Protein AF-A0A482VSF1-F1 (afdb_monomer_lite)

InterPro domains:
  IPR004045 Glutathione S-transferase, N-terminal [PF13409] (11-75)
  IPR004045 Glutathione S-transferase, N-terminal [PF13409] (197-226)
  IPR004045 Glutathione S-transferase, N-terminal [PS50404] (1-83)
  IPR004045 Glutathione S-transferase, N-terminal [PS50404] (174-234)
  IPR004046 Glutathione S-transferase, C-terminal [PF00043] (277-343)
  IPR004046 Glutathione S-transferase, C-terminal [PF14497] (127-196)
  IPR004046 Glutathione S-transferase, C-terminal [PF14497] (420-476)
  IPR010987 Glutathione S-transferase, C-terminal-like [PS50405] (89-208)
  IPR010987 Glutathione S-transferase, C-terminal-like [PS50405] (240-362)
  IPR010987 Glutathione S-transferase, C-terminal-like [PS50405] (383-490)
  IPR036249 Thioredoxin-like superfamily [SSF52833] (2-88)
  IPR036249 Thioredoxin-like superfamily [SSF52833] (197-244)
  IPR036249 Thioredoxin-like superfamily [SSF52833] (326-376)
  IPR036282 Glutathione S-transferase, C-terminal domain superfamily [SSF47616] (86-196)
  IPR036282 Glutathione S-transferase, C-terminal domain superfamily [SSF47616] (236-343)
  IPR036282 Glutathione S-transferase, C-terminal domain superfamily [SSF47616] (379-477)
  IPR040079 Glutathione transferase family [SFLDS00019] (2-191)
  IPR040079 Glutathione transferase family [SFLDS00019] (198-341)
  IPR040079 Glutathione transferase family [SFLDS00019] (325-477)

Foldseek 3Di:
DAKEWEDDVLDLLVQLLQLLCLVQVGAHNYDYQPVVLLSLVDPVNCVQPVVSDDTWIADPVRDIDDDSVVSSLVCCVPRHPACQQQDPPPLLNVLLVVLSCCLVPQQQVLLVVLVCCVVPVVDPAQDPVSLVSLVVSLVVQLVQCVVELANRHPGHYSSLSSVLSSNVSSCVRHNDDCVVRVSVVVSNVVSCPDPSNPLDPVPDDDWDADSVGDIDGDPVVVQVVCCVVDPPDCQQQNPPPLLNVLLVVLVCCCVPQLQVLLVQQVCCCPVVVDPDGDPVSLVSNVVSLVVQLVCCVVAPANSHPGHYPSLVSVLVSNVSSCLRRPDDCVVRVSVVVSNVVPVPLPPAPWDADPVGDIDGDPLRVQQVCCVVPPPDCQQQHPPPVLNVQLVVLLVCCVPLLVVLLCQQCCVVRVVVHPAGDPVSLVSLVVVLVVQLVLCVVALASSHPGHYPSRVSVLVSLVSSCVRHPDPCVVRVSDPDDDDDVPPPND
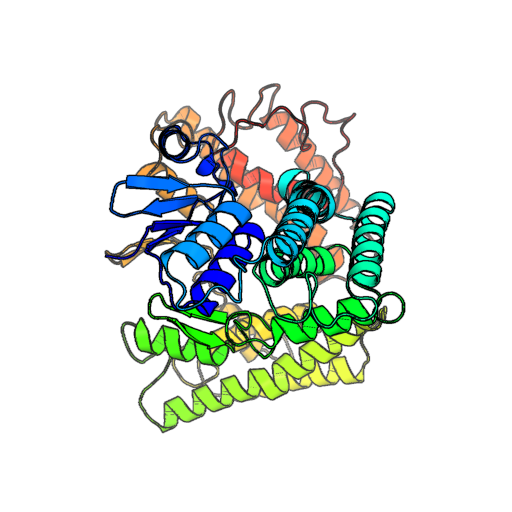
pLDDT: mean 80.59, std 15.73, range [25.03, 98.56]

Radius of gyration: 26.6 Å; chains: 1; bounding box: 69×60×68 Å

Secondary structure (DSSP, 8-state):
---EEEE-TT-HHHHHHHHHHHHHT---EEEE--TTTTGGGSHHHHTT-TT--S-EEE-TTS-EEE-HHHHHHHHHHHH-SSSTTS-SSHHHHHHHHHHHHHIIIIIHHHHHHHHHHHHTT---S--HHHHHHHHHHHHHHHHHTTT-SSSSSSS--HHHHHHHHHHHHHHHHS---TTT-HHHHHHHHHHHTSTTT-S-TT--S-EEE-TTS-EEESHHHHHHHHHHHH-SSSSSS-SSHHHHHHHHHHHHHIIIIIHHHHHHHHIIIIIT--SS--HHHHHHHHHHHHHHHHHTTT-SBTTBSS--HHHHHHHHHHHHHHHHS---TTT-HHHHHHHHHH--TTSSSEEE-TT--EEESHHHHHHHHHHHH-SSSSSS-SSHHHHHHHHHHHHHIIIIIHHHHHHHHIIIIIS--SS--HHHHHHHHHHHHHHHHHHTTSSBTTBSS--HHHHHHHHHHHHHHHHS---TTTSTTT-S--SS-TT---

Structure (mmCIF, N/CA/C/O backbone):
data_AF-A0A482VSF1-F1
#
_entry.id   AF-A0A482VSF1-F1
#
loop_
_atom_site.group_PDB
_atom_site.id
_atom_site.type_symbol
_atom_site.label_atom_id
_atom_site.label_alt_id
_atom_site.label_comp_id
_atom_site.label_asym_id
_atom_site.label_entity_id
_atom_site.label_seq_id
_atom_site.pdbx_PDB_ins_code
_atom_site.Cartn_x
_atom_site.Cartn_y
_atom_site.Cartn_z
_atom_site.occupancy
_atom_site.B_iso_or_equiv
_atom_site.auth_seq_id
_atom_site.auth_comp_id
_atom_site.auth_asym_id
_atom_site.auth_atom_id
_atom_site.pdbx_PDB_model_num
ATOM 1 N N . MET A 1 1 ? -24.386 16.203 1.325 1.00 61.25 1 MET A N 1
ATOM 2 C CA . MET A 1 1 ? -23.100 15.924 0.643 1.00 61.25 1 MET A CA 1
ATOM 3 C C . MET A 1 1 ? -22.536 14.643 1.272 1.00 61.25 1 MET A C 1
ATOM 5 O O . MET A 1 1 ? -23.340 13.880 1.794 1.00 61.25 1 MET A O 1
ATOM 9 N N . ALA A 1 2 ? -21.247 14.322 1.166 1.00 83.69 2 ALA A N 1
ATOM 10 C CA . ALA A 1 2 ? -20.644 13.195 1.886 1.00 83.69 2 ALA A CA 1
ATOM 11 C C . ALA A 1 2 ? -19.657 13.734 2.938 1.00 83.69 2 ALA A C 1
ATOM 13 O O . ALA A 1 2 ? -18.984 14.729 2.641 1.00 83.69 2 ALA A O 1
ATOM 14 N N . PRO A 1 3 ? -19.524 13.110 4.127 1.00 93.06 3 PRO A N 1
ATOM 15 C CA . PRO A 1 3 ? -18.533 13.530 5.115 1.00 93.06 3 PRO A CA 1
ATOM 16 C C . PRO A 1 3 ? -17.116 13.463 4.528 1.00 93.06 3 PRO A C 1
ATOM 18 O O . PRO A 1 3 ? -16.826 12.644 3.656 1.00 93.06 3 PRO A O 1
ATOM 21 N N . THR A 1 4 ? -16.225 14.346 4.975 1.00 95.88 4 THR A N 1
ATOM 22 C CA . THR A 1 4 ? -14.839 14.401 4.493 1.00 95.88 4 THR A CA 1
ATOM 23 C C . THR A 1 4 ? -13.945 13.487 5.325 1.00 95.88 4 THR A C 1
ATOM 25 O O . THR A 1 4 ? -13.950 13.589 6.551 1.00 95.88 4 THR A O 1
ATOM 28 N N . LEU A 1 5 ? -13.138 12.644 4.679 1.00 96.00 5 LEU A N 1
ATOM 29 C CA . LEU A 1 5 ? -12.145 11.797 5.341 1.00 96.00 5 LEU A CA 1
ATOM 30 C C . LEU A 1 5 ? -10.731 12.225 4.939 1.00 96.00 5 LEU A C 1
ATOM 32 O O . LEU A 1 5 ? -10.334 12.101 3.783 1.00 96.00 5 LEU A O 1
ATOM 36 N N . TYR A 1 6 ? -9.962 12.709 5.910 1.00 95.12 6 TYR A N 1
ATOM 37 C CA . TYR A 1 6 ? -8.536 12.977 5.759 1.00 95.12 6 TYR A CA 1
ATOM 38 C C . TYR A 1 6 ? -7.748 11.681 5.957 1.00 95.12 6 TYR A C 1
ATOM 40 O O . TYR A 1 6 ? -7.867 11.043 7.011 1.00 95.12 6 TYR A O 1
ATOM 48 N N . LEU A 1 7 ? -6.966 11.274 4.954 1.00 89.06 7 LEU A N 1
ATOM 49 C CA . LEU A 1 7 ? -6.408 9.923 4.885 1.00 89.06 7 LEU A CA 1
ATOM 50 C C . LEU A 1 7 ? -5.056 9.825 4.173 1.00 89.06 7 LEU A C 1
ATOM 52 O O . LEU A 1 7 ? -4.629 10.732 3.470 1.00 89.06 7 LEU A O 1
ATOM 56 N N . ILE A 1 8 ? -4.408 8.672 4.329 1.00 82.44 8 ILE A N 1
ATOM 57 C CA . ILE A 1 8 ? -3.383 8.170 3.411 1.00 82.44 8 ILE A CA 1
ATOM 58 C C . ILE A 1 8 ? -3.644 6.671 3.220 1.00 82.44 8 ILE A C 1
ATOM 60 O O . ILE A 1 8 ? -3.705 5.923 4.198 1.00 82.44 8 ILE A O 1
ATOM 64 N N . GLU A 1 9 ? -3.847 6.234 1.981 1.00 76.31 9 GLU A N 1
ATOM 65 C CA . GLU A 1 9 ? -4.373 4.897 1.658 1.00 76.31 9 GLU A CA 1
ATOM 66 C C . GLU A 1 9 ? -3.594 3.719 2.292 1.00 76.31 9 GLU A C 1
ATOM 68 O O . GLU A 1 9 ? -4.229 2.812 2.837 1.00 76.31 9 GLU A O 1
ATOM 73 N N . PRO A 1 10 ? -2.242 3.714 2.348 1.00 76.88 10 PRO A N 1
ATOM 74 C CA . PRO A 1 10 ? -1.494 2.596 2.929 1.00 76.88 10 PRO A CA 1
ATOM 75 C C . PRO A 1 10 ? -1.663 2.445 4.450 1.00 76.88 10 PRO A C 1
ATOM 77 O O . PRO A 1 10 ? -1.297 1.411 5.016 1.00 76.88 10 PRO A O 1
ATOM 80 N N . SER A 1 11 ? -2.185 3.465 5.140 1.00 84.50 11 SER A N 1
ATOM 81 C CA . SER A 1 11 ? -2.292 3.488 6.600 1.00 84.50 11 SER A CA 1
ATOM 82 C C . SER A 1 11 ? -3.276 2.418 7.106 1.00 84.50 11 SER A C 1
ATOM 84 O O . SER A 1 11 ? -4.447 2.432 6.723 1.00 84.50 11 SER A O 1
ATOM 86 N N . PRO A 1 12 ? -2.862 1.486 7.989 1.00 90.50 12 PRO A N 1
ATOM 87 C CA . PRO A 1 12 ? -3.770 0.472 8.531 1.00 90.50 12 PRO A CA 1
ATOM 88 C C . PRO A 1 12 ? -4.995 1.050 9.271 1.00 90.50 12 PRO A C 1
ATOM 90 O O . PRO A 1 12 ? -6.101 0.596 8.981 1.00 90.50 12 PRO A O 1
ATOM 93 N N . PRO A 1 13 ? -4.860 2.087 10.125 1.00 94.38 13 PRO A N 1
ATOM 94 C CA . PRO A 1 13 ? -6.001 2.783 10.727 1.00 94.38 13 PRO A CA 1
ATOM 95 C C . PRO A 1 13 ? -6.992 3.359 9.705 1.00 94.38 13 PRO A C 1
ATOM 97 O O . PRO A 1 13 ? -8.199 3.331 9.923 1.00 94.38 13 PRO A O 1
ATOM 100 N N . VAL A 1 14 ? -6.496 3.870 8.571 1.00 93.75 14 VAL A N 1
ATOM 101 C CA . VAL A 1 14 ? -7.348 4.367 7.476 1.00 93.75 14 VAL A CA 1
ATOM 102 C C . VAL A 1 14 ? -8.093 3.208 6.820 1.00 93.75 14 VAL A C 1
ATOM 104 O O . VAL A 1 14 ? -9.303 3.295 6.625 1.00 93.75 14 VAL A O 1
ATOM 107 N N . ARG A 1 15 ? -7.398 2.106 6.516 1.00 93.62 15 ARG A N 1
ATOM 108 C CA . ARG A 1 15 ? -8.016 0.927 5.894 1.00 93.62 15 ARG A CA 1
ATOM 109 C C . ARG A 1 15 ? -9.132 0.335 6.759 1.00 93.62 15 ARG A C 1
ATOM 111 O O . ARG A 1 15 ? -10.170 -0.008 6.206 1.00 93.62 15 ARG A O 1
ATOM 118 N N . GLY A 1 16 ? -8.986 0.304 8.087 1.00 95.62 16 GLY A N 1
ATOM 119 C CA . GLY A 1 16 ? -10.060 -0.119 9.000 1.00 95.62 16 GLY A CA 1
ATOM 120 C C . GLY A 1 16 ? -11.341 0.715 8.846 1.00 95.62 16 GLY A C 1
ATOM 121 O O . GLY A 1 16 ? -12.436 0.165 8.675 1.00 95.62 16 GLY A O 1
ATOM 122 N N . VAL A 1 17 ? -11.191 2.044 8.773 1.00 97.44 17 VAL A N 1
ATOM 123 C CA . VAL A 1 17 ? -12.300 2.982 8.532 1.00 97.44 17 VAL A CA 1
ATOM 124 C C . VAL A 1 17 ? -12.931 2.767 7.157 1.00 97.44 17 VAL A C 1
ATOM 126 O O . VAL A 1 17 ? -14.157 2.713 7.061 1.00 97.44 17 VAL A O 1
ATOM 129 N N . LEU A 1 18 ? -12.128 2.610 6.101 1.00 93.81 18 LEU A N 1
ATOM 130 C CA . LEU A 1 18 ? -12.628 2.408 4.735 1.00 93.81 18 LEU A CA 1
ATOM 131 C C . LEU A 1 18 ? -13.396 1.086 4.589 1.00 93.81 18 LEU A C 1
ATOM 133 O O . LEU A 1 18 ? -14.488 1.073 4.018 1.00 93.81 18 LEU A O 1
ATOM 137 N N . ILE A 1 19 ? -12.884 -0.009 5.164 1.00 94.62 19 ILE A N 1
ATOM 138 C CA . ILE A 1 19 ? -13.581 -1.306 5.193 1.00 94.62 19 ILE A CA 1
ATOM 139 C C . ILE A 1 19 ? -14.909 -1.165 5.943 1.00 94.62 19 ILE A C 1
ATOM 141 O O . ILE A 1 19 ? -15.951 -1.610 5.458 1.00 94.62 19 ILE A O 1
ATOM 145 N N . THR A 1 20 ? -14.895 -0.503 7.102 1.00 97.06 20 THR A N 1
ATOM 146 C CA . THR A 1 20 ? -16.105 -0.264 7.899 1.00 97.06 20 THR A CA 1
ATOM 147 C C . THR A 1 20 ? -17.135 0.548 7.122 1.00 97.06 20 THR A C 1
ATOM 149 O O . THR A 1 20 ? -18.303 0.164 7.080 1.00 97.06 20 THR A O 1
ATOM 152 N N . ALA A 1 21 ? -16.716 1.630 6.465 1.00 94.50 21 ALA A N 1
ATOM 153 C CA . ALA A 1 21 ? -17.583 2.476 5.653 1.00 94.50 21 ALA A CA 1
ATOM 154 C C . ALA A 1 21 ? -18.203 1.699 4.484 1.00 94.50 21 ALA A C 1
ATOM 156 O O . ALA A 1 21 ? -19.422 1.745 4.299 1.00 94.50 21 ALA A O 1
ATOM 157 N N . LYS A 1 22 ? -17.405 0.892 3.772 1.00 92.56 22 LYS A N 1
ATOM 158 C CA . LYS A 1 22 ? -17.888 0.014 2.696 1.00 92.56 22 LYS A CA 1
ATOM 159 C C . LYS A 1 22 ? -18.896 -1.017 3.214 1.00 92.56 22 LYS A C 1
ATOM 161 O O . LYS A 1 22 ? -19.925 -1.225 2.575 1.00 92.56 22 LYS A O 1
ATOM 166 N N . ALA A 1 23 ? -18.668 -1.593 4.397 1.00 94.25 23 ALA A N 1
ATOM 167 C CA . ALA A 1 23 ? -19.580 -2.559 5.020 1.00 94.25 23 ALA A CA 1
ATOM 168 C C . ALA A 1 23 ? -20.969 -1.973 5.339 1.00 94.25 23 ALA A C 1
ATOM 170 O O . ALA A 1 23 ? -21.966 -2.698 5.330 1.00 94.25 23 ALA A O 1
ATOM 171 N N . ILE A 1 24 ? -21.045 -0.669 5.623 1.00 95.25 24 ILE A N 1
ATOM 172 C CA . ILE A 1 24 ? -22.296 0.022 5.973 1.00 95.25 24 ILE A CA 1
ATOM 173 C C . ILE A 1 24 ? -22.849 0.900 4.840 1.00 95.25 24 ILE A C 1
ATOM 175 O O . ILE A 1 24 ? -23.919 1.485 5.000 1.00 95.25 24 ILE A O 1
ATOM 179 N N . GLY A 1 25 ? -22.163 0.959 3.694 1.00 91.00 25 GLY A N 1
ATOM 180 C CA . GLY A 1 25 ? -22.569 1.734 2.521 1.00 91.00 25 GLY A CA 1
ATOM 181 C C . GLY A 1 25 ? -22.381 3.248 2.666 1.00 91.00 25 GLY A C 1
ATOM 182 O O . GLY A 1 25 ? -23.178 4.005 2.118 1.00 91.00 25 GLY A O 1
ATOM 183 N N . VAL A 1 26 ? -21.367 3.691 3.415 1.00 90.88 26 VAL A N 1
ATOM 184 C CA . VAL A 1 26 ? -20.985 5.107 3.547 1.00 90.88 26 VAL A CA 1
ATOM 185 C C . VAL A 1 26 ? -19.848 5.430 2.580 1.00 90.88 26 VAL A C 1
ATOM 187 O O . VAL A 1 26 ? -18.871 4.692 2.495 1.00 90.88 26 VAL A O 1
ATOM 190 N N . THR A 1 27 ? -19.971 6.557 1.882 1.00 89.00 27 THR A N 1
ATOM 191 C CA . THR A 1 27 ? -18.939 7.130 1.006 1.00 89.00 27 THR A CA 1
ATOM 192 C C . THR A 1 27 ? -18.385 8.416 1.612 1.00 89.00 27 THR A C 1
ATOM 194 O O . THR A 1 27 ? -19.105 9.116 2.330 1.00 89.00 27 THR A O 1
ATOM 197 N N . PHE A 1 28 ? -17.143 8.767 1.279 1.00 88.44 28 PHE A N 1
ATOM 198 C CA . PHE A 1 28 ? -16.485 9.982 1.762 1.00 88.44 28 PHE A CA 1
ATOM 199 C C . PHE A 1 28 ? -16.111 10.926 0.626 1.00 88.44 28 PHE A C 1
ATOM 201 O O . PHE A 1 28 ? -15.876 10.502 -0.500 1.00 88.44 28 PHE A O 1
ATOM 208 N N . THR A 1 29 ? -15.984 12.209 0.959 1.00 90.69 29 THR A N 1
ATOM 209 C CA . THR A 1 29 ? -15.102 13.108 0.210 1.00 90.69 29 THR A CA 1
ATOM 210 C C . THR A 1 29 ? -13.683 12.894 0.733 1.00 90.69 29 THR A C 1
ATOM 212 O O . THR A 1 29 ? -13.377 13.276 1.864 1.00 90.69 29 THR A O 1
ATOM 215 N N . GLU A 1 30 ? -12.815 12.253 -0.038 1.00 87.12 30 GLU A N 1
ATOM 216 C CA . GLU A 1 30 ? -11.466 11.919 0.423 1.00 87.12 30 GLU A CA 1
ATOM 217 C C . GLU A 1 30 ? -10.502 13.103 0.280 1.00 87.12 30 GLU A C 1
ATOM 219 O O . GLU A 1 30 ? -10.486 13.811 -0.727 1.00 87.12 30 GLU A O 1
ATOM 224 N N . LYS A 1 31 ? -9.679 13.334 1.306 1.00 90.12 31 LYS A N 1
ATOM 225 C CA . LYS A 1 31 ? -8.576 14.298 1.277 1.00 90.12 31 LYS A CA 1
ATOM 226 C C . LYS A 1 31 ? -7.286 13.604 1.672 1.00 90.12 31 LYS A C 1
ATOM 228 O O . LYS A 1 31 ? -7.082 13.269 2.838 1.00 90.12 31 LYS A O 1
ATOM 233 N N . THR A 1 32 ? -6.405 13.415 0.698 1.00 82.81 32 THR A N 1
ATOM 234 C CA . THR A 1 32 ? -5.085 12.841 0.963 1.00 82.81 32 THR A CA 1
ATOM 235 C C . THR A 1 32 ? -4.255 13.801 1.815 1.00 82.81 32 THR A C 1
ATOM 237 O O . THR A 1 32 ? -4.204 14.995 1.531 1.00 82.81 32 THR A O 1
ATOM 240 N N . VAL A 1 33 ? -3.620 13.267 2.859 1.00 80.00 33 VAL A N 1
ATOM 241 C CA . VAL A 1 33 ? -2.650 13.954 3.716 1.00 80.00 33 VAL A CA 1
ATOM 242 C C . VAL A 1 33 ? -1.308 13.258 3.545 1.00 80.00 33 VAL A C 1
ATOM 244 O O . VAL A 1 33 ? -1.102 12.133 4.010 1.00 80.00 33 VAL A O 1
ATOM 247 N N . ASP A 1 34 ? -0.378 13.928 2.879 1.00 77.25 34 ASP A N 1
ATOM 248 C CA . ASP A 1 34 ? 0.954 13.405 2.620 1.00 77.25 34 ASP A CA 1
ATOM 249 C C . ASP A 1 34 ? 1.797 13.445 3.904 1.00 77.25 34 ASP A C 1
ATOM 251 O O . ASP A 1 34 ? 2.354 14.471 4.320 1.00 77.25 34 ASP A O 1
ATOM 255 N N . LEU A 1 35 ? 1.886 12.290 4.569 1.00 76.88 35 LEU A N 1
ATOM 256 C CA . LEU A 1 35 ? 2.669 12.156 5.793 1.00 76.88 35 LEU A CA 1
ATOM 257 C C . LEU A 1 35 ? 4.173 12.320 5.541 1.00 76.88 35 LEU A C 1
ATOM 259 O O . LEU A 1 35 ? 4.882 12.743 6.452 1.00 76.88 35 LEU A O 1
ATOM 263 N N . SER A 1 36 ? 4.654 12.036 4.325 1.00 68.50 36 SER A N 1
ATOM 264 C CA . SER A 1 36 ? 6.072 12.168 3.974 1.00 68.50 36 SER A CA 1
ATOM 265 C C . SER A 1 36 ? 6.507 13.630 3.873 1.00 68.50 36 SER A C 1
ATOM 267 O O . SER A 1 36 ? 7.618 13.964 4.274 1.00 68.50 36 SER A O 1
ATOM 269 N N . LYS A 1 37 ? 5.597 14.513 3.444 1.00 74.44 37 LYS A N 1
ATOM 270 C CA . LYS A 1 37 ? 5.802 15.972 3.402 1.00 74.44 37 LYS A CA 1
ATOM 271 C C . LYS A 1 37 ? 5.510 16.669 4.731 1.00 74.44 37 LYS A C 1
ATOM 273 O O . LYS A 1 37 ? 5.714 17.874 4.868 1.00 74.44 37 LYS A O 1
ATOM 278 N N . GLY A 1 38 ? 5.025 15.929 5.728 1.00 81.69 38 GLY A N 1
ATOM 279 C CA . GLY A 1 38 ? 4.655 16.494 7.022 1.00 81.69 38 GLY A CA 1
ATOM 280 C C . GLY A 1 38 ? 3.359 17.308 6.991 1.00 81.69 38 GLY A C 1
ATOM 281 O O . GLY A 1 38 ? 3.172 18.163 7.852 1.00 81.69 38 GLY A O 1
ATOM 282 N N . GLU A 1 39 ? 2.444 17.061 6.046 1.00 84.75 39 GLU A N 1
ATOM 283 C CA . GLU A 1 39 ? 1.182 17.819 5.942 1.00 84.75 39 GLU A CA 1
ATOM 284 C C . GLU A 1 39 ? 0.332 17.722 7.218 1.00 84.75 39 GLU A C 1
ATOM 286 O O . GLU A 1 39 ? -0.262 18.705 7.658 1.00 84.75 39 GLU A O 1
ATOM 291 N N . HIS A 1 40 ? 0.374 16.566 7.882 1.00 88.38 40 HIS A N 1
ATOM 292 C CA . HIS A 1 40 ? -0.242 16.318 9.188 1.00 88.38 40 HIS A CA 1
ATOM 293 C C . HIS A 1 40 ? 0.325 17.172 10.340 1.00 88.38 40 HIS A C 1
ATOM 295 O O . HIS A 1 40 ? -0.252 17.184 11.423 1.00 88.38 40 HIS A O 1
ATOM 301 N N . LEU A 1 41 ? 1.446 17.870 10.131 1.00 90.19 41 LEU A N 1
ATOM 302 C CA . LEU A 1 41 ? 2.083 18.773 11.098 1.00 90.19 41 LEU A CA 1
ATOM 303 C C . LEU A 1 41 ? 1.809 20.253 10.787 1.00 90.19 41 LEU A C 1
ATOM 305 O O . LEU A 1 41 ? 2.226 21.130 11.544 1.00 90.19 41 LEU A O 1
ATOM 309 N N . THR A 1 42 ? 1.143 20.551 9.667 1.00 94.00 42 THR A N 1
ATOM 310 C CA . THR A 1 42 ? 0.834 21.927 9.260 1.00 94.00 42 THR A CA 1
ATOM 311 C C . THR A 1 42 ? -0.183 22.557 10.196 1.00 94.00 42 THR A C 1
ATOM 313 O O . THR A 1 42 ? -1.124 21.905 10.642 1.00 94.00 42 THR A O 1
ATOM 316 N N . SER A 1 43 ? -0.039 23.856 10.464 1.00 94.19 43 SER A N 1
ATOM 317 C CA . SER A 1 43 ? -0.946 24.585 11.360 1.00 94.19 43 SER A CA 1
ATOM 318 C C . SER A 1 43 ? -2.418 24.484 10.941 1.00 94.19 43 SER A C 1
ATOM 320 O O . SER A 1 43 ? -3.318 24.535 11.774 1.00 94.19 43 SER A O 1
ATOM 322 N N . GLU A 1 44 ? -2.656 24.328 9.644 1.00 92.06 44 GLU A N 1
ATOM 323 C CA . GLU A 1 44 ? -3.939 24.133 8.997 1.00 92.06 44 GLU A CA 1
ATOM 324 C C . GLU A 1 44 ? -4.540 22.779 9.371 1.00 92.06 44 GLU A C 1
ATOM 326 O O . GLU A 1 44 ? -5.686 22.733 9.814 1.00 92.06 44 GLU A O 1
ATOM 331 N N . TYR A 1 45 ? -3.764 21.697 9.269 1.00 92.94 45 TYR A N 1
ATOM 332 C CA . TYR A 1 45 ? -4.217 20.372 9.680 1.00 92.94 45 TYR A CA 1
ATOM 333 C C . TYR A 1 45 ? -4.348 20.253 11.201 1.00 92.94 45 TYR A C 1
ATOM 335 O O . TYR A 1 45 ? -5.302 19.652 11.685 1.00 92.94 45 TYR A O 1
ATOM 343 N N . LEU A 1 46 ? -3.464 20.892 11.973 1.00 94.56 46 LEU A N 1
ATOM 344 C CA . LEU A 1 46 ? -3.508 20.853 13.441 1.00 94.56 46 LEU A CA 1
ATOM 345 C C . LEU A 1 46 ? -4.761 21.501 14.034 1.00 94.56 46 LEU A C 1
ATOM 347 O O . LEU A 1 46 ? -5.189 21.126 15.123 1.00 94.56 46 LEU A O 1
ATOM 351 N N . LYS A 1 47 ? -5.375 22.450 13.317 1.00 94.25 47 LYS A N 1
ATOM 352 C CA . LYS A 1 47 ? -6.689 23.006 13.683 1.00 94.25 47 LYS A CA 1
ATOM 353 C C . LYS A 1 47 ? -7.818 21.984 13.545 1.00 94.25 47 LYS A C 1
ATOM 355 O O . LYS A 1 47 ? -8.849 22.153 14.185 1.00 94.25 47 LYS A O 1
ATOM 360 N N . ILE A 1 48 ? -7.631 20.970 12.702 1.00 95.00 48 ILE A N 1
ATOM 361 C CA . ILE A 1 48 ? -8.593 19.895 12.451 1.00 95.00 48 ILE A CA 1
ATOM 362 C C . ILE A 1 48 ? -8.298 18.721 13.392 1.00 95.00 48 ILE A C 1
ATOM 364 O O . ILE A 1 48 ? -9.182 18.289 14.122 1.00 95.00 48 ILE A O 1
ATOM 368 N N . ASN A 1 49 ? -7.054 18.234 13.418 1.00 96.62 49 ASN A N 1
ATOM 369 C CA . ASN A 1 49 ? -6.616 17.151 14.293 1.00 96.62 49 ASN A CA 1
ATOM 370 C C . ASN A 1 49 ? -5.337 17.539 15.068 1.00 96.62 49 ASN A C 1
ATOM 372 O O . ASN A 1 49 ? -4.227 17.418 14.534 1.00 96.62 49 ASN A O 1
ATOM 376 N N . PRO A 1 50 ? -5.456 17.923 16.354 1.00 94.06 50 PRO A N 1
ATOM 377 C CA . PRO A 1 50 ? -4.317 18.290 17.195 1.00 94.06 50 PRO A CA 1
ATOM 378 C C . PRO A 1 50 ? -3.446 17.093 17.611 1.00 94.06 50 PRO A C 1
ATOM 380 O O . PRO A 1 50 ? -2.422 17.285 18.256 1.00 94.06 50 PRO A O 1
ATOM 383 N N . GLN A 1 51 ? -3.821 15.861 17.257 1.00 93.44 51 GLN A N 1
ATOM 384 C CA . GLN A 1 51 ? -3.009 14.657 17.450 1.00 93.44 51 GLN A CA 1
ATOM 385 C C . GLN A 1 51 ? -2.107 14.354 16.243 1.00 93.44 51 GLN A C 1
ATOM 387 O O . GLN A 1 51 ? -1.292 13.440 16.312 1.00 93.44 51 GLN A O 1
ATOM 392 N N . HIS A 1 52 ? -2.223 15.118 15.149 1.00 93.19 52 HIS A N 1
ATOM 393 C CA . HIS A 1 52 ? -1.327 15.051 13.987 1.00 93.19 52 HIS A CA 1
ATOM 394 C C . HIS A 1 52 ? -1.384 13.683 13.286 1.00 93.19 52 HIS A C 1
ATOM 396 O O . HIS A 1 52 ? -0.387 13.171 12.784 1.00 93.19 52 HIS A O 1
ATOM 402 N N . THR A 1 53 ? -2.546 13.037 13.308 1.00 91.88 53 THR A N 1
ATOM 403 C CA . THR A 1 53 ? -2.717 11.664 12.824 1.00 91.88 53 THR A CA 1
ATOM 404 C C . THR A 1 53 ? -3.756 11.602 11.716 1.00 91.88 53 THR A C 1
ATOM 406 O O . THR A 1 53 ? -4.562 12.512 11.524 1.00 91.88 53 THR A O 1
ATOM 409 N N . VAL A 1 54 ? -3.727 10.505 10.972 1.00 92.44 54 VAL A N 1
ATOM 410 C CA . VAL A 1 54 ? -4.810 10.076 10.086 1.00 92.44 54 VAL A CA 1
ATOM 411 C C . VAL A 1 54 ? -5.280 8.697 10.556 1.00 92.44 54 VAL A C 1
ATOM 413 O O . VAL A 1 54 ? -4.448 7.927 11.050 1.00 92.44 54 VAL A O 1
ATOM 416 N N . PRO A 1 55 ? -6.567 8.349 10.397 1.00 97.38 55 PRO A N 1
ATOM 417 C CA . PRO A 1 55 ? -7.633 9.122 9.749 1.00 97.38 55 PRO A CA 1
ATOM 418 C C . PRO A 1 55 ? -8.182 10.293 10.585 1.00 97.38 55 PRO A C 1
ATOM 420 O O . PRO A 1 55 ? -8.014 10.356 11.804 1.00 97.38 55 PRO A O 1
ATOM 423 N N . THR A 1 56 ? -8.867 11.232 9.929 1.00 98.00 56 THR A N 1
ATOM 424 C CA . THR A 1 56 ? -9.714 12.250 10.582 1.00 98.00 56 THR A CA 1
ATOM 425 C C . THR A 1 56 ? -10.979 12.484 9.767 1.00 98.00 56 THR A C 1
ATOM 427 O O . THR A 1 56 ? -10.903 12.748 8.570 1.00 98.00 56 THR A O 1
ATOM 430 N N . LEU A 1 57 ? -12.138 12.381 10.413 1.00 98.12 57 LEU A N 1
ATOM 431 C CA . LEU A 1 57 ? -13.450 12.569 9.806 1.00 98.12 57 LEU A CA 1
ATOM 432 C C . LEU A 1 57 ? -13.976 13.972 10.131 1.00 98.12 57 LEU A C 1
ATOM 434 O O . LEU A 1 57 ? -13.954 14.390 11.290 1.00 98.12 57 LEU A O 1
ATOM 438 N N . VAL A 1 58 ? -14.475 14.673 9.116 1.00 97.38 58 VAL A N 1
ATOM 439 C CA . VAL A 1 58 ? -15.169 15.958 9.248 1.00 97.38 58 VAL A CA 1
ATOM 440 C C . VAL A 1 58 ? -16.559 15.836 8.637 1.00 97.38 58 VAL A C 1
ATOM 442 O O . VAL A 1 58 ? -16.714 15.598 7.439 1.00 97.38 58 VAL A O 1
ATOM 445 N N . GLU A 1 59 ? -17.572 15.991 9.473 1.00 96.06 59 GLU A N 1
ATOM 446 C CA . GLU A 1 59 ? -18.979 15.999 9.092 1.00 96.06 59 GLU A CA 1
ATOM 447 C C . GLU A 1 59 ? -19.408 17.338 8.492 1.00 96.06 59 GLU A C 1
ATOM 449 O O . GLU A 1 59 ? -18.753 18.370 8.653 1.00 96.06 59 GLU A O 1
ATOM 454 N N . GLU A 1 60 ? -20.552 17.331 7.809 1.00 91.25 60 GLU A N 1
ATOM 455 C CA . GLU A 1 60 ? -21.101 18.536 7.172 1.00 91.25 60 GLU A CA 1
ATOM 456 C C . GLU A 1 60 ? -21.510 19.612 8.173 1.00 91.25 60 GLU A C 1
ATOM 458 O O . GLU A 1 60 ? -21.416 20.802 7.884 1.00 91.25 60 GLU A O 1
ATOM 463 N N . ASP A 1 61 ? -21.950 19.192 9.358 1.00 92.19 61 ASP A N 1
ATOM 464 C CA . ASP A 1 61 ? -22.298 20.080 10.467 1.00 92.19 61 ASP A CA 1
ATOM 465 C C . ASP A 1 61 ? -21.063 20.633 11.199 1.00 92.19 61 ASP A C 1
ATOM 467 O O . ASP A 1 61 ? -21.195 21.374 12.174 1.00 92.19 61 ASP A O 1
ATOM 471 N N . GLY A 1 62 ? -19.860 20.299 10.721 1.00 93.25 62 GLY A N 1
ATOM 472 C CA . GLY A 1 62 ? -18.594 20.713 11.306 1.00 93.25 62 GLY A CA 1
ATOM 473 C C . GLY A 1 62 ? -18.147 19.854 12.486 1.00 93.25 62 GLY A C 1
ATOM 474 O O . GLY A 1 62 ? -17.154 20.208 13.122 1.00 93.25 62 GLY A O 1
ATOM 475 N N . PHE A 1 63 ? -18.824 18.743 12.800 1.00 96.56 63 PHE A N 1
ATOM 476 C CA . PHE A 1 63 ? -18.320 17.790 13.786 1.00 96.56 63 PHE A CA 1
ATOM 477 C C . PHE A 1 63 ? -17.031 17.126 13.282 1.00 96.56 63 PHE A C 1
ATOM 479 O O . PHE A 1 63 ? -16.984 16.578 12.182 1.00 96.56 63 PHE A O 1
ATOM 486 N N . ILE A 1 64 ? -15.979 17.172 14.100 1.00 97.56 64 ILE A N 1
ATOM 487 C CA . ILE A 1 64 ? -14.667 16.604 13.780 1.00 97.56 64 ILE A CA 1
ATOM 488 C C . ILE A 1 64 ? -14.353 15.499 14.782 1.00 97.56 64 ILE A C 1
ATOM 490 O O . ILE A 1 64 ? -14.467 15.703 15.992 1.00 97.56 64 ILE A O 1
ATOM 494 N N . ILE A 1 65 ? -13.919 14.346 14.279 1.00 97.75 65 ILE A N 1
ATOM 495 C CA . ILE A 1 65 ? -13.457 13.225 15.096 1.00 97.75 65 ILE A CA 1
ATOM 496 C C . ILE A 1 65 ? -12.226 12.575 14.458 1.00 97.75 65 ILE A C 1
ATOM 498 O O . ILE A 1 65 ? -12.154 12.369 13.247 1.00 97.75 65 ILE A O 1
ATOM 502 N N . TRP A 1 66 ? -11.237 12.266 15.288 1.00 96.69 66 TRP A N 1
ATOM 503 C CA . TRP A 1 66 ? -10.032 11.510 14.943 1.00 96.69 66 TRP A CA 1
ATOM 504 C C . TRP A 1 66 ? -9.917 10.295 15.870 1.00 96.69 66 TRP A C 1
ATOM 506 O O . TRP A 1 66 ? -10.683 10.199 16.826 1.00 96.69 66 TRP A O 1
ATOM 516 N N . ASP A 1 67 ? -8.955 9.409 15.585 1.00 96.12 67 ASP A N 1
ATOM 517 C CA . ASP A 1 67 ? -8.875 8.014 16.060 1.00 96.12 67 ASP A CA 1
ATOM 518 C C . ASP A 1 67 ? -9.746 7.060 15.223 1.00 96.12 67 ASP A C 1
ATOM 520 O O . ASP A 1 67 ? -10.958 7.237 15.099 1.00 96.12 67 ASP A O 1
ATOM 524 N N . SER A 1 68 ? -9.117 6.054 14.604 1.00 97.69 68 SER A N 1
ATOM 525 C CA . SER A 1 68 ? -9.804 5.129 13.694 1.00 97.69 68 SER A CA 1
ATOM 526 C C . SER A 1 68 ? -10.882 4.319 14.400 1.00 97.69 68 SER A C 1
ATOM 528 O O . SER A 1 68 ? -11.964 4.154 13.848 1.00 97.69 68 SER A O 1
ATOM 530 N N . HIS A 1 69 ? -10.639 3.864 15.631 1.00 98.12 69 HIS A N 1
ATOM 531 C CA . HIS A 1 69 ? -11.605 3.062 16.385 1.00 98.12 69 HIS A CA 1
ATOM 532 C C . HIS A 1 69 ? -12.821 3.904 16.769 1.00 98.12 69 HIS A C 1
ATOM 534 O O . HIS A 1 69 ? -13.961 3.447 16.652 1.00 98.12 69 HIS A O 1
ATOM 540 N N . ALA A 1 70 ? -12.591 5.159 17.163 1.00 97.75 70 ALA A N 1
ATOM 541 C CA . ALA A 1 70 ? -13.660 6.108 17.454 1.00 97.75 70 ALA A CA 1
ATOM 542 C C . ALA A 1 70 ? -14.476 6.463 16.197 1.00 97.75 70 ALA A C 1
ATOM 544 O O . ALA A 1 70 ? -15.708 6.490 16.255 1.00 97.75 70 ALA A O 1
ATOM 545 N N . ILE A 1 71 ? -13.809 6.677 15.057 1.00 98.56 71 ILE A N 1
ATOM 546 C CA . ILE A 1 71 ? -14.457 6.908 13.759 1.00 98.56 71 ILE A CA 1
ATOM 547 C C . ILE A 1 71 ? -15.303 5.694 13.356 1.00 98.56 71 ILE A C 1
ATOM 549 O O . ILE A 1 71 ? -16.474 5.862 13.029 1.00 98.56 71 ILE A O 1
ATOM 553 N N . GLU A 1 72 ? -14.765 4.474 13.417 1.00 98.56 72 GLU A N 1
ATOM 554 C CA . GLU A 1 72 ? -15.494 3.242 13.083 1.00 98.56 72 GLU A CA 1
ATOM 555 C C . GLU A 1 72 ? -16.755 3.079 13.946 1.00 98.56 72 GLU A C 1
ATOM 557 O O . GLU A 1 72 ? -17.856 2.878 13.422 1.00 98.56 72 GLU A O 1
ATOM 562 N N . ALA A 1 73 ? -16.627 3.243 15.266 1.00 98.25 73 ALA A N 1
ATOM 563 C CA . ALA A 1 73 ? -17.750 3.176 16.197 1.00 98.25 73 ALA A CA 1
ATOM 564 C C . ALA A 1 73 ? -18.810 4.257 15.919 1.00 98.25 73 ALA A C 1
ATOM 566 O O . ALA A 1 73 ? -20.014 3.974 15.969 1.00 98.25 73 ALA A O 1
ATOM 567 N N . TYR A 1 74 ? -18.379 5.484 15.610 1.00 98.31 74 TYR A N 1
ATOM 568 C CA . TYR A 1 74 ? -19.255 6.602 15.258 1.00 98.31 74 TYR A CA 1
ATOM 569 C C . TYR A 1 74 ? -20.015 6.335 13.957 1.00 98.31 74 TYR A C 1
ATOM 571 O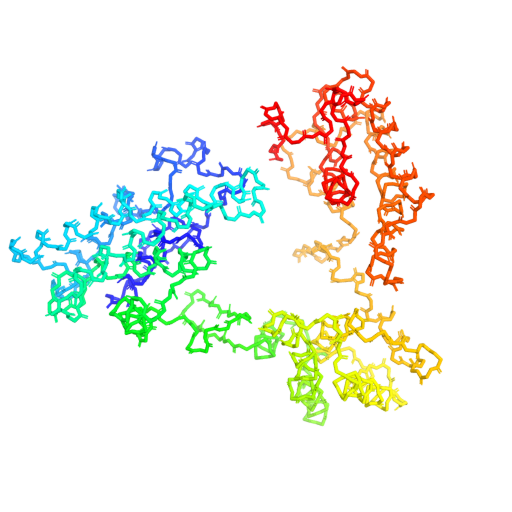 O . TYR A 1 74 ? -21.242 6.443 13.934 1.00 98.31 74 TYR A O 1
ATOM 579 N N . LEU A 1 75 ? -19.310 5.922 12.901 1.00 97.62 75 LEU A N 1
ATOM 580 C CA . LEU A 1 75 ? -19.889 5.632 11.592 1.00 97.62 75 LEU A CA 1
ATOM 581 C C . LEU A 1 75 ? -20.940 4.529 11.681 1.00 97.62 75 LEU A C 1
ATOM 583 O O . LEU A 1 75 ? -22.052 4.704 11.184 1.00 97.62 75 LEU A O 1
ATOM 587 N N . VAL A 1 76 ? -20.632 3.424 12.369 1.00 98.12 76 VAL A N 1
ATOM 588 C CA . VAL A 1 76 ? -21.606 2.345 12.578 1.00 98.12 76 VAL A CA 1
ATOM 589 C C . VAL A 1 76 ? -22.804 2.850 13.379 1.00 98.12 76 VAL A C 1
ATOM 591 O O . VAL A 1 76 ? -23.944 2.601 13.001 1.00 98.12 76 VAL A O 1
ATOM 594 N N . SER A 1 77 ? -22.574 3.601 14.456 1.00 97.19 77 SER A N 1
ATOM 595 C CA . SER A 1 77 ? -23.664 4.090 15.311 1.00 97.19 77 SER A CA 1
ATOM 596 C C . SER A 1 77 ? -24.579 5.103 14.613 1.00 97.19 77 SER A C 1
ATOM 598 O O . SER A 1 77 ? -25.763 5.165 14.947 1.00 97.19 77 SER A O 1
ATOM 600 N N . LYS A 1 78 ? -24.046 5.895 13.675 1.00 96.00 78 LYS A N 1
ATOM 601 C CA . LYS A 1 78 ? -24.774 6.956 12.964 1.00 96.00 78 LYS A CA 1
ATOM 602 C C . LYS A 1 78 ? -25.432 6.472 11.674 1.00 96.00 78 LYS A C 1
ATOM 604 O O . LYS A 1 78 ? -26.579 6.829 11.418 1.00 96.00 78 LYS A O 1
ATOM 609 N N . TYR A 1 79 ? -24.716 5.692 10.866 1.00 95.62 79 TYR A N 1
ATOM 610 C CA . TYR A 1 79 ? -25.106 5.400 9.484 1.00 95.62 79 TYR A CA 1
ATOM 611 C C . TYR A 1 79 ? -25.533 3.951 9.241 1.00 95.62 79 TYR A C 1
ATOM 613 O O . TYR A 1 79 ? -26.248 3.687 8.272 1.00 95.62 79 TYR A O 1
ATOM 621 N N . ALA A 1 80 ? -25.129 2.994 10.084 1.00 95.75 80 ALA A N 1
ATOM 622 C CA . ALA A 1 80 ? -25.464 1.597 9.839 1.00 95.75 80 ALA A CA 1
ATOM 623 C C . ALA A 1 80 ? -26.957 1.316 10.060 1.00 95.75 80 ALA A C 1
ATOM 625 O O . ALA A 1 80 ? -27.600 1.830 10.974 1.00 95.75 80 ALA A O 1
ATOM 626 N N . LYS A 1 81 ? -27.505 0.406 9.248 1.00 95.19 81 LYS A N 1
ATOM 627 C CA . LYS A 1 81 ? -28.908 -0.037 9.353 1.00 95.19 81 LYS A CA 1
ATOM 628 C C . LYS A 1 81 ? -29.195 -0.856 10.616 1.00 95.19 81 LYS A C 1
ATOM 630 O O . LYS A 1 81 ? -30.351 -1.016 10.995 1.00 95.19 81 LYS A O 1
ATOM 635 N N . ASN A 1 82 ? -28.162 -1.435 11.221 1.00 95.00 82 ASN A N 1
ATOM 636 C CA . ASN A 1 82 ? -28.240 -2.239 12.435 1.00 95.00 82 ASN A CA 1
ATOM 637 C C . ASN A 1 82 ? -26.934 -2.110 13.232 1.00 95.00 82 ASN A C 1
ATOM 639 O O . ASN A 1 82 ? -25.952 -1.557 12.745 1.00 95.00 82 ASN A O 1
ATOM 643 N N . ASP A 1 83 ? -26.922 -2.643 14.449 1.00 94.56 83 ASP A N 1
ATOM 644 C CA . ASP A 1 83 ? -25.783 -2.576 15.363 1.00 94.56 83 ASP A CA 1
ATOM 645 C C . ASP A 1 83 ? -24.870 -3.812 15.295 1.00 94.56 83 ASP A C 1
ATOM 647 O O . ASP A 1 83 ? -24.031 -3.986 16.169 1.00 94.56 83 ASP A O 1
ATOM 651 N N . SER A 1 84 ? -24.984 -4.674 14.277 1.00 94.62 84 SER A N 1
ATOM 652 C CA . SER A 1 84 ? -24.231 -5.943 14.232 1.00 94.62 84 SER A CA 1
ATOM 653 C C . SER A 1 84 ? -22.711 -5.756 14.297 1.00 94.62 84 SER A C 1
ATOM 655 O O . SER A 1 84 ? -22.040 -6.510 14.999 1.00 94.62 84 SER A O 1
ATOM 657 N N . LEU A 1 85 ? -22.183 -4.720 13.634 1.00 97.31 85 LEU A N 1
ATOM 658 C CA . LEU A 1 85 ? -20.753 -4.402 13.638 1.00 97.31 85 LEU A CA 1
ATOM 659 C C . LEU A 1 85 ? -20.282 -3.737 14.941 1.00 97.31 85 LEU A C 1
ATOM 661 O O . LEU A 1 85 ? -19.099 -3.825 15.270 1.00 97.31 85 LEU A O 1
ATOM 665 N N . TYR A 1 86 ? -21.191 -3.091 15.680 1.00 98.00 86 TYR A N 1
ATOM 666 C CA . TYR A 1 86 ? -20.905 -2.449 16.965 1.00 98.00 86 TYR A CA 1
ATOM 667 C C . TYR A 1 86 ? -22.105 -2.554 17.932 1.00 98.00 86 TYR A C 1
ATOM 669 O O . TYR A 1 86 ? -22.849 -1.581 18.127 1.00 98.00 86 TYR A O 1
ATOM 677 N N . PRO A 1 87 ? -22.317 -3.738 18.543 1.00 96.50 87 PRO A N 1
ATOM 678 C CA . PRO A 1 87 ? -23.556 -4.074 19.251 1.00 96.50 87 PRO A CA 1
ATOM 679 C C . PRO A 1 87 ? -23.892 -3.104 20.378 1.00 96.50 87 PRO A C 1
ATOM 681 O O . PRO A 1 87 ? -22.992 -2.617 21.053 1.00 96.50 87 PRO A O 1
ATOM 684 N N . LYS A 1 88 ? -25.176 -2.841 20.635 1.00 94.94 88 LYS A N 1
ATOM 685 C CA . LYS A 1 88 ? -25.623 -2.056 21.804 1.00 94.94 88 LYS A CA 1
ATOM 686 C C . LYS A 1 88 ? -25.680 -2.879 23.092 1.00 94.94 88 LYS A C 1
ATOM 688 O O . LYS A 1 88 ? -25.684 -2.304 24.178 1.00 94.94 88 LYS A O 1
ATOM 693 N N . ASP A 1 89 ? -25.719 -4.209 22.981 1.00 96.62 89 ASP A N 1
ATOM 694 C CA . ASP A 1 89 ? -25.588 -5.097 24.138 1.00 96.62 89 ASP A CA 1
ATOM 695 C C . ASP A 1 89 ? -24.261 -4.836 24.859 1.00 96.62 89 ASP A C 1
ATOM 697 O O . ASP A 1 89 ? -23.189 -4.910 24.259 1.00 96.62 89 ASP A O 1
ATOM 701 N N . LEU A 1 90 ? -24.340 -4.562 26.162 1.00 95.44 90 LEU A N 1
ATOM 702 C CA . LEU A 1 90 ? -23.195 -4.095 26.942 1.00 95.44 90 LEU A CA 1
ATOM 703 C C . LEU A 1 90 ? -22.048 -5.107 26.978 1.00 95.44 90 LEU A C 1
ATOM 705 O O . LEU A 1 90 ? -20.885 -4.715 26.927 1.00 95.44 90 LEU A O 1
ATOM 709 N N . LYS A 1 91 ? -22.349 -6.409 27.056 1.00 95.44 91 LYS A N 1
ATOM 710 C CA . LYS A 1 91 ? -21.312 -7.445 27.149 1.00 95.44 91 LYS A CA 1
ATOM 711 C C . LYS A 1 91 ? -20.628 -7.654 25.805 1.00 95.44 91 LYS A C 1
ATOM 713 O O . LYS A 1 91 ? -19.405 -7.759 25.757 1.00 95.44 91 LYS A O 1
ATOM 718 N N . LYS A 1 92 ? -21.401 -7.687 24.718 1.00 96.12 92 LYS A N 1
ATOM 719 C CA . LYS A 1 92 ? -20.857 -7.778 23.359 1.00 96.12 92 LYS A CA 1
ATOM 720 C C . LYS A 1 92 ? -20.033 -6.540 23.016 1.00 96.12 92 LYS A C 1
ATOM 722 O O . LYS A 1 92 ? -18.908 -6.690 22.553 1.00 96.12 92 LYS A O 1
ATOM 727 N N . ARG A 1 93 ? -20.542 -5.340 23.315 1.00 96.94 93 ARG A N 1
ATOM 728 C CA . ARG A 1 93 ? -19.816 -4.078 23.115 1.00 96.94 93 ARG A CA 1
ATOM 729 C C . ARG A 1 93 ? -18.496 -4.057 23.874 1.00 96.94 93 ARG A C 1
ATOM 731 O O . ARG A 1 93 ? -17.469 -3.800 23.266 1.00 96.94 93 ARG A O 1
ATOM 738 N N . ALA A 1 94 ? -18.507 -4.434 25.153 1.00 93.69 94 ALA A N 1
ATOM 739 C CA . ALA A 1 94 ? -17.293 -4.479 25.963 1.00 93.69 94 ALA A CA 1
ATOM 740 C C . ALA A 1 94 ? -16.223 -5.421 25.383 1.00 93.69 94 ALA A C 1
ATOM 742 O O . ALA A 1 94 ? -15.034 -5.130 25.483 1.00 93.69 94 ALA A O 1
ATOM 743 N N . LEU A 1 95 ? -16.621 -6.536 24.758 1.00 96.81 95 LEU A N 1
ATOM 744 C CA . LEU A 1 95 ? -15.683 -7.420 24.063 1.00 96.81 95 LEU A CA 1
ATOM 745 C C . LEU A 1 95 ? -15.123 -6.784 22.787 1.00 96.81 95 LEU A C 1
ATOM 747 O O . LEU A 1 95 ? -13.932 -6.933 22.531 1.00 96.81 95 LEU A O 1
ATOM 751 N N . VAL A 1 96 ? -15.942 -6.068 22.013 1.00 98.12 96 VAL A N 1
ATOM 752 C CA . VAL A 1 96 ? -15.475 -5.315 20.836 1.00 98.12 96 VAL A CA 1
ATOM 753 C C . VAL A 1 96 ? -14.491 -4.227 21.261 1.00 98.12 96 VAL A C 1
ATOM 755 O O . VAL A 1 96 ? -13.362 -4.216 20.777 1.00 98.12 96 VAL A O 1
ATOM 758 N N . ASP A 1 97 ? -14.861 -3.393 22.234 1.00 96.62 97 ASP A N 1
ATOM 759 C CA . ASP A 1 97 ? -14.007 -2.323 22.763 1.00 96.62 97 ASP A CA 1
ATOM 760 C C . ASP A 1 97 ? -12.690 -2.889 23.319 1.00 96.62 97 ASP A C 1
ATOM 762 O O . ASP A 1 97 ? -11.614 -2.359 23.052 1.00 96.62 97 ASP A O 1
ATOM 766 N N . GLN A 1 98 ? -12.733 -4.030 24.021 1.00 97.06 98 GLN A N 1
ATOM 767 C CA . GLN A 1 98 ? -11.527 -4.711 24.500 1.00 97.06 98 GLN A CA 1
ATOM 768 C C . GLN A 1 98 ? -10.571 -5.075 23.352 1.00 97.06 98 GLN A C 1
ATOM 770 O O . GLN A 1 98 ? -9.354 -4.999 23.522 1.00 97.06 98 GLN A O 1
ATOM 775 N N . ARG A 1 99 ? -11.092 -5.497 22.194 1.00 98.31 99 ARG A N 1
ATOM 776 C CA . ARG A 1 99 ? -10.273 -5.846 21.022 1.00 98.31 99 ARG A CA 1
ATOM 777 C C . ARG A 1 99 ? -9.754 -4.615 20.284 1.00 98.31 99 ARG A C 1
ATOM 779 O O . ARG A 1 99 ? -8.604 -4.643 19.865 1.00 98.31 99 ARG A O 1
ATOM 786 N N . LEU A 1 100 ? -10.533 -3.539 20.205 1.00 97.50 100 LEU A N 1
ATOM 787 C CA . LEU A 1 100 ? -10.077 -2.251 19.664 1.00 97.50 100 LEU A CA 1
ATOM 788 C C . LEU A 1 100 ? -8.949 -1.653 20.522 1.00 97.50 100 LEU A C 1
ATOM 790 O O . LEU A 1 100 ? -7.908 -1.248 20.011 1.00 97.50 100 LEU A O 1
ATOM 794 N N . HIS A 1 101 ? -9.083 -1.694 21.849 1.00 95.88 101 HIS A N 1
ATOM 795 C CA . HIS A 1 101 ? -8.008 -1.274 22.749 1.00 95.88 101 HIS A CA 1
ATOM 796 C C . HIS A 1 101 ? -6.776 -2.177 22.658 1.00 95.88 101 HIS A C 1
ATOM 798 O O . HIS A 1 101 ? -5.650 -1.689 22.746 1.00 95.88 101 HIS A O 1
ATOM 804 N N . PHE A 1 102 ? -6.957 -3.486 22.465 1.00 97.62 102 PHE A N 1
ATOM 805 C CA . PHE A 1 102 ? -5.840 -4.390 22.191 1.00 97.62 102 PHE A CA 1
ATOM 806 C C . PHE A 1 102 ? -5.135 -4.030 20.875 1.00 97.62 102 PHE A C 1
ATOM 808 O O . PHE A 1 102 ? -3.905 -4.011 20.841 1.00 97.62 102 PHE A O 1
ATOM 815 N N . ASP A 1 103 ? -5.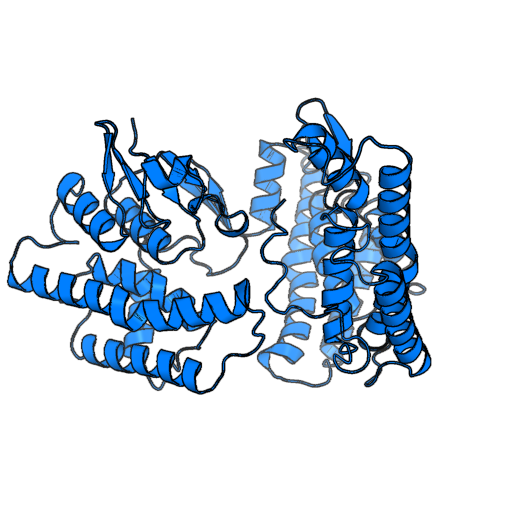884 -3.701 19.820 1.00 97.31 103 ASP A N 1
ATOM 816 C CA . ASP A 1 103 ? -5.313 -3.245 18.552 1.00 97.31 103 ASP A CA 1
ATOM 817 C C . ASP A 1 103 ? -4.446 -1.999 18.757 1.00 97.31 103 ASP A C 1
ATOM 819 O O . ASP A 1 103 ? -3.248 -2.045 18.492 1.00 97.31 103 ASP A O 1
ATOM 823 N N . SER A 1 104 ? -4.995 -0.928 19.336 1.00 92.38 104 SER A N 1
ATOM 824 C CA . SER A 1 104 ? -4.268 0.341 19.501 1.00 92.38 104 SER A CA 1
ATOM 825 C C . SER A 1 104 ? -3.068 0.239 20.442 1.00 92.38 104 SER A C 1
ATOM 827 O O . SER A 1 104 ? -2.032 0.845 20.176 1.00 92.38 104 SER A O 1
ATOM 829 N N . SER A 1 105 ? -3.177 -0.519 21.537 1.00 90.81 105 SER A N 1
ATOM 830 C CA . SER A 1 105 ? -2.130 -0.554 22.568 1.00 90.81 105 SER A CA 1
ATOM 831 C C . SER A 1 105 ? -1.101 -1.671 22.389 1.00 90.81 105 SER A C 1
ATOM 833 O O . SER A 1 105 ? 0.068 -1.472 22.731 1.00 90.81 105 SER A O 1
ATOM 835 N N . VAL A 1 106 ? -1.493 -2.825 21.839 1.00 95.88 106 VAL A N 1
ATOM 836 C CA . VAL A 1 106 ? -0.654 -4.034 21.795 1.00 95.88 106 VAL A CA 1
ATOM 837 C C . VAL A 1 106 ? -0.268 -4.428 20.374 1.00 95.88 106 VAL A C 1
ATOM 839 O O . VAL A 1 106 ? 0.902 -4.727 20.152 1.00 95.88 106 VAL A O 1
ATOM 842 N N . ALA A 1 107 ? -1.202 -4.437 19.419 1.00 96.38 107 ALA A N 1
ATOM 843 C CA . ALA A 1 107 ? -0.917 -4.903 18.058 1.00 96.38 107 ALA A CA 1
ATOM 844 C C . ALA A 1 107 ? -0.279 -3.811 17.185 1.00 96.38 107 ALA A C 1
ATOM 846 O O . ALA A 1 107 ? 0.760 -4.030 16.559 1.00 96.38 107 ALA A O 1
ATOM 847 N N . PHE A 1 108 ? -0.874 -2.619 17.176 1.00 95.19 108 PHE A N 1
ATOM 848 C CA . PHE A 1 108 ? -0.452 -1.491 16.354 1.00 95.19 108 PHE A CA 1
ATOM 849 C C . PHE A 1 108 ? 0.894 -0.921 16.808 1.00 95.19 108 PHE A C 1
ATOM 851 O O . PHE A 1 108 ? 1.738 -0.620 15.970 1.00 95.19 108 PHE A O 1
ATOM 858 N N . THR A 1 109 ? 1.141 -0.828 18.118 1.00 94.44 109 THR A N 1
ATOM 859 C CA . THR A 1 109 ? 2.362 -0.240 18.703 1.00 94.44 109 THR A CA 1
ATOM 860 C C . THR A 1 109 ? 3.680 -0.830 18.168 1.00 94.44 109 THR A C 1
ATOM 862 O O . THR A 1 109 ? 4.518 -0.064 17.683 1.00 94.44 109 THR A O 1
ATOM 865 N N . PRO A 1 110 ? 3.935 -2.154 18.237 1.00 94.69 110 PRO A N 1
ATOM 866 C CA . PRO A 1 110 ? 5.153 -2.727 17.668 1.00 94.69 110 PRO A CA 1
ATOM 867 C C . PRO A 1 110 ? 5.173 -2.621 16.140 1.00 94.69 110 PRO A C 1
ATOM 869 O O . PRO A 1 110 ? 6.219 -2.312 15.576 1.00 94.69 110 PRO A O 1
ATOM 872 N N . MET A 1 111 ? 4.027 -2.788 15.472 1.00 94.19 111 MET A N 1
ATOM 873 C CA . MET A 1 111 ? 3.927 -2.675 14.017 1.00 94.19 111 MET A CA 1
ATOM 874 C C . MET A 1 111 ? 4.352 -1.280 13.536 1.00 94.19 111 MET A C 1
ATOM 876 O O . MET A 1 111 ? 5.263 -1.164 12.717 1.00 94.19 111 MET A O 1
ATOM 880 N N . ILE A 1 112 ? 3.780 -0.207 14.093 1.00 91.31 112 ILE A N 1
ATOM 881 C CA . ILE A 1 112 ? 4.097 1.165 13.682 1.00 91.31 112 ILE A CA 1
ATOM 882 C C . ILE A 1 112 ? 5.525 1.565 14.061 1.00 91.31 112 ILE A C 1
ATOM 884 O O . ILE A 1 112 ? 6.165 2.321 13.329 1.00 91.31 112 ILE A O 1
ATOM 888 N N . ARG A 1 113 ? 6.068 1.022 15.163 1.00 93.19 113 ARG A N 1
ATOM 889 C CA . ARG A 1 113 ? 7.487 1.180 15.512 1.00 93.19 113 ARG A CA 1
ATOM 890 C C . ARG A 1 113 ? 8.372 0.616 14.406 1.00 93.19 113 ARG A C 1
ATOM 892 O O . ARG A 1 113 ? 9.258 1.330 13.944 1.00 93.19 113 ARG A O 1
ATOM 899 N N . ILE A 1 114 ? 8.116 -0.622 13.983 1.00 89.38 114 ILE A N 1
ATOM 900 C CA . ILE A 1 114 ? 8.884 -1.317 12.942 1.00 89.38 114 ILE A CA 1
ATOM 901 C C . ILE A 1 114 ? 8.766 -0.581 11.606 1.00 89.38 114 ILE A C 1
ATOM 903 O O . ILE A 1 114 ? 9.774 -0.317 10.956 1.00 89.38 114 ILE A O 1
ATOM 907 N N . VAL A 1 115 ? 7.553 -0.181 11.216 1.00 81.44 115 VAL A N 1
ATOM 908 C CA . VAL A 1 115 ? 7.333 0.627 10.007 1.00 81.44 115 VAL A CA 1
ATOM 909 C C . VAL A 1 115 ? 8.126 1.931 10.076 1.00 81.44 115 VAL A C 1
ATOM 911 O O . VAL A 1 115 ? 8.810 2.279 9.117 1.00 81.44 115 VAL A O 1
ATOM 914 N N . GLY A 1 116 ? 8.094 2.636 11.209 1.00 81.25 116 GLY A N 1
ATOM 915 C CA . GLY A 1 116 ? 8.878 3.854 11.413 1.00 81.25 116 GLY A CA 1
ATOM 916 C C . GLY A 1 116 ? 10.388 3.607 11.363 1.00 81.25 116 GLY A C 1
ATOM 917 O O . GLY A 1 116 ? 11.117 4.387 10.756 1.00 81.25 116 GLY A O 1
ATOM 918 N N . ASP A 1 117 ? 10.873 2.509 11.942 1.00 81.00 117 ASP A N 1
ATOM 919 C CA . ASP A 1 117 ? 12.283 2.117 11.869 1.00 81.00 117 ASP A CA 1
ATOM 920 C C . ASP A 1 117 ? 12.739 1.919 10.418 1.00 81.00 117 ASP A C 1
ATOM 922 O O . ASP A 1 117 ? 13.810 2.390 10.039 1.00 81.00 117 ASP A O 1
ATOM 926 N N . ILE A 1 118 ? 11.920 1.267 9.594 1.00 73.50 118 ILE A N 1
ATOM 927 C CA . ILE A 1 118 ? 12.242 1.005 8.188 1.00 73.50 118 ILE A CA 1
ATOM 928 C C . ILE A 1 118 ? 12.123 2.286 7.361 1.00 73.50 118 ILE A C 1
ATOM 930 O O . ILE A 1 118 ? 13.088 2.705 6.725 1.00 73.50 118 ILE A O 1
ATOM 934 N N . LEU A 1 119 ? 10.951 2.925 7.388 1.00 68.75 119 LEU A N 1
ATOM 935 C CA . LEU A 1 119 ? 10.614 4.023 6.481 1.00 68.75 119 LEU A CA 1
ATOM 936 C C . LEU A 1 119 ? 11.245 5.359 6.884 1.00 68.75 119 LEU A C 1
ATOM 938 O O . LEU A 1 119 ? 11.527 6.177 6.017 1.00 68.75 119 LEU A O 1
ATOM 942 N N . GLN A 1 120 ? 11.464 5.600 8.180 1.00 68.94 120 GLN A N 1
ATOM 943 C CA . GLN A 1 120 ? 11.960 6.890 8.684 1.00 68.94 120 GLN A CA 1
ATOM 944 C C . GLN A 1 120 ? 13.382 6.805 9.242 1.00 68.94 120 GLN A C 1
ATOM 946 O O . GLN A 1 120 ? 14.094 7.808 9.251 1.00 68.94 120 GLN A O 1
ATOM 951 N N . ARG A 1 121 ? 13.807 5.631 9.732 1.00 73.44 121 ARG A N 1
ATOM 952 C CA . ARG A 1 121 ? 15.142 5.434 10.334 1.00 73.44 121 ARG A CA 1
ATOM 953 C C . ARG A 1 121 ? 16.073 4.579 9.472 1.00 73.44 121 ARG A C 1
ATOM 955 O O . ARG A 1 121 ? 17.220 4.367 9.858 1.00 73.44 121 ARG A O 1
ATOM 962 N N . GLY A 1 122 ? 15.609 4.123 8.305 1.00 69.88 122 GLY A N 1
ATOM 963 C CA . GLY A 1 122 ? 16.419 3.406 7.319 1.00 69.88 122 GLY A CA 1
ATOM 964 C C . GLY A 1 122 ? 16.865 2.011 7.761 1.00 69.88 122 GLY A C 1
ATOM 965 O O . GLY A 1 122 ? 17.852 1.486 7.243 1.00 69.88 122 GLY A O 1
ATOM 966 N N . LYS A 1 123 ? 16.176 1.400 8.731 1.00 75.19 123 LYS A N 1
ATOM 967 C CA . LYS A 1 123 ? 16.452 0.029 9.165 1.00 75.19 123 LYS A CA 1
ATOM 968 C C . LYS A 1 123 ? 16.124 -0.928 8.016 1.00 75.19 123 LYS A C 1
ATOM 970 O O . LYS A 1 123 ? 15.001 -0.971 7.532 1.00 75.19 123 LYS A O 1
ATOM 975 N N . ASN A 1 124 ? 17.104 -1.716 7.583 1.00 73.12 124 ASN A N 1
ATOM 976 C CA . ASN A 1 124 ? 16.970 -2.621 6.432 1.00 73.12 124 ASN A CA 1
ATOM 977 C C . ASN A 1 124 ? 16.740 -4.092 6.820 1.00 73.12 124 ASN A C 1
ATOM 979 O O . ASN A 1 124 ? 16.734 -4.965 5.952 1.00 73.12 124 ASN A O 1
ATOM 983 N N . LYS A 1 125 ? 16.591 -4.380 8.118 1.00 77.31 125 LYS A N 1
ATOM 984 C CA . LYS A 1 125 ? 16.343 -5.721 8.658 1.00 77.31 125 LYS A CA 1
ATOM 985 C C . LYS A 1 125 ? 15.422 -5.654 9.867 1.00 77.31 125 LYS A C 1
ATOM 987 O O . LYS A 1 125 ? 15.582 -4.781 10.715 1.00 77.31 125 LYS A O 1
ATOM 992 N N . ILE A 1 126 ? 14.525 -6.626 9.973 1.00 83.75 126 ILE A N 1
ATOM 993 C CA . ILE A 1 126 ? 13.741 -6.873 11.184 1.00 83.75 126 ILE A CA 1
ATOM 994 C C . ILE A 1 126 ? 14.624 -7.642 12.168 1.00 83.75 126 ILE A C 1
ATOM 996 O O . ILE A 1 126 ? 15.154 -8.701 11.817 1.00 83.75 126 ILE A O 1
ATOM 1000 N N . ASP A 1 1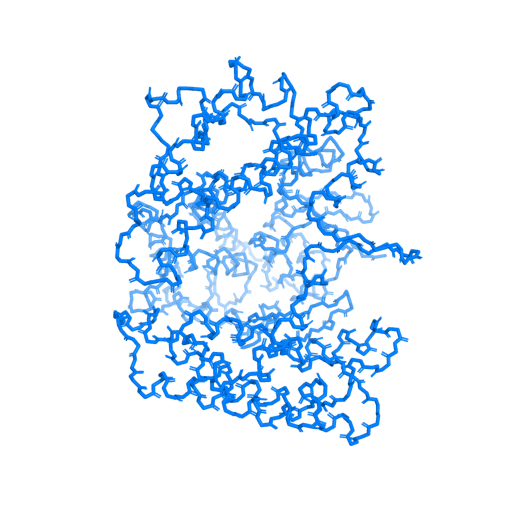27 ? 14.829 -7.095 13.365 1.00 87.69 127 ASP A N 1
ATOM 1001 C CA . ASP A 1 127 ? 15.606 -7.772 14.405 1.00 87.69 127 ASP A CA 1
ATOM 1002 C C . ASP A 1 127 ? 14.765 -8.811 15.161 1.00 87.69 127 ASP A C 1
ATOM 1004 O O . ASP A 1 127 ? 13.561 -8.941 14.948 1.00 87.69 127 ASP A O 1
ATOM 1008 N N . GLU A 1 128 ? 15.416 -9.599 16.014 1.00 90.25 128 GLU A N 1
ATOM 1009 C CA . GLU A 1 128 ? 14.741 -10.688 16.720 1.00 90.25 128 GLU A CA 1
ATOM 1010 C C . GLU A 1 128 ? 13.689 -10.180 17.714 1.00 90.25 128 GLU A C 1
ATOM 1012 O O . GLU A 1 128 ? 12.616 -10.763 17.807 1.00 90.25 128 GLU A O 1
ATOM 1017 N N . ASN A 1 129 ? 13.923 -9.037 18.368 1.00 91.75 129 ASN A N 1
ATOM 1018 C CA . ASN A 1 129 ? 12.952 -8.447 19.294 1.00 91.75 129 ASN A CA 1
ATOM 1019 C C . ASN A 1 129 ? 11.685 -7.981 18.559 1.00 91.75 129 ASN A C 1
ATOM 1021 O O . ASN A 1 129 ? 10.570 -8.113 19.066 1.00 91.75 129 ASN A O 1
ATOM 1025 N N . ASP A 1 130 ? 11.843 -7.420 17.359 1.00 90.31 130 ASP A N 1
ATOM 1026 C CA . ASP A 1 130 ? 10.730 -7.036 16.498 1.00 90.31 130 ASP A CA 1
ATOM 1027 C C . ASP A 1 130 ? 9.929 -8.263 16.049 1.00 90.31 130 ASP A C 1
ATOM 1029 O O . ASP A 1 130 ? 8.696 -8.245 16.139 1.00 90.31 130 ASP A O 1
ATOM 1033 N N . LYS A 1 131 ? 10.603 -9.349 15.647 1.00 91.94 131 LYS A N 1
ATOM 1034 C CA . LYS A 1 131 ? 9.933 -10.618 15.320 1.00 91.94 131 LYS A CA 1
ATOM 1035 C C . LYS A 1 131 ? 9.183 -11.185 16.517 1.00 91.94 131 LYS A C 1
ATOM 1037 O O . LYS A 1 131 ? 7.996 -11.462 16.390 1.00 91.94 131 LYS A O 1
ATOM 1042 N N . GLU A 1 132 ? 9.832 -11.286 17.677 1.00 95.06 132 GLU A N 1
ATOM 1043 C CA . GLU A 1 132 ? 9.212 -11.753 18.921 1.00 95.06 132 GLU A CA 1
ATOM 1044 C C . GLU A 1 132 ? 7.981 -10.913 19.275 1.00 95.06 132 GLU A C 1
ATOM 1046 O O . GLU A 1 132 ? 6.957 -11.446 19.703 1.00 95.06 132 GLU A O 1
ATOM 1051 N N . SER A 1 133 ? 8.037 -9.594 19.053 1.00 94.75 133 SER A N 1
ATOM 1052 C CA . SER A 1 133 ? 6.887 -8.724 19.296 1.00 94.75 133 SER A CA 1
ATOM 1053 C C . SER A 1 133 ? 5.712 -9.012 18.356 1.00 94.75 133 SER A C 1
ATOM 1055 O O . SER A 1 133 ? 4.570 -9.010 18.814 1.00 94.75 133 SER A O 1
ATOM 1057 N N . GLY A 1 134 ? 5.974 -9.324 17.082 1.00 93.75 134 GLY A N 1
ATOM 1058 C CA . GLY A 1 134 ? 4.947 -9.769 16.136 1.00 93.75 134 GLY A CA 1
ATOM 1059 C C . GLY A 1 134 ? 4.391 -11.147 16.488 1.00 93.75 134 GLY A C 1
ATOM 1060 O O . GLY A 1 134 ? 3.176 -11.322 16.571 1.00 93.75 134 GLY A O 1
ATOM 1061 N N . GLU A 1 135 ? 5.263 -12.107 16.801 1.00 96.00 135 GLU A N 1
ATOM 1062 C CA . GLU A 1 135 ? 4.861 -13.446 17.235 1.00 96.00 135 GLU A CA 1
ATOM 1063 C C . GLU A 1 135 ? 3.975 -13.407 18.479 1.00 96.00 135 GLU A C 1
ATOM 1065 O O . GLU A 1 135 ? 2.940 -14.069 18.517 1.00 96.00 135 GLU A O 1
ATOM 1070 N N . LYS A 1 136 ? 4.312 -12.568 19.460 1.00 97.50 136 LYS A N 1
ATOM 1071 C CA . LYS A 1 136 ? 3.508 -12.394 20.671 1.00 97.50 136 LYS A CA 1
ATOM 1072 C C . LYS A 1 136 ? 2.112 -11.844 20.375 1.00 97.50 136 LYS A C 1
ATOM 1074 O O . LYS A 1 136 ? 1.142 -12.247 21.015 1.00 97.50 136 LYS A O 1
ATOM 1079 N N . VAL A 1 137 ? 1.983 -10.941 19.400 1.00 98.00 137 VAL A N 1
ATOM 1080 C CA . VAL A 1 137 ? 0.668 -10.468 18.936 1.00 98.00 137 VAL A CA 1
ATOM 1081 C C . VAL A 1 137 ? -0.121 -11.623 18.319 1.00 98.00 137 VAL A C 1
ATOM 1083 O O . VAL A 1 137 ? -1.296 -11.794 18.647 1.00 98.00 137 VAL A O 1
ATOM 1086 N N . TYR A 1 138 ? 0.515 -12.462 17.499 1.00 98.19 138 TYR A N 1
ATOM 1087 C CA . TYR A 1 138 ? -0.131 -13.641 16.914 1.00 98.19 138 TYR A CA 1
ATOM 1088 C C . TYR A 1 138 ? -0.556 -14.664 17.975 1.00 98.19 138 TYR A C 1
ATOM 1090 O O . TYR A 1 138 ? -1.657 -15.200 17.879 1.00 98.19 138 TYR A O 1
ATOM 1098 N N . GLU A 1 139 ? 0.238 -14.872 19.029 1.00 98.25 139 GLU A N 1
ATOM 1099 C CA . GLU A 1 139 ? -0.119 -15.731 20.168 1.00 98.25 139 GLU A CA 1
ATOM 1100 C C . GLU A 1 139 ? -1.389 -15.249 20.884 1.00 98.25 139 GLU A C 1
ATOM 1102 O O . GLU A 1 139 ? -2.279 -16.051 21.183 1.00 98.25 139 GLU A O 1
ATOM 1107 N N . PHE A 1 140 ? -1.529 -13.939 21.115 1.00 98.19 140 PHE A N 1
ATOM 1108 C CA . PHE A 1 140 ? -2.751 -13.383 21.702 1.00 98.19 140 PHE A CA 1
ATOM 1109 C C . PHE A 1 140 ? -3.968 -13.559 20.793 1.00 98.19 140 PHE A C 1
ATOM 1111 O O . PHE A 1 140 ? -5.033 -13.957 21.270 1.00 98.19 140 PHE A O 1
ATOM 1118 N N . LEU A 1 141 ? -3.827 -13.298 19.492 1.00 97.88 141 LEU A N 1
ATOM 1119 C CA . LEU A 1 141 ? -4.923 -13.470 18.534 1.00 97.88 141 LEU A CA 1
ATOM 1120 C C . LEU A 1 141 ? -5.347 -14.938 18.420 1.00 97.88 141 LEU A C 1
ATOM 1122 O O . LEU A 1 141 ? -6.541 -15.234 18.421 1.00 97.88 141 LEU A O 1
ATOM 1126 N N . GLU A 1 142 ? -4.388 -15.863 18.400 1.00 98.00 142 GLU A N 1
ATOM 1127 C CA . GLU A 1 142 ? -4.637 -17.307 18.393 1.00 98.00 142 GLU A CA 1
ATOM 1128 C C . GLU A 1 142 ? -5.419 -17.745 19.647 1.00 98.00 142 GLU A C 1
ATOM 1130 O O . GLU A 1 142 ? -6.315 -18.593 19.562 1.00 98.00 142 GLU A O 1
ATOM 1135 N N . ALA A 1 143 ? -5.138 -17.131 20.803 1.00 97.19 143 ALA A N 1
ATOM 1136 C CA . ALA A 1 143 ? -5.889 -17.346 22.037 1.00 97.19 143 ALA A CA 1
ATOM 1137 C C . ALA A 1 143 ? -7.296 -16.723 21.992 1.00 97.19 143 ALA A C 1
ATOM 1139 O O . ALA A 1 143 ? -8.258 -17.358 22.428 1.00 97.19 143 ALA A O 1
ATOM 1140 N N . PHE A 1 144 ? -7.455 -15.514 21.446 1.00 96.88 144 PHE A N 1
ATOM 1141 C CA . PHE A 1 144 ? -8.764 -14.861 21.312 1.00 96.88 144 PHE A CA 1
ATOM 1142 C C . PHE A 1 144 ? -9.706 -15.606 20.366 1.00 96.88 144 PHE A C 1
ATOM 1144 O O . PHE A 1 144 ? -10.907 -15.659 20.631 1.00 96.88 144 PHE A O 1
ATOM 1151 N N . LEU A 1 145 ? -9.161 -16.208 19.308 1.00 96.88 145 LEU A N 1
ATOM 1152 C CA . LEU A 1 145 ? -9.893 -17.021 18.335 1.00 96.88 145 LEU A CA 1
ATOM 1153 C C . LEU A 1 145 ? -10.148 -18.454 18.823 1.00 96.88 145 LEU A C 1
ATOM 1155 O O . LEU A 1 145 ? -10.769 -19.255 18.124 1.00 96.88 145 LEU A O 1
ATOM 1159 N N . ASN A 1 146 ? -9.682 -18.824 20.018 1.00 93.62 146 ASN A N 1
ATOM 1160 C CA . ASN A 1 146 ? -9.884 -20.172 20.522 1.00 93.62 146 ASN A CA 1
ATOM 1161 C C . ASN A 1 146 ? -11.370 -20.446 20.804 1.00 93.62 146 ASN A C 1
ATOM 1163 O O . ASN A 1 146 ? -11.955 -19.877 21.724 1.00 93.62 146 ASN A O 1
ATOM 1167 N N . GLY A 1 147 ? -11.967 -21.338 20.009 1.00 86.75 147 GLY A N 1
ATOM 1168 C CA . GLY A 1 147 ? -13.394 -21.658 20.091 1.00 86.75 147 GLY A CA 1
ATOM 1169 C C . GLY A 1 147 ? -14.316 -20.548 19.575 1.00 86.75 147 GLY A C 1
ATOM 1170 O O . GLY A 1 147 ? -15.508 -20.593 19.863 1.00 86.75 147 GLY A O 1
ATOM 1171 N N . LYS A 1 148 ? -13.784 -19.559 18.841 1.00 90.62 148 LYS A N 1
ATOM 1172 C CA . LYS A 1 148 ? -14.545 -18.436 18.282 1.00 90.62 148 LYS A CA 1
ATOM 1173 C C . LYS A 1 148 ? -14.304 -18.284 16.789 1.00 90.62 148 LYS A C 1
ATOM 1175 O O . LYS A 1 148 ? -13.229 -18.589 16.284 1.00 90.62 148 LYS A O 1
ATOM 1180 N N . GLU A 1 149 ? -15.318 -17.783 16.096 1.00 88.75 149 GLU A N 1
ATOM 1181 C CA . GLU A 1 149 ? -15.273 -17.578 14.647 1.00 88.75 149 GLU A CA 1
ATOM 1182 C C . GLU A 1 149 ? -14.766 -16.181 14.249 1.00 88.75 149 GLU A C 1
ATOM 1184 O O . GLU A 1 149 ? -14.267 -16.006 13.135 1.00 88.75 149 GLU A O 1
ATOM 1189 N N . TRP A 1 150 ? -14.914 -15.204 15.150 1.00 96.81 150 TRP A N 1
ATOM 1190 C CA . TRP A 1 150 ? -14.521 -13.802 14.991 1.00 96.81 150 TRP A CA 1
ATOM 1191 C C . TRP A 1 150 ? -13.835 -13.298 16.263 1.00 96.81 150 TRP A C 1
ATOM 1193 O O . TRP A 1 150 ? -13.993 -13.871 17.347 1.00 96.81 150 TRP A O 1
ATOM 1203 N N . ILE A 1 151 ? -13.065 -12.215 16.160 1.00 96.31 151 ILE A N 1
ATOM 1204 C CA . ILE A 1 151 ? -12.116 -11.835 17.215 1.00 96.31 151 ILE A CA 1
ATOM 1205 C C . ILE A 1 151 ? -12.793 -11.366 18.514 1.00 96.31 151 ILE A C 1
ATOM 1207 O O . ILE A 1 151 ? -12.242 -11.519 19.613 1.00 96.31 151 ILE A O 1
ATOM 1211 N N . ALA A 1 152 ? -14.007 -10.822 18.396 1.00 93.62 152 ALA A N 1
ATOM 1212 C CA . ALA A 1 152 ? -14.797 -10.297 19.507 1.00 93.62 152 ALA A CA 1
ATOM 1213 C C . ALA A 1 152 ? -16.005 -11.179 19.888 1.00 93.62 152 ALA A C 1
ATOM 1215 O O . ALA A 1 152 ? -16.597 -10.965 20.947 1.00 93.62 152 ALA A O 1
ATOM 1216 N N . GLY A 1 153 ? -16.357 -12.206 19.105 1.00 86.19 153 GLY A N 1
ATOM 1217 C CA . GLY A 1 153 ? -17.542 -13.028 19.373 1.00 86.19 153 GLY A CA 1
ATOM 1218 C C . GLY A 1 153 ? -17.969 -13.929 18.214 1.00 86.19 153 GLY A C 1
ATOM 1219 O O . GLY A 1 153 ? -17.132 -14.478 17.501 1.00 86.19 153 GLY A O 1
ATOM 1220 N N . ASP A 1 154 ? -19.285 -14.080 18.059 1.00 88.81 154 ASP A N 1
ATOM 1221 C CA . ASP A 1 154 ? -19.905 -15.011 17.102 1.00 88.81 154 ASP A CA 1
ATOM 1222 C C . ASP A 1 154 ? -20.225 -14.361 15.744 1.00 88.81 154 ASP A C 1
ATOM 1224 O O . ASP A 1 154 ? -20.621 -15.035 14.798 1.00 88.81 154 ASP A O 1
ATOM 1228 N N . SER A 1 155 ? -20.042 -13.046 15.622 1.00 93.50 155 SER A N 1
ATOM 1229 C CA . SER A 1 155 ? -20.252 -12.286 14.389 1.00 93.50 155 SER A CA 1
ATOM 1230 C C . SER A 1 155 ? -19.098 -11.324 14.143 1.00 93.50 155 SER A C 1
ATOM 1232 O O . SER A 1 155 ? -18.418 -10.919 15.085 1.00 93.50 155 SER A O 1
ATOM 1234 N N . VAL A 1 156 ? -18.910 -10.945 12.877 1.00 97.06 156 VAL A N 1
ATOM 1235 C CA . VAL A 1 156 ? -17.942 -9.917 12.481 1.00 97.06 156 VAL A CA 1
ATOM 1236 C C . VAL A 1 156 ? -18.287 -8.579 13.135 1.00 97.06 156 VAL A C 1
ATOM 1238 O O . VAL A 1 156 ? -19.463 -8.231 13.268 1.00 97.06 156 VAL A O 1
ATOM 1241 N N . THR A 1 157 ? -17.266 -7.838 13.549 1.00 98.31 157 THR A N 1
ATOM 1242 C CA . THR A 1 157 ? -17.395 -6.519 14.179 1.00 98.31 157 THR A CA 1
ATOM 1243 C C . THR A 1 157 ? -16.319 -5.564 13.676 1.00 98.31 157 THR A C 1
ATOM 1245 O O . THR A 1 157 ? -15.375 -5.985 13.011 1.00 98.31 157 THR A O 1
ATOM 1248 N N . ILE A 1 158 ? -16.412 -4.282 14.037 1.00 98.44 158 ILE A N 1
ATOM 1249 C CA . ILE A 1 158 ? -15.353 -3.299 13.743 1.00 98.44 158 ILE A CA 1
ATOM 1250 C C . ILE A 1 158 ? -13.983 -3.719 14.307 1.00 98.44 158 ILE A C 1
ATOM 1252 O O . ILE A 1 158 ? -12.952 -3.453 13.697 1.00 98.44 158 ILE A O 1
ATOM 1256 N N . ALA A 1 159 ? -13.953 -4.501 15.396 1.00 98.38 159 ALA A N 1
ATOM 1257 C CA . ALA A 1 159 ? -12.709 -5.072 15.910 1.00 98.38 159 ALA A CA 1
ATOM 1258 C C . ALA A 1 159 ? -12.021 -6.014 14.911 1.00 98.38 159 ALA A C 1
ATOM 1260 O O . ALA A 1 159 ? -10.792 -6.061 14.876 1.00 98.38 159 ALA A O 1
ATOM 1261 N N . ASP A 1 160 ? -12.784 -6.751 14.098 1.00 98.50 160 ASP A N 1
ATOM 1262 C CA . ASP A 1 160 ? -12.215 -7.606 13.060 1.00 98.50 160 ASP A CA 1
ATOM 1263 C C . ASP A 1 160 ? -11.591 -6.768 11.935 1.00 98.50 160 ASP A C 1
ATOM 1265 O O . ASP A 1 160 ? -10.506 -7.104 11.475 1.00 98.50 160 ASP A O 1
ATOM 1269 N N . TYR A 1 161 ? -12.224 -5.663 11.523 1.00 97.88 161 TYR A N 1
ATOM 1270 C CA . TYR A 1 161 ? -11.729 -4.793 10.443 1.00 97.88 161 TYR A CA 1
ATOM 1271 C C . TYR A 1 161 ? -10.495 -3.984 10.842 1.00 97.88 161 TYR A C 1
ATOM 1273 O O . TYR A 1 161 ? -9.516 -3.942 10.085 1.00 97.88 161 TYR A O 1
ATOM 1281 N N . SER A 1 162 ? -10.511 -3.417 12.049 1.00 97.56 162 SER A N 1
ATOM 1282 C CA . SER A 1 162 ? -9.363 -2.739 12.652 1.00 97.56 162 SER A CA 1
ATOM 1283 C C . SER A 1 162 ? -8.151 -3.675 12.739 1.00 97.56 162 SER A C 1
ATOM 1285 O O . SER A 1 162 ? -7.109 -3.419 12.127 1.00 97.56 162 SER A O 1
ATOM 1287 N N . LEU A 1 163 ? -8.307 -4.833 13.399 1.00 98.25 163 LEU A N 1
ATOM 1288 C CA . LEU A 1 163 ? -7.209 -5.791 13.549 1.00 98.25 163 LEU A CA 1
ATOM 1289 C C . LEU A 1 163 ? -6.782 -6.388 12.209 1.00 98.25 163 LEU A C 1
ATOM 1291 O O . LEU A 1 163 ? -5.593 -6.590 11.997 1.00 98.25 163 LEU A O 1
ATOM 1295 N N . TYR A 1 164 ? -7.698 -6.661 11.280 1.00 97.19 164 TYR A N 1
ATOM 1296 C CA . TYR A 1 164 ? -7.332 -7.185 9.962 1.00 97.19 164 TYR A CA 1
ATOM 1297 C C . TYR A 1 164 ? -6.388 -6.231 9.225 1.00 97.19 164 TYR A C 1
ATOM 1299 O O . TYR A 1 164 ? -5.361 -6.654 8.687 1.00 97.19 164 TYR A O 1
ATOM 1307 N N . SER A 1 165 ? -6.676 -4.931 9.261 1.00 94.31 165 SER A N 1
ATOM 1308 C CA . SER A 1 165 ? -5.826 -3.920 8.632 1.00 94.31 165 SER A CA 1
ATOM 1309 C C . SER A 1 165 ? -4.437 -3.876 9.276 1.00 94.31 165 SER A C 1
ATOM 1311 O O . SER A 1 165 ? -3.429 -3.939 8.566 1.00 94.31 165 SER A O 1
ATOM 1313 N N . THR A 1 166 ? -4.360 -3.849 10.611 1.00 95.88 166 THR A N 1
ATOM 1314 C CA . THR A 1 166 ? -3.088 -3.873 11.354 1.00 95.88 166 THR A CA 1
ATOM 1315 C C . THR A 1 166 ? -2.289 -5.148 11.080 1.00 95.88 166 THR A C 1
ATOM 1317 O O . THR A 1 166 ? -1.104 -5.086 10.750 1.00 95.88 166 THR A O 1
ATOM 1320 N N . ILE A 1 167 ? -2.927 -6.315 11.175 1.00 97.12 167 ILE A N 1
ATOM 1321 C CA . ILE A 1 167 ? -2.262 -7.620 11.101 1.00 97.12 167 ILE A CA 1
ATOM 1322 C C . ILE A 1 167 ? -1.846 -7.975 9.676 1.00 97.12 167 ILE A C 1
ATOM 1324 O O . ILE A 1 167 ? -0.793 -8.580 9.502 1.00 97.12 167 ILE A O 1
ATOM 1328 N N . THR A 1 168 ? -2.585 -7.559 8.644 1.00 90.62 168 THR A N 1
ATOM 1329 C CA . THR A 1 168 ? -2.125 -7.734 7.254 1.00 90.62 168 THR A CA 1
ATOM 1330 C C . THR A 1 168 ? -0.836 -6.963 6.984 1.00 90.62 168 THR A C 1
ATOM 1332 O O . THR A 1 168 ? 0.071 -7.517 6.369 1.00 90.62 168 THR A O 1
ATOM 1335 N N . THR A 1 169 ? -0.693 -5.738 7.504 1.00 85.81 169 THR A N 1
ATOM 1336 C CA . THR A 1 169 ? 0.585 -5.006 7.443 1.00 85.81 169 THR A CA 1
ATOM 1337 C C . THR A 1 169 ? 1.653 -5.685 8.277 1.00 85.81 169 THR A C 1
ATOM 1339 O O . THR A 1 169 ? 2.779 -5.847 7.814 1.00 85.81 169 THR A O 1
ATOM 1342 N N . PHE A 1 170 ? 1.315 -6.118 9.490 1.00 91.88 170 PHE A N 1
ATOM 1343 C CA . PHE A 1 170 ? 2.291 -6.761 10.356 1.00 91.88 170 PHE A CA 1
ATOM 1344 C C . PHE A 1 170 ? 2.815 -8.070 9.749 1.00 91.88 170 PHE A C 1
ATOM 1346 O O . PHE A 1 170 ? 4.012 -8.310 9.793 1.00 91.88 170 PHE A O 1
ATOM 1353 N N . ASN A 1 171 ? 1.969 -8.849 9.072 1.00 89.69 171 ASN A N 1
ATOM 1354 C CA . ASN A 1 171 ? 2.347 -10.081 8.376 1.00 89.69 171 ASN A CA 1
ATOM 1355 C C . ASN A 1 171 ? 3.346 -9.848 7.226 1.00 89.69 171 ASN A C 1
ATOM 1357 O O . ASN A 1 171 ? 4.143 -10.728 6.917 1.00 89.69 171 ASN A O 1
ATOM 1361 N N . VAL A 1 172 ? 3.344 -8.664 6.603 1.00 81.81 172 VAL A N 1
ATOM 1362 C CA . VAL A 1 172 ? 4.373 -8.291 5.613 1.00 81.81 172 VAL A CA 1
ATOM 1363 C C . VAL A 1 172 ? 5.735 -8.081 6.285 1.00 81.81 172 VAL A C 1
ATOM 1365 O O . VAL A 1 172 ? 6.767 -8.400 5.700 1.00 81.81 172 VAL A O 1
ATOM 1368 N N . LEU A 1 173 ? 5.748 -7.563 7.517 1.00 85.06 173 LEU A N 1
ATOM 1369 C CA . LEU A 1 173 ? 6.967 -7.268 8.279 1.00 85.06 173 LEU A CA 1
ATOM 1370 C C . LEU A 1 173 ? 7.498 -8.510 9.012 1.00 85.06 173 LEU A C 1
ATOM 1372 O O . LEU A 1 173 ? 8.685 -8.815 8.960 1.00 85.06 173 LEU A O 1
ATOM 1376 N N . VAL A 1 174 ? 6.608 -9.223 9.697 1.00 89.12 174 VAL A N 1
ATOM 1377 C CA . VAL A 1 174 ? 6.865 -10.428 10.487 1.00 89.12 174 VAL A CA 1
ATOM 1378 C C . VAL A 1 174 ? 5.891 -11.506 10.003 1.00 89.12 174 VAL A C 1
ATOM 1380 O O . VAL A 1 174 ? 4.749 -11.540 10.467 1.00 89.12 174 VAL A O 1
ATOM 1383 N N . PRO A 1 175 ? 6.302 -12.371 9.061 1.00 88.81 175 PRO A N 1
ATOM 1384 C CA . PRO A 1 175 ? 5.416 -13.373 8.479 1.00 88.81 175 PRO A CA 1
ATOM 1385 C C . PRO A 1 175 ? 4.832 -14.339 9.512 1.00 88.81 175 PRO A C 1
ATOM 1387 O O . PRO A 1 175 ? 5.538 -14.866 10.370 1.00 88.81 175 PRO A O 1
ATOM 1390 N N . ILE A 1 176 ? 3.534 -14.601 9.399 1.00 90.12 176 ILE A N 1
ATOM 1391 C CA . ILE A 1 176 ? 2.804 -15.561 10.225 1.00 90.12 176 ILE A CA 1
ATOM 1392 C C . ILE A 1 176 ? 3.212 -16.982 9.826 1.00 90.12 176 ILE A C 1
ATOM 1394 O O . ILE A 1 176 ? 3.035 -17.399 8.679 1.00 90.12 176 ILE A O 1
ATOM 1398 N N . ASP A 1 177 ? 3.679 -17.769 10.796 1.00 92.31 177 ASP A N 1
ATOM 1399 C CA . ASP A 1 177 ? 3.782 -19.219 10.631 1.00 92.31 177 ASP A CA 1
ATOM 1400 C C . ASP A 1 177 ? 2.386 -19.848 10.739 1.00 92.31 177 ASP A C 1
ATOM 1402 O O . ASP A 1 177 ? 1.832 -20.018 11.828 1.00 92.31 177 ASP A O 1
ATOM 1406 N N . ALA A 1 178 ? 1.821 -20.227 9.593 1.00 89.81 178 ALA A N 1
ATOM 1407 C CA . ALA A 1 178 ? 0.500 -20.841 9.507 1.00 89.81 178 ALA A CA 1
ATOM 1408 C C . ALA A 1 178 ? 0.374 -22.173 10.272 1.00 89.81 178 ALA A C 1
ATOM 1410 O O . ALA A 1 178 ? -0.743 -22.581 10.595 1.00 89.81 178 ALA A O 1
ATOM 1411 N N . LYS A 1 179 ? 1.486 -22.862 10.568 1.00 95.00 179 LYS A N 1
ATOM 1412 C CA . LYS A 1 179 ? 1.477 -24.075 11.399 1.00 95.00 179 LYS A CA 1
ATOM 1413 C C . LYS A 1 179 ? 1.377 -23.735 12.883 1.00 95.00 179 LYS A C 1
ATOM 1415 O O . LYS A 1 179 ? 0.717 -24.470 13.613 1.00 95.00 179 LYS A O 1
ATOM 1420 N N . LYS A 1 180 ? 2.012 -22.641 13.321 1.00 96.69 180 LYS A N 1
ATOM 1421 C CA . LYS A 1 180 ? 1.977 -22.164 14.715 1.00 96.69 180 LYS A CA 1
ATOM 1422 C C . LYS A 1 180 ? 0.672 -21.421 15.027 1.00 96.69 180 LYS A C 1
ATOM 1424 O O . LYS A 1 180 ? 0.128 -21.601 16.112 1.00 96.69 180 LYS A O 1
ATOM 1429 N N . TYR A 1 181 ? 0.144 -20.656 14.066 1.00 97.50 181 TYR A N 1
ATOM 1430 C CA . TYR A 1 181 ? -1.048 -19.807 14.227 1.00 97.50 181 TYR A CA 1
ATOM 1431 C C . TYR A 1 181 ? -2.152 -20.121 13.196 1.00 97.50 181 TYR A C 1
ATOM 1433 O O . TYR A 1 181 ? -2.493 -19.286 12.340 1.00 97.50 181 TYR A O 1
ATOM 1441 N N . PRO A 1 182 ? -2.711 -21.344 13.215 1.00 96.62 182 PRO A N 1
ATOM 1442 C CA . PRO A 1 182 ? -3.695 -21.766 12.226 1.00 96.62 182 PRO A CA 1
ATOM 1443 C C . PRO A 1 182 ? -5.012 -20.983 12.319 1.00 96.62 182 PRO A C 1
ATOM 1445 O O . PRO A 1 182 ? -5.625 -20.725 11.279 1.00 96.62 182 PRO A O 1
ATOM 1448 N N . LYS A 1 183 ? -5.455 -20.564 13.515 1.00 97.12 183 LYS A N 1
ATOM 1449 C CA . LYS A 1 183 ? -6.718 -19.819 13.668 1.00 97.12 183 LYS A CA 1
ATOM 1450 C C . LYS A 1 183 ? -6.568 -18.392 13.177 1.00 97.12 183 LYS A C 1
ATOM 1452 O O . LYS A 1 183 ? -7.443 -17.927 12.455 1.00 97.12 183 LYS A O 1
ATOM 1457 N N . VAL A 1 184 ? -5.452 -17.728 13.490 1.00 97.44 184 VAL A N 1
ATOM 1458 C CA . VAL A 1 184 ? -5.153 -16.387 12.950 1.00 97.44 184 VAL A CA 1
ATOM 1459 C C . VAL A 1 184 ? -5.113 -16.427 11.424 1.00 97.44 184 VAL A C 1
ATOM 1461 O O . VAL A 1 184 ? -5.736 -15.599 10.764 1.00 97.44 184 VAL A O 1
ATOM 1464 N N . THR A 1 185 ? -4.452 -17.436 10.852 1.00 93.75 185 THR A N 1
ATOM 1465 C CA . THR A 1 185 ? -4.376 -17.616 9.395 1.00 93.75 185 THR A CA 1
ATOM 1466 C C . THR A 1 185 ? -5.759 -17.825 8.769 1.00 93.75 185 THR A C 1
ATOM 1468 O O . THR A 1 185 ? -6.067 -17.237 7.731 1.00 93.75 185 THR A O 1
ATOM 1471 N N . ALA A 1 186 ? -6.608 -18.650 9.386 1.00 93.06 186 ALA A N 1
ATOM 1472 C CA . ALA A 1 186 ? -7.975 -18.876 8.921 1.00 93.06 186 ALA A CA 1
ATOM 1473 C C . ALA A 1 186 ? -8.839 -17.610 9.037 1.00 93.06 186 ALA A C 1
ATOM 1475 O O . ALA A 1 186 ? -9.569 -17.277 8.104 1.00 93.06 186 ALA A O 1
ATOM 1476 N N . TRP A 1 187 ? -8.716 -16.881 10.146 1.00 96.75 187 TRP A N 1
ATOM 1477 C CA . TRP A 1 187 ? -9.423 -15.626 10.385 1.00 96.75 187 TRP A CA 1
ATOM 1478 C C . TRP A 1 187 ? -9.030 -14.544 9.370 1.00 96.75 187 TRP A C 1
ATOM 1480 O O . TRP A 1 187 ? -9.920 -13.941 8.779 1.00 96.75 187 TRP A O 1
ATOM 1490 N N . LEU A 1 188 ? -7.738 -14.369 9.062 1.00 93.62 188 LEU A N 1
ATOM 1491 C CA . LEU A 1 188 ? -7.286 -13.418 8.036 1.00 93.62 188 LEU A CA 1
ATOM 1492 C C . LEU A 1 188 ? -7.891 -13.715 6.663 1.00 93.62 188 LEU A C 1
ATOM 1494 O O . LEU A 1 188 ? -8.407 -12.810 6.013 1.00 93.62 188 LEU A O 1
ATOM 1498 N N . LYS A 1 189 ? -7.877 -14.984 6.235 1.00 87.69 189 LYS A N 1
ATOM 1499 C CA . LYS A 1 189 ? -8.508 -15.392 4.967 1.00 87.69 189 LYS A CA 1
ATOM 1500 C C . LYS A 1 189 ? -10.000 -15.084 4.960 1.00 87.69 189 LYS A C 1
ATOM 1502 O O . LYS A 1 189 ? -10.538 -14.630 3.959 1.00 87.69 189 LYS A O 1
ATOM 1507 N N . LYS A 1 190 ? -10.665 -15.330 6.085 1.00 90.62 190 LYS A N 1
ATOM 1508 C CA . LYS A 1 190 ? -12.103 -15.136 6.219 1.00 90.62 190 LYS A CA 1
ATOM 1509 C C . LYS A 1 190 ? -12.505 -13.663 6.207 1.00 90.62 190 LYS A C 1
ATOM 1511 O O . LYS A 1 190 ? -13.491 -13.332 5.558 1.00 90.62 190 LYS A O 1
ATOM 1516 N N . VAL A 1 191 ? -11.775 -12.792 6.911 1.00 92.38 191 VAL A N 1
ATOM 1517 C CA . VAL A 1 191 ? -12.015 -11.341 6.862 1.00 92.38 191 VAL A CA 1
ATOM 1518 C C . VAL A 1 191 ? -11.689 -10.809 5.466 1.00 92.38 191 VAL A C 1
ATOM 1520 O O . VAL A 1 191 ? -12.497 -10.077 4.909 1.00 92.38 191 VAL A O 1
ATOM 1523 N N . GLY A 1 192 ? -10.566 -11.225 4.872 1.00 82.75 192 GLY A N 1
ATOM 1524 C CA . GLY A 1 192 ? -10.133 -10.767 3.549 1.00 82.75 192 GLY A CA 1
ATOM 1525 C C . GLY A 1 192 ? -11.037 -11.185 2.388 1.00 82.75 192 GLY A C 1
ATOM 1526 O O . GLY A 1 192 ? -11.084 -10.476 1.393 1.00 82.75 192 GLY A O 1
ATOM 1527 N N . ALA A 1 193 ? -11.792 -12.278 2.529 1.00 83.06 193 ALA A N 1
ATOM 1528 C CA . ALA A 1 193 ? -12.785 -12.725 1.546 1.00 83.06 193 ALA A CA 1
ATOM 1529 C C . ALA A 1 193 ? -14.136 -11.989 1.647 1.00 83.06 193 ALA A C 1
ATOM 1531 O O . ALA A 1 193 ? -15.104 -12.361 0.980 1.00 83.06 193 ALA A O 1
ATOM 1532 N N . ARG A 1 194 ? -14.263 -10.999 2.540 1.00 86.44 194 ARG A N 1
ATOM 1533 C CA . ARG A 1 194 ? -15.486 -10.198 2.646 1.00 86.44 194 ARG A CA 1
ATOM 1534 C C . ARG A 1 194 ? -15.495 -9.119 1.556 1.00 86.44 194 ARG A C 1
ATOM 1536 O O . ARG A 1 194 ? -14.479 -8.441 1.405 1.00 86.44 194 ARG A O 1
ATOM 1543 N N . PRO A 1 195 ? -16.630 -8.868 0.874 1.00 83.25 195 PRO A N 1
ATOM 1544 C CA . PRO A 1 195 ? -16.716 -7.869 -0.199 1.00 83.25 195 PRO A CA 1
ATOM 1545 C C . PRO A 1 195 ? -16.220 -6.469 0.193 1.00 83.25 195 PRO A C 1
ATOM 1547 O O . PRO A 1 195 ? -15.673 -5.729 -0.623 1.00 83.25 195 PRO A O 1
ATOM 1550 N N . GLU A 1 196 ? -16.412 -6.085 1.452 1.00 85.69 196 GLU A N 1
ATOM 1551 C CA . GLU A 1 196 ? -15.961 -4.814 2.015 1.00 85.69 196 GLU A CA 1
ATOM 1552 C C . GLU A 1 196 ? -14.447 -4.735 2.276 1.00 85.69 196 GLU A C 1
ATOM 1554 O O . GLU A 1 196 ? -13.897 -3.638 2.287 1.00 85.69 196 GLU A O 1
ATOM 1559 N N . ALA A 1 197 ? -13.769 -5.869 2.464 1.00 77.31 197 ALA A N 1
ATOM 1560 C CA . ALA A 1 197 ? -12.334 -5.954 2.754 1.00 77.31 197 ALA A CA 1
ATOM 1561 C C . ALA A 1 197 ? -11.492 -6.364 1.532 1.00 77.31 197 ALA A C 1
ATOM 1563 O O . ALA A 1 197 ? -10.270 -6.200 1.528 1.00 77.31 197 ALA A O 1
ATOM 1564 N N . GLU A 1 198 ? -12.143 -6.885 0.496 1.00 67.06 198 GLU A N 1
ATOM 1565 C CA . GLU A 1 198 ? -11.537 -7.314 -0.757 1.00 67.06 198 GLU A CA 1
ATOM 1566 C C . GLU A 1 198 ? -11.452 -6.129 -1.740 1.00 67.06 198 GLU A C 1
ATOM 1568 O O . GLU A 1 198 ? -12.467 -5.628 -2.233 1.00 67.06 198 GLU A O 1
ATOM 1573 N N . ILE A 1 199 ? -10.228 -5.640 -1.988 1.00 64.75 199 ILE A N 1
ATOM 1574 C CA . ILE A 1 199 ? -9.929 -4.636 -3.033 1.00 64.75 199 ILE A CA 1
ATOM 1575 C C . ILE A 1 199 ? -9.539 -5.346 -4.334 1.00 64.75 199 ILE A C 1
ATOM 1577 O O . ILE A 1 199 ? -10.032 -5.003 -5.402 1.00 64.75 199 ILE A O 1
ATOM 1581 N N . ASN A 1 200 ? -8.694 -6.374 -4.234 1.00 57.06 200 ASN A N 1
ATOM 1582 C CA . ASN A 1 200 ? -8.348 -7.257 -5.339 1.00 57.06 200 ASN A CA 1
ATOM 1583 C C . ASN A 1 200 ? -8.405 -8.722 -4.861 1.00 57.06 200 ASN A C 1
ATOM 1585 O O . ASN A 1 200 ? -7.547 -9.116 -4.060 1.00 57.06 200 ASN A O 1
ATOM 1589 N N . PRO A 1 201 ? -9.351 -9.540 -5.365 1.00 56.06 201 PRO A N 1
ATOM 1590 C CA . PRO A 1 201 ? -9.488 -10.952 -4.992 1.00 56.06 201 PRO A CA 1
ATOM 1591 C C . PRO A 1 201 ? -8.267 -11.812 -5.356 1.00 56.06 201 PRO A C 1
ATOM 1593 O O . PRO A 1 201 ? -8.088 -12.909 -4.834 1.00 56.06 201 PRO A O 1
ATOM 1596 N N . GLN A 1 202 ? -7.405 -11.341 -6.262 1.00 47.91 202 GLN A N 1
ATOM 1597 C CA . GLN A 1 202 ? -6.177 -12.035 -6.656 1.00 47.91 202 GLN A CA 1
ATOM 1598 C C . GLN A 1 202 ? -4.989 -11.730 -5.734 1.00 47.91 202 GLN A C 1
ATOM 1600 O O . GLN A 1 202 ? -3.955 -12.385 -5.853 1.00 47.91 202 GLN A O 1
ATOM 1605 N N . HIS A 1 203 ? -5.120 -10.764 -4.816 1.00 54.38 203 HIS A N 1
ATOM 1606 C CA . HIS A 1 203 ? -4.050 -10.311 -3.918 1.00 54.38 203 HIS A CA 1
ATOM 1607 C C . HIS A 1 203 ? -2.765 -9.881 -4.651 1.00 54.38 203 HIS A C 1
ATOM 1609 O O . HIS A 1 203 ? -1.651 -10.122 -4.184 1.00 54.38 203 HIS A O 1
ATOM 1615 N N . THR A 1 204 ? -2.921 -9.238 -5.808 1.00 46.91 204 THR A N 1
ATOM 1616 C CA . THR A 1 204 ? -1.828 -8.738 -6.648 1.00 46.91 204 THR A CA 1
ATOM 1617 C C . THR A 1 204 ? -1.876 -7.216 -6.785 1.00 46.91 204 THR A C 1
ATOM 1619 O O . THR A 1 204 ? -2.902 -6.571 -6.567 1.00 46.91 204 THR A O 1
ATOM 1622 N N . VAL A 1 205 ? -0.742 -6.629 -7.155 1.00 49.34 205 VAL A N 1
ATOM 1623 C CA . VAL A 1 205 ? -0.644 -5.237 -7.617 1.00 49.34 205 VAL A CA 1
ATOM 1624 C C . VAL A 1 205 ? -0.254 -5.233 -9.100 1.00 49.34 205 VAL A C 1
ATOM 1626 O O . VAL A 1 205 ? 0.397 -6.189 -9.534 1.00 49.34 205 VAL A O 1
ATOM 1629 N N . PRO A 1 206 ? -0.599 -4.185 -9.875 1.00 49.56 206 PRO A N 1
ATOM 1630 C CA . PRO A 1 206 ? -1.372 -2.996 -9.487 1.00 49.56 206 PRO A CA 1
ATOM 1631 C C . PRO A 1 206 ? -2.896 -3.229 -9.437 1.00 49.56 206 PRO A C 1
ATOM 1633 O O . PRO A 1 206 ? -3.421 -4.153 -10.054 1.00 49.56 206 PRO A O 1
ATOM 1636 N N . THR A 1 207 ? -3.604 -2.373 -8.692 1.00 53.69 207 THR A N 1
ATOM 1637 C CA . THR A 1 207 ? -5.073 -2.233 -8.703 1.00 53.69 207 THR A CA 1
ATOM 1638 C C . THR A 1 207 ? -5.406 -0.751 -8.854 1.00 53.69 207 THR A C 1
ATOM 1640 O O . THR A 1 207 ? -4.792 0.074 -8.182 1.00 53.69 207 THR A O 1
ATOM 1643 N N . LEU A 1 208 ? -6.338 -0.415 -9.743 1.00 49.91 208 LEU A N 1
ATOM 1644 C CA . LEU A 1 208 ? -6.866 0.932 -9.935 1.00 49.91 208 LEU A CA 1
ATOM 1645 C C . LEU A 1 208 ? -8.250 1.021 -9.286 1.00 49.91 208 LEU A C 1
ATOM 1647 O O . LEU A 1 208 ? -9.105 0.164 -9.525 1.00 49.91 208 LEU A O 1
ATOM 1651 N N . VAL A 1 209 ? -8.460 2.069 -8.493 1.00 57.56 209 VAL A N 1
ATOM 1652 C CA . VAL A 1 209 ? -9.737 2.402 -7.854 1.00 57.56 209 VAL A CA 1
ATOM 1653 C C . VAL A 1 209 ? -10.125 3.813 -8.291 1.00 57.56 209 VAL A C 1
ATOM 1655 O O . VAL A 1 209 ? -9.325 4.737 -8.173 1.00 57.56 209 VAL A O 1
ATOM 1658 N N . GLU A 1 210 ? -11.328 3.969 -8.828 1.00 57.06 210 GLU A N 1
ATOM 1659 C CA . GLU A 1 210 ? -11.907 5.261 -9.208 1.00 57.06 210 GLU A CA 1
ATOM 1660 C C . GLU A 1 210 ? -12.766 5.838 -8.077 1.00 57.06 210 GLU A C 1
ATOM 1662 O O . GLU A 1 210 ? -13.283 5.105 -7.231 1.00 57.06 210 GLU A O 1
ATOM 1667 N N . GLU A 1 211 ? -12.972 7.158 -8.096 1.00 45.97 211 GLU A N 1
ATOM 1668 C CA . GLU A 1 211 ? -13.782 7.873 -7.095 1.00 45.97 211 GLU A CA 1
ATOM 1669 C C . GLU A 1 211 ? -15.239 7.377 -7.028 1.00 45.97 211 GLU A C 1
ATOM 1671 O O . GLU A 1 211 ? -15.883 7.461 -5.983 1.00 45.97 211 GLU A O 1
ATOM 1676 N N . ASP A 1 212 ? -15.769 6.838 -8.129 1.00 55.44 212 ASP A N 1
ATOM 1677 C CA . ASP A 1 212 ? -17.123 6.279 -8.214 1.00 55.44 212 ASP A CA 1
ATOM 1678 C C . ASP A 1 212 ? -17.227 4.826 -7.710 1.00 55.44 212 ASP A C 1
ATOM 1680 O O . ASP A 1 212 ? -18.307 4.228 -7.736 1.00 55.44 212 ASP A O 1
ATOM 1684 N N . GLY A 1 213 ? -16.120 4.255 -7.232 1.00 46.75 213 GLY A N 1
ATOM 1685 C CA . GLY A 1 213 ? -16.044 2.885 -6.744 1.00 46.75 213 GLY A CA 1
ATOM 1686 C C . GLY A 1 213 ? -15.841 1.834 -7.837 1.00 46.75 213 GLY A C 1
ATOM 1687 O O . GLY A 1 213 ? -15.928 0.642 -7.529 1.00 46.75 213 GLY A O 1
ATOM 1688 N N . PHE A 1 214 ? -15.562 2.217 -9.090 1.00 65.25 214 PHE A N 1
ATOM 1689 C CA . PHE A 1 214 ? -15.077 1.275 -10.099 1.00 65.25 214 PHE A CA 1
ATOM 1690 C C . PHE A 1 214 ? -13.679 0.771 -9.720 1.00 65.25 214 PHE A C 1
ATOM 1692 O O . PHE A 1 214 ? -12.758 1.552 -9.486 1.00 65.25 214 PHE A O 1
ATOM 1699 N N . ILE A 1 215 ? -13.522 -0.552 -9.659 1.00 62.22 215 ILE A N 1
ATOM 1700 C CA . ILE A 1 215 ? -12.264 -1.208 -9.300 1.00 62.22 215 ILE A CA 1
ATOM 1701 C C . ILE A 1 215 ? -11.861 -2.133 -10.443 1.00 62.22 215 ILE A C 1
ATOM 1703 O O . ILE A 1 215 ? -12.650 -2.978 -10.873 1.00 62.22 215 ILE A O 1
ATOM 1707 N N . ILE A 1 216 ? -10.621 -1.998 -10.906 1.00 60.34 216 ILE A N 1
ATOM 1708 C CA . ILE A 1 216 ? -10.025 -2.875 -11.912 1.00 60.34 216 ILE A CA 1
ATOM 1709 C C . ILE A 1 216 ? -8.597 -3.240 -11.503 1.00 60.34 216 ILE A C 1
ATOM 1711 O O . ILE A 1 216 ? -7.813 -2.401 -11.066 1.00 60.34 216 ILE A O 1
ATOM 1715 N N . TRP A 1 217 ? -8.256 -4.514 -11.632 1.00 58.69 217 TRP A N 1
ATOM 1716 C CA . TRP A 1 217 ? -6.920 -5.060 -11.390 1.00 58.69 217 TRP A CA 1
ATOM 1717 C C . TRP A 1 217 ? -6.447 -5.799 -12.645 1.00 58.69 217 TRP A C 1
ATOM 1719 O O . TRP A 1 217 ? -7.253 -6.043 -13.541 1.00 58.69 217 TRP A O 1
ATOM 1729 N N . ASP A 1 218 ? -5.159 -6.158 -12.677 1.00 65.88 218 ASP A N 1
ATOM 1730 C CA . ASP A 1 218 ? -4.381 -6.559 -13.866 1.00 65.88 218 ASP A CA 1
ATOM 1731 C C . ASP A 1 218 ? -3.791 -5.353 -14.618 1.00 65.88 218 ASP A C 1
ATOM 1733 O O . ASP A 1 218 ? -4.497 -4.431 -15.030 1.00 65.88 218 ASP A O 1
ATOM 1737 N N . SER A 1 219 ? -2.463 -5.343 -14.773 1.00 66.31 219 SER A N 1
ATOM 1738 C CA . SER A 1 219 ? -1.726 -4.212 -15.343 1.00 66.31 219 SER A CA 1
ATOM 1739 C C . SER A 1 219 ? -2.137 -3.901 -16.779 1.00 66.31 219 SER A C 1
ATOM 1741 O O . SER A 1 219 ? -2.279 -2.730 -17.117 1.00 66.31 219 SER A O 1
ATOM 1743 N N . HIS A 1 220 ? -2.389 -4.913 -17.616 1.00 74.81 220 HIS A N 1
ATOM 1744 C CA . HIS A 1 220 ? -2.786 -4.684 -19.011 1.00 74.81 220 HIS A CA 1
ATOM 1745 C C . HIS A 1 220 ? -4.223 -4.178 -19.108 1.00 74.81 220 HIS A C 1
ATOM 1747 O O . HIS A 1 220 ? -4.529 -3.328 -19.946 1.00 74.81 220 HIS A O 1
ATOM 1753 N N . ALA A 1 221 ? -5.105 -4.656 -18.226 1.00 63.34 221 ALA A N 1
ATOM 1754 C CA . ALA A 1 221 ? -6.477 -4.165 -18.139 1.00 63.34 221 ALA A CA 1
ATOM 1755 C C . ALA A 1 221 ? -6.518 -2.693 -17.686 1.00 63.34 221 ALA A C 1
ATOM 1757 O O . ALA A 1 221 ? -7.255 -1.888 -18.260 1.00 63.34 221 ALA A O 1
ATOM 1758 N N . ILE A 1 222 ? -5.675 -2.327 -16.715 1.00 64.44 222 ILE A N 1
ATOM 1759 C CA . ILE A 1 222 ? -5.489 -0.944 -16.255 1.00 64.44 222 ILE A CA 1
ATOM 1760 C C . ILE A 1 222 ? -4.933 -0.065 -17.382 1.00 64.44 222 ILE A C 1
ATOM 1762 O O . ILE A 1 222 ? -5.490 0.998 -17.646 1.00 64.44 222 ILE A O 1
ATOM 1766 N N . GLU A 1 223 ? -3.886 -0.497 -18.089 1.00 66.50 223 GLU A N 1
ATOM 1767 C CA . GLU A 1 223 ? -3.316 0.241 -19.228 1.00 66.50 223 GLU A CA 1
ATOM 1768 C C . GLU A 1 223 ? -4.360 0.505 -20.320 1.00 66.50 223 GLU A C 1
ATOM 1770 O O . GLU A 1 223 ? -4.512 1.641 -20.779 1.00 66.50 223 GLU A O 1
ATOM 1775 N N . ALA A 1 224 ? -5.120 -0.524 -20.708 1.00 73.81 224 ALA A N 1
ATOM 1776 C CA . ALA A 1 224 ? -6.174 -0.403 -21.709 1.00 73.81 224 ALA A CA 1
ATOM 1777 C C . ALA A 1 224 ? -7.272 0.576 -21.265 1.00 73.81 224 ALA A C 1
ATOM 1779 O O . ALA A 1 224 ? -7.730 1.394 -22.070 1.00 73.81 224 ALA A O 1
ATOM 1780 N N . TYR A 1 225 ? -7.673 0.527 -19.993 1.00 69.94 225 TYR A N 1
ATOM 1781 C CA . TYR A 1 225 ? -8.656 1.439 -19.415 1.00 69.94 225 TYR A CA 1
ATOM 1782 C C . TYR A 1 225 ? -8.149 2.891 -19.390 1.00 69.94 225 TYR A C 1
ATOM 1784 O O . TYR A 1 225 ? -8.819 3.781 -19.919 1.00 69.94 225 TYR A O 1
ATOM 1792 N N . LEU A 1 226 ? -6.944 3.132 -18.861 1.00 63.91 226 LEU A N 1
ATOM 1793 C CA . LEU A 1 226 ? -6.354 4.470 -18.757 1.00 63.91 226 LEU A CA 1
ATOM 1794 C C . LEU A 1 226 ? -6.157 5.113 -20.131 1.00 63.91 226 LEU A C 1
ATOM 1796 O O . LEU A 1 226 ? -6.531 6.268 -20.332 1.00 63.91 226 LEU A O 1
ATOM 1800 N N . VAL A 1 227 ? -5.629 4.370 -21.106 1.00 73.56 227 VAL A N 1
ATOM 1801 C CA . VAL A 1 227 ? -5.460 4.884 -22.471 1.00 73.56 227 VAL A CA 1
ATOM 1802 C C . VAL A 1 227 ? -6.811 5.149 -23.127 1.00 73.56 227 VAL A C 1
ATOM 1804 O O . VAL A 1 227 ? -6.979 6.183 -23.765 1.00 73.56 227 VAL A O 1
ATOM 1807 N N . SER A 1 228 ? -7.801 4.279 -22.931 1.00 78.81 228 SER A N 1
ATOM 1808 C CA . SER A 1 228 ? -9.142 4.504 -23.483 1.00 78.81 228 SER A CA 1
ATOM 1809 C C . SER A 1 228 ? -9.835 5.730 -22.880 1.00 78.81 228 SER A C 1
ATOM 1811 O O . SER A 1 228 ? -10.607 6.387 -23.577 1.00 78.81 228 SER A O 1
ATOM 1813 N N . LYS A 1 229 ? -9.564 6.040 -21.607 1.00 75.69 229 LYS A N 1
ATOM 1814 C CA . LYS A 1 229 ? -10.165 7.165 -20.879 1.00 75.69 229 LYS A CA 1
ATOM 1815 C C . LYS A 1 229 ? -9.451 8.493 -21.138 1.00 75.69 229 LYS A C 1
ATOM 1817 O O . LYS A 1 229 ? -10.119 9.507 -21.321 1.00 75.69 229 LYS A O 1
ATOM 1822 N N . TYR A 1 230 ? -8.118 8.496 -21.158 1.00 68.62 230 TYR A N 1
ATOM 1823 C CA . TYR A 1 230 ? -7.319 9.726 -21.098 1.00 68.62 230 TYR A CA 1
ATOM 1824 C C . TYR A 1 230 ? -6.481 10.017 -22.348 1.00 68.62 230 TYR A C 1
ATOM 1826 O O . TYR A 1 230 ? -6.026 11.151 -22.515 1.00 68.62 230 TYR A O 1
ATOM 1834 N N . ALA A 1 231 ? -6.235 9.045 -23.235 1.00 68.38 231 ALA A N 1
ATOM 1835 C CA . ALA A 1 231 ? -5.397 9.309 -24.401 1.00 68.38 231 ALA A CA 1
ATOM 1836 C C . ALA A 1 231 ? -6.090 10.265 -25.381 1.00 68.38 231 ALA A C 1
ATOM 1838 O O . ALA A 1 231 ? -7.261 10.115 -25.724 1.00 68.38 231 ALA A O 1
ATOM 1839 N N . LYS A 1 232 ? -5.325 11.238 -25.892 1.00 78.94 232 LYS A N 1
ATOM 1840 C CA . LYS A 1 232 ? -5.817 12.248 -26.849 1.00 78.94 232 LYS A CA 1
ATOM 1841 C C . LYS A 1 232 ? -6.306 11.642 -28.171 1.00 78.94 232 LYS A C 1
ATOM 1843 O O . LYS A 1 232 ? -7.055 12.280 -28.904 1.00 78.94 232 LYS A O 1
ATOM 1848 N N . ASN A 1 233 ? -5.828 10.449 -28.513 1.00 84.31 233 ASN A N 1
ATOM 1849 C CA . ASN A 1 233 ? -6.176 9.714 -29.722 1.00 84.31 233 ASN A CA 1
ATOM 1850 C C . ASN A 1 233 ? -6.032 8.203 -29.477 1.00 84.31 233 ASN A C 1
ATOM 1852 O O . ASN A 1 233 ? -5.554 7.776 -28.427 1.00 84.31 233 ASN A O 1
ATOM 1856 N N . ASP A 1 234 ? -6.413 7.393 -30.461 1.00 84.06 234 ASP A N 1
ATOM 1857 C CA . ASP A 1 234 ? -6.359 5.935 -30.371 1.00 84.06 234 ASP A CA 1
ATOM 1858 C C . ASP A 1 234 ? -5.007 5.340 -30.801 1.00 84.06 234 ASP A C 1
ATOM 1860 O O . ASP A 1 234 ? -4.908 4.136 -30.973 1.00 84.06 234 ASP A O 1
ATOM 1864 N N . SER A 1 235 ? -3.933 6.122 -30.957 1.00 85.25 235 SER A N 1
ATOM 1865 C CA . SER A 1 235 ? -2.646 5.580 -31.437 1.00 85.25 235 SER A CA 1
ATOM 1866 C C . SER A 1 235 ? -2.056 4.504 -30.516 1.00 85.25 235 SER A C 1
ATOM 1868 O O . SER A 1 235 ? -1.581 3.479 -31.001 1.00 85.25 235 SER A O 1
ATOM 1870 N N . LEU A 1 236 ? -2.151 4.703 -29.196 1.00 82.81 236 LEU A N 1
ATOM 1871 C CA . LEU A 1 236 ? -1.626 3.775 -28.188 1.00 82.81 236 LEU A CA 1
ATOM 1872 C C . LEU A 1 236 ? -2.466 2.500 -28.052 1.00 82.81 236 LEU A C 1
ATOM 1874 O O . LEU A 1 236 ? -1.942 1.437 -27.713 1.00 82.81 236 LEU A O 1
ATOM 1878 N N . TYR A 1 237 ? -3.763 2.614 -28.336 1.00 87.25 237 TYR A N 1
ATOM 1879 C CA . TYR A 1 237 ? -4.713 1.511 -28.360 1.00 87.25 237 TYR A CA 1
ATOM 1880 C C . TYR A 1 237 ? -5.694 1.737 -29.537 1.00 87.25 237 TYR A C 1
ATOM 1882 O O . TYR A 1 237 ? -6.795 2.255 -29.333 1.00 87.25 237 TYR A O 1
ATOM 1890 N N . PRO A 1 238 ? -5.344 1.311 -30.777 1.00 88.88 238 PRO A N 1
ATOM 1891 C CA . PRO A 1 238 ? -6.100 1.585 -32.020 1.00 88.88 238 PRO A CA 1
ATOM 1892 C C . PRO A 1 238 ? -7.501 0.979 -32.109 1.00 88.88 238 PRO A C 1
ATOM 1894 O O . PRO A 1 238 ? -7.640 -0.216 -31.901 1.00 88.88 238 PRO A O 1
ATOM 1897 N N . LYS A 1 239 ? -8.530 1.726 -32.524 1.00 89.38 239 LYS A N 1
ATOM 1898 C CA . LYS A 1 239 ? -9.888 1.159 -32.697 1.00 89.38 239 LYS A CA 1
ATOM 1899 C C . LYS A 1 239 ? -10.023 0.230 -33.909 1.00 89.38 239 LYS A C 1
ATOM 1901 O O . LYS A 1 239 ? -10.951 -0.575 -33.959 1.00 89.38 239 LYS A O 1
ATOM 1906 N N . ASP A 1 240 ? -9.113 0.332 -34.880 1.00 94.69 240 ASP A N 1
ATOM 1907 C CA . ASP A 1 240 ? -9.046 -0.607 -36.004 1.00 94.69 240 ASP A CA 1
ATOM 1908 C C . ASP A 1 240 ? -8.810 -2.036 -35.501 1.00 94.69 240 ASP A C 1
ATOM 1910 O O . ASP A 1 240 ? -7.824 -2.310 -34.818 1.00 94.69 240 ASP A O 1
ATOM 1914 N N . LEU A 1 241 ? -9.697 -2.958 -35.880 1.00 94.00 241 LEU A N 1
ATOM 1915 C CA . LEU A 1 241 ? -9.718 -4.313 -35.328 1.00 94.00 241 LEU A CA 1
ATOM 1916 C C . LEU A 1 241 ? -8.440 -5.107 -35.621 1.00 94.00 241 LEU A C 1
ATOM 1918 O O . LEU A 1 241 ? -8.008 -5.896 -34.785 1.00 94.00 241 LEU A O 1
ATOM 1922 N N . LYS A 1 242 ? -7.813 -4.909 -36.787 1.00 94.25 242 LYS A N 1
ATOM 1923 C CA . LYS A 1 242 ? -6.594 -5.647 -37.148 1.00 94.25 242 LYS A CA 1
ATOM 1924 C C . LYS A 1 242 ? -5.390 -5.122 -36.376 1.00 94.25 242 LYS A C 1
ATOM 1926 O O . LYS A 1 242 ? -4.590 -5.917 -35.888 1.00 94.25 242 LYS A O 1
ATOM 1931 N N . LYS A 1 243 ? -5.274 -3.800 -36.230 1.00 93.44 243 LYS A N 1
ATOM 1932 C CA . LYS A 1 243 ? -4.232 -3.174 -35.405 1.00 93.44 243 LYS A CA 1
ATOM 1933 C C . LYS A 1 243 ? -4.423 -3.505 -33.925 1.00 93.44 243 LYS A C 1
ATOM 1935 O O . LYS A 1 243 ? -3.461 -3.904 -33.279 1.00 93.44 243 LYS A O 1
ATOM 1940 N N . ARG A 1 244 ? -5.657 -3.428 -33.411 1.00 91.25 244 ARG A N 1
ATOM 1941 C CA . ARG A 1 244 ? -6.029 -3.845 -32.048 1.00 91.25 244 ARG A CA 1
ATOM 1942 C C . ARG A 1 244 ? -5.616 -5.286 -31.773 1.00 91.25 244 ARG A C 1
ATOM 1944 O O . ARG A 1 244 ? -4.899 -5.519 -30.811 1.00 91.25 244 ARG A O 1
ATOM 1951 N N . ALA A 1 245 ? -5.974 -6.217 -32.658 1.00 88.50 245 ALA A N 1
ATOM 1952 C CA . ALA A 1 245 ? -5.638 -7.629 -32.491 1.00 88.50 245 ALA A CA 1
ATOM 1953 C C . ALA A 1 245 ? -4.122 -7.880 -32.426 1.00 88.50 245 ALA A C 1
ATOM 1955 O O . ALA A 1 245 ? -3.677 -8.770 -31.704 1.00 88.50 245 ALA A O 1
ATOM 1956 N N . LEU A 1 246 ? -3.315 -7.097 -33.152 1.00 93.44 246 LEU A N 1
ATOM 1957 C CA . LEU A 1 246 ? -1.858 -7.172 -33.043 1.00 93.44 246 LEU A CA 1
ATOM 1958 C C . LEU A 1 246 ? -1.351 -6.646 -31.697 1.00 93.44 246 LEU A C 1
ATOM 1960 O O . LEU A 1 246 ? -0.452 -7.265 -31.141 1.00 93.44 246 LEU A O 1
ATOM 1964 N N . VAL A 1 247 ? -1.916 -5.560 -31.162 1.00 88.88 247 VAL A N 1
ATOM 1965 C CA . VAL A 1 247 ? -1.573 -5.053 -29.819 1.00 88.88 247 VAL A CA 1
ATOM 1966 C C . VAL A 1 247 ? -1.937 -6.080 -28.748 1.00 88.88 247 VAL A C 1
ATOM 1968 O O . VAL A 1 247 ? -1.074 -6.473 -27.968 1.00 88.88 247 VAL A O 1
ATOM 1971 N N . ASP A 1 248 ? -3.168 -6.594 -28.768 1.00 81.62 248 ASP A N 1
ATOM 1972 C CA . ASP A 1 248 ? -3.645 -7.575 -27.787 1.00 81.62 248 ASP A CA 1
ATOM 1973 C C . ASP A 1 248 ? -2.824 -8.875 -27.852 1.00 81.62 248 ASP A C 1
ATOM 1975 O O . ASP A 1 248 ? -2.448 -9.435 -26.824 1.00 81.62 248 ASP A O 1
ATOM 1979 N N . GLN A 1 249 ? -2.445 -9.328 -29.056 1.00 91.88 249 GLN A N 1
ATOM 1980 C CA . GLN A 1 249 ? -1.547 -10.475 -29.222 1.00 91.88 249 GLN A CA 1
ATOM 1981 C C . GLN A 1 249 ? -0.203 -10.269 -28.503 1.00 91.88 249 GLN A C 1
ATOM 1983 O O . GLN A 1 249 ? 0.359 -11.229 -27.975 1.00 91.88 249 GLN A O 1
ATOM 1988 N N . ARG A 1 250 ? 0.338 -9.044 -28.498 1.00 94.06 250 ARG A N 1
ATOM 1989 C CA . ARG A 1 250 ? 1.614 -8.730 -27.837 1.00 94.06 250 ARG A CA 1
ATOM 1990 C C . ARG A 1 250 ? 1.466 -8.611 -26.324 1.00 94.06 250 ARG A C 1
ATOM 1992 O O . ARG A 1 250 ? 2.332 -9.125 -25.627 1.00 94.06 250 ARG A O 1
ATOM 1999 N N . LEU A 1 251 ? 0.366 -8.043 -25.832 1.00 77.31 251 LEU A N 1
ATOM 2000 C CA . LEU A 1 251 ? 0.041 -8.038 -24.400 1.00 77.31 251 LEU A CA 1
ATOM 2001 C C . LEU A 1 251 ? -0.104 -9.469 -23.864 1.00 77.31 251 LEU A C 1
ATOM 2003 O O . LEU A 1 251 ? 0.543 -9.839 -22.893 1.00 77.31 251 LEU A O 1
ATOM 2007 N N . HIS A 1 252 ? -0.843 -10.336 -24.563 1.00 78.81 252 HIS A N 1
ATOM 2008 C CA . HIS A 1 252 ? -0.954 -11.745 -24.172 1.00 78.81 252 HIS A CA 1
ATOM 2009 C C . HIS A 1 252 ? 0.379 -12.497 -24.253 1.00 78.81 252 HIS A C 1
ATOM 2011 O O . HIS A 1 252 ? 0.654 -13.363 -23.420 1.00 78.81 252 HIS A O 1
ATOM 2017 N N . PHE A 1 253 ? 1.225 -12.179 -25.238 1.00 89.94 253 PHE A N 1
ATOM 2018 C CA . PHE A 1 253 ? 2.583 -12.716 -25.288 1.00 89.94 253 PHE A CA 1
ATOM 2019 C C . PHE A 1 253 ? 3.400 -12.288 -24.059 1.00 89.94 253 PHE A C 1
ATOM 2021 O O . PHE A 1 253 ? 4.108 -13.118 -23.487 1.00 89.94 253 PHE A O 1
ATOM 2028 N N . ASP A 1 254 ? 3.271 -11.034 -23.620 1.00 79.25 254 ASP A N 1
ATOM 2029 C CA . ASP A 1 254 ? 3.911 -10.548 -22.400 1.00 79.25 254 ASP A CA 1
ATOM 2030 C C . ASP A 1 254 ? 3.461 -11.361 -21.175 1.00 79.25 254 ASP A C 1
ATOM 2032 O O . ASP A 1 254 ? 4.290 -12.023 -20.551 1.00 79.25 254 ASP A O 1
ATOM 2036 N N . SER A 1 255 ? 2.156 -11.443 -20.887 1.00 70.88 255 SER A N 1
ATOM 2037 C CA . SER A 1 255 ? 1.657 -12.137 -19.685 1.00 70.88 255 SER A CA 1
ATOM 2038 C C . SER A 1 255 ? 1.976 -13.639 -19.700 1.00 70.88 255 SER A C 1
ATOM 2040 O O . SER A 1 255 ? 2.439 -14.211 -18.706 1.00 70.88 255 SER A O 1
ATOM 2042 N N . CYS A 1 256 ? 1.738 -14.310 -20.831 1.00 75.69 256 CYS A N 1
ATOM 2043 C CA . CYS A 1 256 ? 1.788 -15.771 -20.902 1.00 75.69 256 CYS A CA 1
ATOM 2044 C C . CYS A 1 256 ? 3.184 -16.329 -21.192 1.00 75.69 256 CYS A C 1
ATOM 2046 O O . CYS A 1 256 ? 3.462 -17.473 -20.830 1.00 75.69 256 CYS A O 1
ATOM 2048 N N . VAL A 1 257 ? 4.057 -15.561 -21.850 1.00 87.44 257 VAL A N 1
ATOM 2049 C CA . VAL A 1 257 ? 5.363 -16.054 -22.312 1.00 87.44 257 VAL A CA 1
ATOM 2050 C C . VAL A 1 257 ? 6.503 -15.275 -21.672 1.00 87.44 257 VAL A C 1
ATOM 2052 O O . VAL A 1 257 ? 7.331 -15.885 -20.990 1.00 87.44 257 VAL A O 1
ATOM 2055 N N . ALA A 1 258 ? 6.550 -13.953 -21.848 1.00 81.12 258 ALA A N 1
ATOM 2056 C CA . ALA A 1 258 ? 7.677 -13.143 -21.382 1.00 81.12 258 ALA A CA 1
ATOM 2057 C C . ALA A 1 258 ? 7.734 -13.069 -19.849 1.00 81.12 258 ALA A C 1
ATOM 2059 O O . ALA A 1 258 ? 8.705 -13.525 -19.237 1.00 81.12 258 ALA A O 1
ATOM 2060 N N . PHE A 1 259 ? 6.658 -12.592 -19.222 1.00 76.25 259 PHE A N 1
ATOM 2061 C CA . PHE A 1 259 ? 6.544 -12.466 -17.774 1.00 76.25 259 PHE A CA 1
ATOM 2062 C C . PHE A 1 259 ? 6.641 -13.826 -17.088 1.00 76.25 259 PHE A C 1
ATOM 2064 O O . PHE A 1 259 ? 7.364 -13.973 -16.109 1.00 76.25 259 PHE A O 1
ATOM 2071 N N . THR A 1 260 ? 5.988 -14.858 -17.629 1.00 76.00 260 THR A N 1
ATOM 2072 C CA . THR A 1 260 ? 6.053 -16.213 -17.058 1.00 76.00 260 THR A CA 1
ATOM 2073 C C . THR A 1 260 ? 7.476 -16.789 -17.097 1.00 76.00 260 THR A C 1
ATOM 2075 O O . THR A 1 260 ? 7.907 -17.428 -16.134 1.00 76.00 260 THR A O 1
ATOM 2078 N N . SER A 1 261 ? 8.236 -16.548 -18.172 1.00 84.12 261 SER A N 1
ATOM 2079 C CA . SER A 1 261 ? 9.645 -16.963 -18.255 1.00 84.12 261 SER A CA 1
ATOM 2080 C C . SER A 1 261 ? 10.498 -16.234 -17.217 1.00 84.12 261 SER A C 1
ATOM 2082 O O . SER A 1 261 ? 11.245 -16.871 -16.474 1.00 84.12 261 SER A O 1
ATOM 2084 N N . MET A 1 262 ? 10.316 -14.917 -17.093 1.00 81.00 262 MET A N 1
ATOM 2085 C CA . MET A 1 262 ? 10.985 -14.101 -16.080 1.00 81.00 262 MET A CA 1
ATOM 2086 C C . MET A 1 262 ? 10.628 -14.542 -14.651 1.00 81.00 262 MET A C 1
ATOM 2088 O O . MET A 1 262 ? 11.513 -14.747 -13.822 1.00 81.00 262 MET A O 1
ATOM 2092 N N . ALA A 1 263 ? 9.346 -14.754 -14.357 1.00 69.75 263 ALA A N 1
ATOM 2093 C CA . ALA A 1 263 ? 8.857 -15.133 -13.035 1.00 69.75 263 ALA A CA 1
ATOM 2094 C C . ALA A 1 263 ? 9.416 -16.486 -12.567 1.00 69.75 263 ALA A C 1
ATOM 2096 O O . ALA A 1 263 ? 9.696 -16.657 -11.381 1.00 69.75 263 ALA A O 1
ATOM 2097 N N . ARG A 1 264 ? 9.638 -17.443 -13.479 1.00 77.12 264 ARG A N 1
ATOM 2098 C CA . ARG A 1 264 ? 10.289 -18.726 -13.150 1.00 77.12 264 ARG A CA 1
ATOM 2099 C C . ARG A 1 264 ? 11.742 -18.541 -12.718 1.00 77.12 264 ARG A C 1
ATOM 2101 O O . ARG A 1 264 ? 12.152 -19.150 -11.729 1.00 77.12 264 ARG A O 1
ATOM 2108 N N . ILE A 1 265 ? 12.483 -17.679 -13.416 1.00 73.12 265 ILE A N 1
ATOM 2109 C CA . ILE A 1 265 ? 13.870 -17.322 -13.078 1.00 73.12 265 ILE A CA 1
ATOM 2110 C C . ILE A 1 265 ? 13.920 -16.628 -11.711 1.00 73.12 265 ILE A C 1
ATOM 2112 O O . ILE A 1 265 ? 14.702 -17.009 -10.842 1.00 73.12 265 ILE A O 1
ATOM 2116 N N . ILE A 1 266 ? 13.037 -15.652 -11.488 1.00 66.56 266 ILE A N 1
ATOM 2117 C CA . ILE A 1 266 ? 12.911 -14.944 -10.206 1.00 66.56 266 ILE A CA 1
ATOM 2118 C C . ILE A 1 266 ? 12.556 -15.928 -9.082 1.00 66.56 266 ILE A C 1
ATOM 2120 O O . ILE A 1 266 ? 13.164 -15.890 -8.014 1.00 66.56 266 ILE A O 1
ATOM 2124 N N . GLY A 1 267 ? 11.618 -16.849 -9.312 1.00 60.19 267 GLY A N 1
ATOM 2125 C CA . GLY A 1 267 ? 11.214 -17.855 -8.328 1.00 60.19 267 GLY A CA 1
ATOM 2126 C C . GLY A 1 267 ? 12.359 -18.777 -7.896 1.00 60.19 267 GLY A C 1
ATOM 2127 O O . GLY A 1 267 ? 12.458 -19.122 -6.719 1.00 60.19 267 GLY A O 1
ATOM 2128 N N . ASP A 1 268 ? 13.262 -19.138 -8.808 1.00 66.38 268 ASP A N 1
ATOM 2129 C CA . ASP A 1 268 ? 14.466 -19.904 -8.471 1.00 66.38 268 ASP A CA 1
ATOM 2130 C C . ASP A 1 268 ? 15.376 -19.166 -7.480 1.00 66.38 268 ASP A C 1
ATOM 2132 O O . ASP A 1 268 ? 15.855 -19.769 -6.519 1.00 66.38 268 ASP A O 1
ATOM 2136 N N . ILE A 1 269 ? 15.578 -17.865 -7.683 1.00 59.97 269 ILE A N 1
ATOM 2137 C CA . ILE A 1 269 ? 16.468 -17.044 -6.856 1.00 59.97 269 ILE A CA 1
ATOM 2138 C C . ILE A 1 269 ? 15.801 -16.712 -5.517 1.00 59.97 269 ILE A C 1
ATOM 2140 O O . ILE A 1 269 ? 16.335 -17.023 -4.454 1.00 59.97 269 ILE A O 1
ATOM 2144 N N . PHE A 1 270 ? 14.617 -16.101 -5.557 1.00 47.19 270 PHE A N 1
ATOM 2145 C CA . PHE A 1 270 ? 14.010 -15.473 -4.383 1.00 47.19 270 PHE A CA 1
ATOM 2146 C C . PHE A 1 270 ? 13.170 -16.429 -3.536 1.00 47.19 270 PHE A C 1
ATOM 2148 O O . PHE A 1 270 ? 13.152 -16.295 -2.317 1.00 47.19 270 PHE A O 1
ATOM 2155 N N . GLN A 1 271 ? 12.481 -17.395 -4.151 1.00 45.50 271 GLN A N 1
ATOM 2156 C CA . GLN A 1 271 ? 11.616 -18.322 -3.406 1.00 45.50 271 GLN A CA 1
ATOM 2157 C C . GLN A 1 271 ? 12.347 -19.612 -3.032 1.00 45.50 271 GLN A C 1
ATOM 2159 O O . GLN A 1 271 ? 12.067 -20.201 -1.992 1.00 45.50 271 GLN A O 1
ATOM 2164 N N . ARG A 1 272 ? 13.276 -20.066 -3.882 1.00 56.53 272 ARG A N 1
ATOM 2165 C CA . ARG A 1 272 ? 13.987 -21.345 -3.709 1.00 56.53 272 ARG A CA 1
ATOM 2166 C C . ARG A 1 272 ? 15.441 -21.174 -3.267 1.00 56.53 272 ARG A C 1
ATOM 2168 O O . ARG A 1 272 ? 16.109 -22.178 -3.034 1.00 56.53 272 ARG A O 1
ATOM 2175 N N . GLY A 1 273 ? 15.926 -19.935 -3.151 1.00 57.66 273 GLY A N 1
ATOM 2176 C CA . GLY A 1 273 ? 17.266 -19.624 -2.651 1.00 57.66 273 GLY A CA 1
ATOM 2177 C C . GLY A 1 273 ? 18.398 -20.178 -3.517 1.00 57.66 273 GLY A C 1
ATOM 2178 O O . GLY A 1 273 ? 19.470 -20.484 -2.995 1.00 57.66 273 GLY A O 1
ATOM 2179 N N . LYS A 1 274 ? 18.174 -20.381 -4.823 1.00 66.75 274 LYS A N 1
ATOM 2180 C CA . LYS A 1 274 ? 19.218 -20.894 -5.712 1.00 66.75 274 LYS A CA 1
ATOM 2181 C C . LYS A 1 274 ? 20.242 -19.800 -6.009 1.00 66.75 274 LYS A C 1
ATOM 2183 O O . LYS A 1 274 ? 19.902 -18.700 -6.426 1.00 66.75 274 LYS A O 1
ATOM 2188 N N . ASN A 1 275 ? 21.518 -20.163 -5.903 1.00 65.25 275 ASN A N 1
ATOM 2189 C CA . ASN A 1 275 ? 22.646 -19.276 -6.218 1.00 65.25 275 ASN A CA 1
ATOM 2190 C C . ASN A 1 275 ? 22.998 -19.242 -7.719 1.00 65.25 275 ASN A C 1
ATOM 2192 O O . ASN A 1 275 ? 23.943 -18.562 -8.115 1.00 65.25 275 ASN A O 1
ATOM 2196 N N . LYS A 1 276 ? 22.291 -20.021 -8.547 1.00 69.31 276 LYS A N 1
ATOM 2197 C CA . LYS A 1 276 ? 22.426 -20.065 -10.008 1.00 69.31 276 LYS A CA 1
ATOM 2198 C C . LYS A 1 276 ? 21.055 -20.267 -10.644 1.00 69.31 276 LYS A C 1
ATOM 2200 O O . LYS A 1 276 ? 20.243 -21.030 -10.118 1.00 69.31 276 LYS A O 1
ATOM 2205 N N . ILE A 1 277 ? 20.834 -19.601 -11.774 1.00 70.38 277 ILE A N 1
ATOM 2206 C CA . ILE A 1 277 ? 19.638 -19.773 -12.602 1.00 70.38 277 ILE A CA 1
ATOM 2207 C C . ILE A 1 277 ? 19.749 -21.115 -13.334 1.00 70.38 277 ILE A C 1
ATOM 2209 O O . ILE A 1 277 ? 20.824 -21.467 -13.818 1.00 70.38 277 ILE A O 1
ATOM 2213 N N . ASP A 1 278 ? 18.653 -21.871 -13.380 1.00 77.06 278 ASP A N 1
ATOM 2214 C CA . ASP A 1 278 ? 18.566 -23.114 -14.152 1.00 77.06 278 ASP A CA 1
ATOM 2215 C C . ASP A 1 278 ? 18.795 -22.834 -15.645 1.00 77.06 278 ASP A C 1
ATOM 2217 O O . ASP A 1 278 ? 18.182 -21.922 -16.204 1.00 77.06 278 ASP A O 1
ATOM 2221 N N . GLU A 1 279 ? 19.651 -23.618 -16.301 1.00 82.25 279 GLU A N 1
ATOM 2222 C CA . GLU A 1 279 ? 19.965 -23.443 -17.726 1.00 82.25 279 GLU A CA 1
ATOM 2223 C C . GLU A 1 279 ? 18.703 -23.477 -18.600 1.00 82.25 279 GLU A C 1
ATOM 2225 O O . GLU A 1 279 ? 18.573 -22.665 -19.515 1.00 82.25 279 GLU A O 1
ATOM 2230 N N . ASN A 1 280 ? 17.715 -24.312 -18.255 1.00 81.44 280 ASN A N 1
ATOM 2231 C CA . ASN A 1 280 ? 16.447 -24.380 -18.985 1.00 81.44 280 ASN A CA 1
ATOM 2232 C C . ASN A 1 280 ? 15.615 -23.098 -18.825 1.00 81.44 280 ASN A C 1
ATOM 2234 O O . ASN A 1 280 ? 14.872 -22.706 -19.726 1.00 81.44 280 ASN A O 1
ATOM 2238 N N . HIS A 1 281 ? 15.711 -22.433 -17.670 1.00 81.56 281 HIS A N 1
ATOM 2239 C CA . HIS A 1 281 ? 15.032 -21.159 -17.441 1.00 81.56 281 HIS A CA 1
ATOM 2240 C C . HIS A 1 281 ? 15.738 -20.013 -18.172 1.00 81.56 281 HIS A C 1
ATOM 2242 O O . HIS A 1 281 ? 15.059 -19.164 -18.748 1.00 81.56 281 HIS A O 1
ATOM 2248 N N . THR A 1 282 ? 17.073 -20.025 -18.227 1.00 82.62 282 THR A N 1
ATOM 2249 C CA . THR A 1 282 ? 17.855 -19.101 -19.062 1.00 82.62 282 THR A CA 1
ATOM 2250 C C . THR A 1 282 ? 17.489 -19.256 -20.540 1.00 82.62 282 THR A C 1
ATOM 2252 O O . THR A 1 282 ? 17.175 -18.264 -21.193 1.00 82.62 282 THR A O 1
ATOM 2255 N N . GLU A 1 283 ? 17.415 -20.490 -21.052 1.00 88.31 283 GLU A N 1
ATOM 2256 C CA . GLU A 1 283 ? 16.988 -20.773 -22.431 1.00 88.31 283 GLU A CA 1
ATOM 2257 C C . GLU A 1 283 ? 15.554 -20.281 -22.697 1.00 88.31 283 GLU A C 1
ATOM 2259 O O . GLU A 1 283 ? 15.263 -19.724 -23.756 1.00 88.31 283 GLU A O 1
ATOM 2264 N N . SER A 1 284 ? 14.648 -20.427 -21.721 1.00 86.38 284 SER A N 1
ATOM 2265 C CA . SER A 1 284 ? 13.291 -19.869 -21.808 1.00 86.38 284 SER A CA 1
ATOM 2266 C C . SER A 1 284 ? 13.313 -18.347 -21.953 1.00 86.38 284 SER A C 1
ATOM 2268 O O . SER A 1 284 ? 12.559 -17.811 -22.761 1.00 86.38 284 SER A O 1
ATOM 2270 N N . GLY A 1 285 ? 14.180 -17.652 -21.208 1.00 88.44 285 GLY A N 1
ATOM 2271 C CA . GLY A 1 285 ? 14.390 -16.210 -21.348 1.00 88.44 285 GLY A CA 1
ATOM 2272 C C . GLY A 1 285 ? 14.934 -15.830 -22.728 1.00 88.44 285 GLY A C 1
ATOM 2273 O O . GLY A 1 285 ? 14.419 -14.914 -23.362 1.00 88.44 285 GLY A O 1
ATOM 2274 N N . GLU A 1 286 ? 15.905 -16.578 -23.253 1.00 93.25 286 GLU A N 1
ATOM 2275 C CA . GLU A 1 286 ? 16.441 -16.334 -24.598 1.00 93.25 286 GLU A CA 1
ATOM 2276 C C . GLU A 1 286 ? 15.406 -16.544 -25.711 1.00 93.25 286 GLU A C 1
ATOM 2278 O O . GLU A 1 286 ? 15.400 -15.786 -26.682 1.00 93.25 286 GLU A O 1
ATOM 2283 N N . LYS A 1 287 ? 14.502 -17.523 -25.569 1.00 94.62 287 LYS A N 1
ATOM 2284 C CA . LYS A 1 287 ? 13.390 -17.733 -26.514 1.00 94.62 287 LYS A CA 1
ATOM 2285 C C . LYS A 1 287 ? 12.450 -16.533 -26.571 1.00 94.62 287 LYS A C 1
ATOM 2287 O O . LYS A 1 287 ? 11.945 -16.208 -27.643 1.00 94.62 287 LYS A O 1
ATOM 2292 N N . VAL A 1 288 ? 12.235 -15.838 -25.449 1.00 96.44 288 VAL A N 1
ATOM 2293 C CA . VAL A 1 288 ? 11.470 -14.579 -25.443 1.00 96.44 288 VAL A CA 1
ATOM 2294 C C . VAL A 1 288 ? 12.138 -13.557 -26.365 1.00 96.44 288 VAL A C 1
ATOM 2296 O O . VAL A 1 288 ? 11.456 -12.944 -27.185 1.00 96.44 288 VAL A O 1
ATOM 2299 N N . TYR A 1 289 ? 13.464 -13.411 -26.292 1.00 97.38 289 TYR A N 1
ATOM 2300 C CA . TYR A 1 289 ? 14.205 -12.486 -27.155 1.00 97.38 289 TYR A CA 1
ATOM 2301 C C . TYR A 1 289 ? 14.114 -12.853 -28.636 1.00 97.38 289 TYR A C 1
ATOM 2303 O O . TYR A 1 289 ? 13.943 -11.962 -29.467 1.00 97.38 289 TYR A O 1
ATOM 2311 N N . GLU A 1 290 ? 14.150 -14.144 -28.969 1.00 97.25 290 GLU A N 1
ATOM 2312 C CA . GLU A 1 290 ? 13.967 -14.626 -30.342 1.00 97.25 290 GLU A CA 1
ATOM 2313 C C . GLU A 1 290 ? 12.600 -14.226 -30.919 1.00 97.25 290 GLU A C 1
ATOM 2315 O O . GLU A 1 290 ? 12.522 -13.698 -32.032 1.00 97.25 290 GLU A O 1
ATOM 2320 N N . PHE A 1 291 ? 11.521 -14.394 -30.148 1.00 97.25 291 PHE A N 1
ATOM 2321 C CA . PHE A 1 291 ? 10.190 -13.957 -30.572 1.00 97.25 291 PHE A CA 1
ATOM 2322 C C . PHE A 1 291 ? 10.103 -12.443 -30.765 1.00 97.25 291 PHE A C 1
ATOM 2324 O O . PHE A 1 291 ? 9.529 -11.991 -31.755 1.00 97.25 291 PHE A O 1
ATOM 2331 N N . LEU A 1 292 ? 10.674 -11.651 -29.855 1.00 96.81 292 LEU A N 1
ATOM 2332 C CA . LEU A 1 292 ? 10.639 -10.192 -29.969 1.00 96.81 292 LEU A CA 1
ATOM 2333 C C . LEU A 1 292 ? 11.442 -9.692 -31.174 1.00 96.81 292 LEU A C 1
ATOM 2335 O O . LEU A 1 292 ? 10.969 -8.825 -31.908 1.00 96.81 292 LEU A O 1
ATOM 2339 N N . GLU A 1 293 ? 12.611 -10.278 -31.434 1.00 97.44 293 GLU A N 1
ATOM 2340 C CA . GLU A 1 293 ? 13.406 -10.006 -32.636 1.00 97.44 293 GLU A CA 1
ATOM 2341 C C . GLU A 1 293 ? 12.604 -10.308 -33.915 1.00 97.44 293 GLU A C 1
ATOM 2343 O O . GLU A 1 293 ? 12.641 -9.537 -34.881 1.00 97.44 293 GLU A O 1
ATOM 2348 N N . ALA A 1 294 ? 11.828 -11.398 -33.915 1.00 96.44 294 ALA A N 1
ATOM 2349 C CA . ALA A 1 294 ? 10.939 -11.756 -35.016 1.00 96.44 294 ALA A CA 1
ATOM 2350 C C . ALA A 1 294 ? 9.740 -10.801 -35.147 1.00 96.44 294 ALA A C 1
ATOM 2352 O O . ALA A 1 294 ? 9.382 -10.424 -36.264 1.00 96.44 294 ALA A O 1
ATOM 2353 N N . PHE A 1 295 ? 9.133 -10.366 -34.039 1.00 96.19 295 PHE A N 1
ATOM 2354 C CA . PHE A 1 295 ? 8.027 -9.401 -34.053 1.00 96.19 295 PHE A CA 1
ATOM 2355 C C . PHE A 1 295 ? 8.442 -8.044 -34.619 1.00 96.19 295 PHE A C 1
ATOM 2357 O O . PHE A 1 295 ? 7.642 -7.415 -35.307 1.00 96.19 295 PHE A O 1
ATOM 2364 N N . LEU A 1 296 ? 9.691 -7.635 -34.397 1.00 95.94 296 LEU A N 1
ATOM 2365 C CA . LEU A 1 296 ? 10.272 -6.408 -34.949 1.00 95.94 296 LEU A CA 1
ATOM 2366 C C . LEU A 1 296 ? 10.688 -6.545 -36.423 1.00 95.94 296 LEU A C 1
ATOM 2368 O O . LEU A 1 296 ? 11.177 -5.593 -37.032 1.00 95.94 296 LEU A O 1
ATOM 2372 N N . ASN A 1 297 ? 10.533 -7.719 -37.042 1.00 93.00 297 ASN A N 1
ATOM 2373 C CA . ASN A 1 297 ? 10.925 -7.902 -38.431 1.00 93.00 297 ASN A CA 1
ATOM 2374 C C . ASN A 1 297 ? 10.005 -7.129 -39.388 1.00 93.00 297 ASN A C 1
ATOM 2376 O O . ASN A 1 297 ? 8.825 -7.446 -39.524 1.00 93.00 297 ASN A O 1
ATOM 2380 N N . GLY A 1 298 ? 10.573 -6.135 -40.076 1.00 87.50 298 GLY A N 1
ATOM 2381 C CA . GLY A 1 298 ? 9.831 -5.273 -40.997 1.00 87.50 298 GLY A CA 1
ATOM 2382 C C . GLY A 1 298 ? 8.861 -4.315 -40.303 1.00 87.50 298 GLY A C 1
ATOM 2383 O O . GLY A 1 298 ? 7.973 -3.795 -40.970 1.00 87.50 298 GLY A O 1
ATOM 2384 N N . LYS A 1 299 ? 9.008 -4.107 -38.987 1.00 90.81 299 LYS A N 1
ATOM 2385 C CA . LYS A 1 299 ? 8.160 -3.227 -38.180 1.00 90.81 299 LYS A CA 1
ATOM 2386 C C . LYS A 1 299 ? 8.997 -2.274 -37.353 1.00 90.81 299 LYS A C 1
ATOM 2388 O O . LYS A 1 299 ? 10.114 -2.590 -36.950 1.00 90.81 299 LYS A O 1
ATOM 2393 N N . GLU A 1 300 ? 8.429 -1.107 -37.097 1.00 88.38 300 GLU A N 1
ATOM 2394 C CA . GLU A 1 300 ? 9.089 -0.057 -36.336 1.00 88.38 300 GLU A CA 1
ATOM 2395 C C . GLU A 1 300 ? 8.917 -0.224 -34.808 1.00 88.38 300 GLU A C 1
ATOM 2397 O O . GLU A 1 300 ? 9.795 0.179 -34.038 1.00 88.38 300 GLU A O 1
ATOM 2402 N N . TRP A 1 301 ? 7.810 -0.842 -34.388 1.00 94.50 301 TRP A N 1
ATOM 2403 C CA . TRP A 1 301 ? 7.394 -1.106 -33.007 1.00 94.50 301 TRP A CA 1
ATOM 2404 C C . TRP A 1 301 ? 6.829 -2.529 -32.878 1.00 94.50 301 TRP A C 1
ATOM 2406 O O . TRP A 1 301 ? 6.525 -3.189 -33.878 1.00 94.50 301 TRP A O 1
ATOM 2416 N N . ILE A 1 302 ? 6.670 -3.039 -31.654 1.00 93.81 302 ILE A N 1
ATOM 2417 C CA . ILE A 1 302 ? 6.410 -4.471 -31.426 1.00 93.81 302 ILE A CA 1
ATOM 2418 C C . ILE A 1 302 ? 5.053 -4.937 -31.981 1.00 93.81 302 ILE A C 1
ATOM 2420 O O . ILE A 1 302 ? 4.874 -6.104 -32.360 1.00 93.81 302 ILE A O 1
ATOM 2424 N N . ALA A 1 303 ? 4.097 -4.010 -32.077 1.00 93.38 303 ALA A N 1
ATOM 2425 C CA . ALA A 1 303 ? 2.760 -4.250 -32.604 1.00 93.38 303 ALA A CA 1
ATOM 2426 C C . ALA A 1 303 ? 2.537 -3.702 -34.028 1.00 93.38 303 ALA A C 1
ATOM 2428 O O . ALA A 1 303 ? 1.520 -4.028 -34.642 1.00 93.38 303 ALA A O 1
ATOM 2429 N N . GLY A 1 304 ? 3.470 -2.940 -34.610 1.00 91.62 304 GLY A N 1
ATOM 2430 C CA . GLY A 1 304 ? 3.258 -2.294 -35.909 1.00 91.62 304 GLY A CA 1
ATOM 2431 C C . GLY A 1 304 ? 4.191 -1.115 -36.171 1.00 91.62 304 GLY A C 1
ATOM 2432 O O . GLY A 1 304 ? 5.356 -1.138 -35.791 1.00 91.62 304 GLY A O 1
ATOM 2433 N N . ASP A 1 305 ? 3.660 -0.088 -36.830 1.00 89.38 305 ASP A N 1
ATOM 2434 C CA . ASP A 1 305 ? 4.433 1.089 -37.258 1.00 89.38 305 ASP A CA 1
ATOM 2435 C C . ASP A 1 305 ? 4.352 2.259 -36.264 1.00 89.38 305 ASP A C 1
ATOM 2437 O O . ASP A 1 305 ? 5.024 3.271 -36.425 1.00 89.38 305 ASP A O 1
ATOM 2441 N N . SER A 1 306 ? 3.554 2.128 -35.203 1.00 89.19 306 SER A N 1
ATOM 2442 C CA . SER A 1 306 ? 3.415 3.121 -34.134 1.00 89.19 306 SER A CA 1
ATOM 2443 C C . SER A 1 306 ? 3.585 2.472 -32.766 1.00 89.19 306 SER A C 1
ATOM 2445 O O . SER A 1 306 ? 3.255 1.298 -32.601 1.00 89.19 306 SER A O 1
ATOM 2447 N N . VAL A 1 307 ? 4.061 3.250 -31.791 1.00 89.12 307 VAL A N 1
ATOM 2448 C CA . VAL A 1 307 ? 4.153 2.824 -30.389 1.00 89.12 307 VAL A CA 1
ATOM 2449 C C . VAL A 1 307 ? 2.760 2.553 -29.819 1.00 89.12 307 VAL A C 1
ATOM 2451 O O . VAL A 1 307 ? 1.807 3.273 -30.121 1.00 89.12 307 VAL A O 1
ATOM 2454 N N . THR A 1 308 ? 2.639 1.508 -29.004 1.00 88.75 308 THR A N 1
ATOM 2455 C CA . THR A 1 308 ? 1.377 1.080 -28.386 1.00 88.75 308 THR A CA 1
ATOM 2456 C C . THR A 1 308 ? 1.567 0.700 -26.920 1.00 88.75 308 THR A C 1
ATOM 2458 O O . THR A 1 308 ? 2.694 0.608 -26.440 1.00 88.75 308 THR A O 1
ATOM 2461 N N . ILE A 1 309 ? 0.477 0.430 -26.198 1.00 83.12 309 ILE A N 1
ATOM 2462 C CA . ILE A 1 309 ? 0.564 -0.087 -24.819 1.00 83.12 309 ILE A CA 1
ATOM 2463 C C . ILE A 1 309 ? 1.374 -1.389 -24.717 1.00 83.12 309 ILE A C 1
ATOM 2465 O O . ILE A 1 309 ? 2.099 -1.582 -23.748 1.00 83.12 309 ILE A O 1
ATOM 2469 N N . ALA A 1 310 ? 1.368 -2.221 -25.764 1.00 85.50 310 ALA A N 1
ATOM 2470 C CA . ALA A 1 310 ? 2.180 -3.435 -25.806 1.00 85.50 310 ALA A CA 1
ATOM 2471 C C . ALA A 1 310 ? 3.688 -3.160 -25.779 1.00 85.50 310 ALA A C 1
ATOM 2473 O O . ALA A 1 310 ? 4.452 -3.973 -25.265 1.00 85.50 310 ALA A O 1
ATOM 2474 N N . ASP A 1 311 ? 4.125 -2.031 -26.338 1.00 88.75 311 ASP A N 1
ATOM 2475 C CA . ASP A 1 311 ? 5.525 -1.635 -26.302 1.00 88.75 311 ASP A CA 1
ATOM 2476 C C . ASP A 1 311 ? 5.944 -1.277 -24.864 1.00 88.75 311 ASP A C 1
ATOM 2478 O O . ASP A 1 311 ? 6.983 -1.741 -24.393 1.00 88.75 311 ASP A O 1
ATOM 2482 N N . TYR A 1 312 ? 5.114 -0.516 -24.142 1.00 81.12 312 TYR A N 1
ATOM 2483 C CA . TYR A 1 312 ? 5.377 -0.128 -22.751 1.00 81.12 312 TYR A CA 1
ATOM 2484 C C . TYR A 1 312 ? 5.355 -1.318 -21.787 1.00 81.12 312 TYR A C 1
ATOM 2486 O O . TYR A 1 312 ? 6.268 -1.442 -20.965 1.00 81.12 312 TYR A O 1
ATOM 2494 N N . SER A 1 313 ? 4.373 -2.215 -21.914 1.00 80.44 313 SER A N 1
ATOM 2495 C CA . SER A 1 313 ? 4.285 -3.384 -21.034 1.00 80.44 313 SER A CA 1
ATOM 2496 C C . SER A 1 313 ? 5.492 -4.311 -21.242 1.00 80.44 313 SER A C 1
ATOM 2498 O O . SER A 1 313 ? 6.209 -4.626 -20.288 1.00 80.44 313 SER A O 1
ATOM 2500 N N . LEU A 1 314 ? 5.820 -4.640 -22.500 1.00 84.44 314 LEU A N 1
ATOM 2501 C CA . LEU A 1 314 ? 6.983 -5.473 -22.813 1.00 84.44 314 LEU A CA 1
ATOM 2502 C C . LEU A 1 314 ? 8.293 -4.801 -22.412 1.00 84.44 314 LEU A C 1
ATOM 2504 O O . LEU A 1 314 ? 9.221 -5.489 -22.001 1.00 84.44 314 LEU A O 1
ATOM 2508 N N . TYR A 1 315 ? 8.405 -3.475 -22.480 1.00 85.25 315 TYR A N 1
ATOM 2509 C CA . TYR A 1 315 ? 9.615 -2.793 -22.027 1.00 85.25 315 TYR A CA 1
ATOM 2510 C C . TYR A 1 315 ? 9.911 -3.067 -20.551 1.00 85.25 315 TYR A C 1
ATOM 2512 O O . TYR A 1 315 ? 11.048 -3.398 -20.202 1.00 85.25 315 TYR A O 1
ATOM 2520 N N . SER A 1 316 ? 8.894 -2.986 -19.689 1.00 72.69 316 SER A N 1
ATOM 2521 C CA . SER A 1 316 ? 9.046 -3.241 -18.252 1.00 72.69 316 SER A CA 1
ATOM 2522 C C . SER A 1 316 ? 9.507 -4.679 -17.977 1.00 72.69 316 SER A C 1
ATOM 2524 O O . SER A 1 316 ? 10.500 -4.905 -17.273 1.00 72.69 316 SER A O 1
ATOM 2526 N N . THR A 1 317 ? 8.864 -5.658 -18.618 1.00 78.12 317 THR A N 1
ATOM 2527 C CA . THR A 1 317 ? 9.227 -7.074 -18.482 1.00 78.12 317 THR A CA 1
ATOM 2528 C C . THR A 1 317 ? 10.628 -7.358 -19.023 1.00 78.12 317 THR A C 1
ATOM 2530 O O . THR A 1 317 ? 11.424 -8.042 -18.382 1.00 78.12 317 THR A O 1
ATOM 2533 N N . ILE A 1 318 ? 10.972 -6.825 -20.196 1.00 87.56 318 ILE A N 1
ATOM 2534 C CA . ILE A 1 318 ? 12.215 -7.169 -20.896 1.00 87.56 318 ILE A CA 1
ATOM 2535 C C . ILE A 1 318 ? 13.428 -6.470 -20.303 1.00 87.56 318 ILE A C 1
ATOM 2537 O O . ILE A 1 318 ? 14.498 -7.070 -20.249 1.00 87.56 318 ILE A O 1
ATOM 2541 N N . THR A 1 319 ? 13.289 -5.247 -19.797 1.00 78.81 319 THR A N 1
ATOM 2542 C CA . THR A 1 319 ? 14.377 -4.613 -19.037 1.00 78.81 319 THR A CA 1
ATOM 2543 C C . THR A 1 319 ? 14.700 -5.397 -17.769 1.00 78.81 319 THR A C 1
ATOM 2545 O O . THR A 1 319 ? 15.875 -5.635 -17.492 1.00 78.81 319 THR A O 1
ATOM 2548 N N . SER A 1 320 ? 13.678 -5.882 -17.060 1.00 76.00 320 SER A N 1
ATOM 2549 C CA . SER A 1 320 ? 13.844 -6.751 -15.890 1.00 76.00 320 SER A CA 1
ATOM 2550 C C . SER A 1 320 ? 14.466 -8.101 -16.260 1.00 76.00 320 SER A C 1
ATOM 2552 O O . SER A 1 320 ? 15.425 -8.541 -15.624 1.00 76.00 320 SER A O 1
ATOM 2554 N N . LEU A 1 321 ? 13.986 -8.743 -17.329 1.00 79.06 321 LEU A N 1
ATOM 2555 C CA . LEU A 1 321 ? 14.547 -10.001 -17.820 1.00 79.06 321 LEU A CA 1
ATOM 2556 C C . LEU A 1 321 ? 16.003 -9.834 -18.272 1.00 79.06 321 LEU A C 1
ATOM 2558 O O . LEU A 1 321 ? 16.814 -10.699 -17.972 1.00 79.06 321 LEU A O 1
ATOM 2562 N N . ASN A 1 322 ? 16.365 -8.713 -18.900 1.00 84.75 322 ASN A N 1
ATOM 2563 C CA . ASN A 1 322 ? 17.729 -8.423 -19.354 1.00 84.75 322 ASN A CA 1
ATOM 2564 C C . ASN A 1 322 ? 18.738 -8.309 -18.201 1.00 84.75 322 ASN A C 1
ATOM 2566 O O . ASN A 1 322 ? 19.914 -8.614 -18.382 1.00 84.75 322 ASN A O 1
ATOM 2570 N N . VAL A 1 323 ? 18.296 -7.913 -17.004 1.00 72.50 323 VAL A N 1
ATOM 2571 C CA . VAL A 1 323 ? 19.146 -7.954 -15.801 1.00 72.50 323 VAL A CA 1
ATOM 2572 C C . VAL A 1 323 ? 19.465 -9.398 -15.400 1.00 72.50 323 VAL A C 1
ATOM 2574 O O . VAL A 1 323 ? 20.561 -9.676 -14.921 1.00 72.50 323 VAL A O 1
ATOM 2577 N N . LEU A 1 324 ? 18.521 -10.321 -15.600 1.00 75.94 324 LEU A N 1
ATOM 2578 C CA . LEU A 1 324 ? 18.644 -11.727 -15.200 1.00 75.94 324 LEU A CA 1
ATOM 2579 C C . LEU A 1 324 ? 19.311 -12.591 -16.280 1.00 75.94 324 LEU A C 1
ATOM 2581 O O . LEU A 1 324 ? 20.105 -13.476 -15.971 1.00 75.94 324 LEU A O 1
ATOM 2585 N N . VAL A 1 325 ? 18.981 -12.331 -17.542 1.00 83.94 325 VAL A N 1
ATOM 2586 C CA . VAL A 1 325 ? 19.459 -13.021 -18.741 1.00 83.94 325 VAL A CA 1
ATOM 2587 C C . VAL A 1 325 ? 19.884 -11.945 -19.739 1.00 83.94 325 VAL A C 1
ATOM 2589 O O . VAL A 1 325 ? 19.043 -11.449 -20.492 1.00 83.94 325 VAL A O 1
ATOM 2592 N N . PRO A 1 326 ? 21.162 -11.534 -19.742 1.00 87.31 326 PRO A N 1
ATOM 2593 C CA . PRO A 1 326 ? 21.629 -10.445 -20.591 1.00 87.31 326 PRO A CA 1
ATOM 2594 C C . PRO A 1 326 ? 21.397 -10.703 -22.081 1.00 87.31 326 PRO A C 1
ATOM 2596 O O . PRO A 1 326 ? 21.698 -11.776 -22.601 1.00 87.31 326 PRO A O 1
ATOM 2599 N N . ILE A 1 327 ? 20.891 -9.693 -22.784 1.00 88.25 327 ILE A N 1
ATOM 2600 C CA . ILE A 1 327 ? 20.644 -9.744 -24.224 1.00 88.25 327 ILE A CA 1
ATOM 2601 C C . ILE A 1 327 ? 21.977 -9.726 -24.979 1.00 88.25 327 ILE A C 1
ATOM 2603 O O . ILE A 1 327 ? 22.770 -8.788 -24.861 1.00 88.25 327 ILE A O 1
ATOM 2607 N N . ASP A 1 328 ? 22.188 -10.724 -25.838 1.00 92.88 328 ASP A N 1
ATOM 2608 C CA . ASP A 1 328 ? 23.248 -10.679 -26.842 1.00 92.88 328 ASP A CA 1
ATOM 2609 C C . ASP A 1 328 ? 22.841 -9.741 -27.987 1.00 92.88 328 ASP A C 1
ATOM 2611 O O . ASP A 1 328 ? 22.088 -10.102 -28.895 1.00 92.88 328 ASP A O 1
ATOM 2615 N N . ALA A 1 329 ? 23.379 -8.523 -27.955 1.00 91.88 329 ALA A N 1
ATOM 2616 C CA . ALA A 1 329 ? 23.111 -7.494 -28.953 1.00 91.88 329 ALA A CA 1
ATOM 2617 C C . ALA A 1 329 ? 23.519 -7.880 -30.386 1.00 91.88 329 ALA A C 1
ATOM 2619 O O . ALA A 1 329 ? 23.011 -7.287 -31.338 1.00 91.88 329 ALA A O 1
ATOM 2620 N N . LYS A 1 330 ? 24.434 -8.845 -30.565 1.00 94.25 330 LYS A N 1
ATOM 2621 C CA . LYS A 1 330 ? 24.795 -9.353 -31.897 1.00 94.25 330 LYS A CA 1
ATOM 2622 C C . LYS A 1 330 ? 23.742 -10.319 -32.426 1.00 94.25 330 LYS A C 1
ATOM 2624 O O . LYS A 1 330 ? 23.489 -10.324 -33.627 1.00 94.25 330 LYS A O 1
ATOM 2629 N N . LYS A 1 331 ? 23.144 -11.119 -31.540 1.00 95.94 331 LYS A N 1
ATOM 2630 C CA . LYS A 1 331 ? 22.094 -12.088 -31.875 1.00 95.94 331 LYS A CA 1
ATOM 2631 C C . LYS A 1 331 ? 20.732 -11.414 -32.063 1.00 95.94 331 LYS A C 1
ATOM 2633 O O . LYS A 1 331 ? 20.000 -11.795 -32.970 1.00 95.94 331 LYS A O 1
ATOM 2638 N N . TYR A 1 332 ? 20.429 -10.394 -31.257 1.00 96.81 332 TYR A N 1
ATOM 2639 C CA . TYR A 1 332 ? 19.138 -9.691 -31.253 1.00 96.81 332 TYR A CA 1
ATOM 2640 C C . TYR A 1 332 ? 19.291 -8.176 -31.505 1.00 96.81 332 TYR A C 1
ATOM 2642 O O . TYR A 1 332 ? 19.048 -7.347 -30.612 1.00 96.81 332 TYR A O 1
ATOM 2650 N N . PRO A 1 333 ? 19.760 -7.774 -32.702 1.00 95.69 333 PRO A N 1
ATOM 2651 C CA . PRO A 1 333 ? 20.043 -6.377 -33.010 1.00 95.69 333 PRO A CA 1
ATOM 2652 C C . PRO A 1 333 ? 18.784 -5.503 -33.071 1.00 95.69 333 PRO A C 1
ATOM 2654 O O . PRO A 1 333 ? 18.847 -4.350 -32.637 1.00 95.69 333 PRO A O 1
ATOM 2657 N N . LYS A 1 334 ? 17.641 -6.009 -33.565 1.00 95.69 334 LYS A N 1
ATOM 2658 C CA . LYS A 1 334 ? 16.397 -5.221 -33.631 1.00 95.69 334 LYS A CA 1
ATOM 2659 C C . LYS A 1 334 ? 15.814 -5.019 -32.247 1.00 95.69 334 LYS A C 1
ATOM 2661 O O . LYS A 1 334 ? 15.453 -3.894 -31.925 1.00 95.69 334 LYS A O 1
ATOM 2666 N N . LEU A 1 335 ? 15.782 -6.059 -31.416 1.00 94.94 335 LEU A N 1
ATOM 2667 C CA . LEU A 1 335 ? 15.359 -5.959 -30.020 1.00 94.94 335 LEU A CA 1
ATOM 2668 C C . LEU A 1 335 ? 16.218 -4.945 -29.264 1.00 94.94 335 LEU A C 1
ATOM 2670 O O . LEU A 1 335 ? 15.696 -4.080 -28.567 1.00 94.94 335 LEU A O 1
ATOM 2674 N N . THR A 1 336 ? 17.537 -5.001 -29.451 1.00 92.25 336 THR A N 1
ATOM 2675 C CA . THR A 1 336 ? 18.463 -4.047 -28.828 1.00 92.25 336 THR A CA 1
ATOM 2676 C C . THR A 1 336 ? 18.214 -2.618 -29.314 1.00 92.25 336 THR A C 1
ATOM 2678 O O . THR A 1 336 ? 18.266 -1.675 -28.522 1.00 92.25 336 THR A O 1
ATOM 2681 N N . ALA A 1 337 ? 17.943 -2.431 -30.609 1.00 91.31 337 ALA A N 1
ATOM 2682 C CA . ALA A 1 337 ? 17.588 -1.130 -31.164 1.00 91.31 337 ALA A CA 1
ATOM 2683 C C . ALA A 1 337 ? 16.240 -0.632 -30.626 1.00 91.31 337 ALA A C 1
ATOM 2685 O O . ALA A 1 337 ? 16.144 0.525 -30.228 1.00 91.31 337 ALA A O 1
ATOM 2686 N N . TRP A 1 338 ? 15.234 -1.505 -30.546 1.00 93.00 338 TRP A N 1
ATOM 2687 C CA . TRP A 1 338 ? 13.927 -1.205 -29.972 1.00 93.00 338 TRP A CA 1
ATOM 2688 C C . TRP A 1 338 ? 14.048 -0.810 -28.500 1.00 93.00 338 TRP A C 1
ATOM 2690 O O . TRP A 1 338 ? 13.551 0.249 -28.153 1.00 93.00 338 TRP A O 1
ATOM 2700 N N . LEU A 1 339 ? 14.808 -1.537 -27.668 1.00 86.50 339 LEU A N 1
ATOM 2701 C CA . LEU A 1 339 ? 15.059 -1.172 -26.263 1.00 86.50 339 LEU A CA 1
ATOM 2702 C C . LEU A 1 339 ? 15.710 0.207 -26.115 1.00 86.50 339 LEU A C 1
ATOM 2704 O O . LEU A 1 339 ? 15.356 0.977 -25.228 1.00 86.50 339 LEU A O 1
ATOM 2708 N N . LYS A 1 340 ? 16.652 0.544 -27.001 1.00 84.25 340 LYS A N 1
ATOM 2709 C CA . LYS A 1 340 ? 17.283 1.872 -27.028 1.00 84.25 340 LYS A CA 1
ATOM 2710 C C . LYS A 1 340 ? 16.362 2.966 -27.553 1.00 84.25 340 LYS A C 1
ATOM 2712 O O . LYS A 1 340 ? 16.586 4.128 -27.239 1.00 84.25 340 LYS A O 1
ATOM 2717 N N . LYS A 1 341 ? 15.394 2.610 -28.393 1.00 85.19 341 LYS A N 1
ATOM 2718 C CA . LYS A 1 341 ? 14.479 3.542 -29.050 1.00 85.19 341 LYS A CA 1
ATOM 2719 C C . LYS A 1 341 ? 13.272 3.855 -28.182 1.00 85.19 341 LYS A C 1
ATOM 2721 O O . LYS A 1 341 ? 12.914 5.015 -28.035 1.00 85.19 341 LYS A O 1
ATOM 2726 N N . ILE A 1 342 ? 12.654 2.816 -27.628 1.00 75.06 342 ILE A N 1
ATOM 2727 C CA . ILE A 1 342 ? 11.605 2.953 -26.631 1.00 75.06 342 ILE A CA 1
ATOM 2728 C C . ILE A 1 342 ? 12.150 3.595 -25.364 1.00 75.06 342 ILE A C 1
ATOM 2730 O O . ILE A 1 342 ? 11.350 4.202 -24.659 1.00 75.06 342 ILE A O 1
ATOM 2734 N N . ASN A 1 343 ? 13.479 3.461 -25.129 1.00 58.94 343 ASN A N 1
ATOM 2735 C CA . ASN A 1 343 ? 14.236 4.032 -24.016 1.00 58.94 343 ASN A CA 1
ATOM 2736 C C . ASN A 1 343 ? 13.583 5.338 -23.606 1.00 58.94 343 ASN A C 1
ATOM 2738 O O . ASN A 1 343 ? 13.668 6.330 -24.347 1.00 58.94 343 ASN A O 1
ATOM 2742 N N . PRO A 1 344 ? 12.865 5.342 -22.486 1.00 50.81 344 PRO A N 1
ATOM 2743 C CA . PRO A 1 344 ? 11.841 6.320 -22.356 1.00 50.81 344 PRO A CA 1
ATOM 2744 C C . PRO A 1 344 ? 12.533 7.481 -21.669 1.00 50.81 344 PRO A C 1
ATOM 2746 O O . PRO A 1 344 ? 12.494 7.650 -20.456 1.00 50.81 344 PRO A O 1
ATOM 2749 N N . GLN A 1 345 ? 13.074 8.371 -22.492 1.00 44.50 345 GLN A N 1
ATOM 2750 C CA . GLN A 1 345 ? 13.191 9.775 -22.112 1.00 44.50 345 GLN A CA 1
ATOM 2751 C C . GLN A 1 345 ? 11.806 10.368 -21.732 1.00 44.50 345 GLN A C 1
ATOM 2753 O O . GLN A 1 345 ? 11.739 11.480 -21.230 1.00 44.50 345 GLN A O 1
ATOM 2758 N N . HIS A 1 346 ? 10.724 9.583 -21.884 1.00 44.41 346 HIS A N 1
ATOM 2759 C CA . HIS A 1 346 ? 9.344 9.822 -21.452 1.00 44.41 346 HIS A CA 1
ATOM 2760 C C . HIS A 1 346 ? 8.838 8.944 -20.275 1.00 44.41 346 HIS A C 1
ATOM 2762 O O . HIS A 1 346 ? 7.671 9.042 -19.915 1.00 44.41 346 HIS A O 1
ATOM 2768 N N . THR A 1 347 ? 9.670 8.088 -19.667 1.00 44.56 347 THR A N 1
ATOM 2769 C CA . THR A 1 347 ? 9.425 7.440 -18.348 1.00 44.56 347 THR A CA 1
ATOM 2770 C C . THR A 1 347 ? 10.512 7.819 -17.348 1.00 44.56 347 THR A C 1
ATOM 2772 O O . THR A 1 347 ? 10.632 7.218 -16.281 1.00 44.56 347 THR A O 1
ATOM 2775 N N . VAL A 1 348 ? 11.322 8.824 -17.684 1.00 41.31 348 VAL A N 1
ATOM 2776 C CA . VA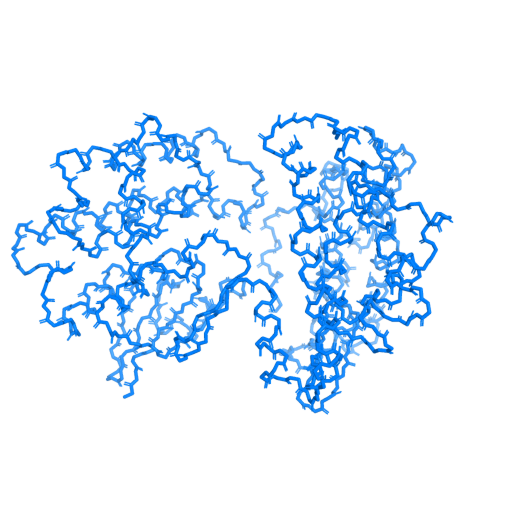L A 1 348 ? 11.900 9.691 -16.663 1.00 41.31 348 VAL A CA 1
ATOM 2777 C C . VAL A 1 348 ? 10.714 10.248 -15.881 1.00 41.31 348 VAL A C 1
ATOM 2779 O O . VAL A 1 348 ? 9.640 10.436 -16.463 1.00 41.31 348 VAL A O 1
ATOM 2782 N N . THR A 1 349 ? 10.882 10.532 -14.589 1.00 46.56 349 THR A N 1
ATOM 2783 C CA . THR A 1 349 ? 10.042 11.526 -13.912 1.00 46.56 349 THR A CA 1
ATOM 2784 C C . THR A 1 349 ? 9.819 12.653 -14.918 1.00 46.56 349 THR A C 1
ATOM 2786 O O . THR A 1 349 ? 10.789 13.246 -15.372 1.00 46.56 349 THR A O 1
ATOM 2789 N N . THR A 1 350 ? 8.597 12.811 -15.415 1.00 47.53 350 THR A N 1
ATOM 2790 C CA . THR A 1 350 ? 8.263 13.739 -16.500 1.00 47.53 350 THR A CA 1
ATOM 2791 C C . THR A 1 350 ? 7.130 14.572 -15.962 1.00 47.53 350 THR A C 1
ATOM 2793 O O . THR A 1 350 ? 6.107 14.029 -15.544 1.00 47.53 350 THR A O 1
ATOM 2796 N N . LEU A 1 351 ? 7.327 15.884 -15.934 1.00 47.31 351 LEU A N 1
ATOM 2797 C CA . LEU A 1 351 ? 6.270 16.802 -15.564 1.00 47.31 351 LEU A CA 1
ATOM 2798 C C . LEU A 1 351 ? 5.578 17.267 -16.843 1.00 47.31 351 LEU A C 1
ATOM 2800 O O . LEU A 1 351 ? 6.224 17.790 -17.754 1.00 47.31 351 LEU A O 1
ATOM 2804 N N . VAL A 1 352 ? 4.268 17.038 -16.901 1.00 56.56 352 VAL A N 1
ATOM 2805 C CA . VAL A 1 352 ? 3.391 17.489 -17.983 1.00 56.56 352 VAL A CA 1
ATOM 2806 C C . VAL A 1 352 ? 2.352 18.421 -17.379 1.00 56.56 352 VAL A C 1
ATOM 2808 O O . VAL A 1 352 ? 1.640 18.026 -16.457 1.00 56.56 352 VAL A O 1
ATOM 2811 N N . GLU A 1 353 ? 2.267 19.645 -17.887 1.00 63.22 353 GLU A N 1
ATOM 2812 C CA . GLU A 1 353 ? 1.254 20.612 -17.460 1.00 63.22 353 GLU A CA 1
ATOM 2813 C C . GLU A 1 353 ? 0.004 20.570 -18.343 1.00 63.22 353 GLU A C 1
ATOM 2815 O O . GLU A 1 353 ? 0.022 20.066 -19.469 1.00 63.22 353 GLU A O 1
ATOM 2820 N N . GLU A 1 354 ? -1.099 21.120 -17.828 1.00 51.84 354 GLU A N 1
ATOM 2821 C CA . GLU A 1 354 ? -2.398 21.163 -18.517 1.00 51.84 354 GLU A CA 1
ATOM 2822 C C . GLU A 1 354 ? -2.341 21.911 -19.861 1.00 51.84 354 GLU A C 1
ATOM 2824 O O . GLU A 1 354 ? -3.084 21.579 -20.787 1.00 51.84 354 GLU A O 1
ATOM 2829 N N . ASP A 1 355 ? -1.430 22.878 -20.001 1.00 63.16 355 ASP A N 1
ATOM 2830 C CA . ASP A 1 355 ? -1.201 23.645 -21.232 1.00 63.16 355 ASP A CA 1
ATOM 2831 C C . ASP A 1 355 ? -0.326 22.909 -22.266 1.00 63.16 355 ASP A C 1
ATOM 2833 O O . ASP A 1 355 ? -0.124 23.393 -23.382 1.00 63.16 355 ASP A O 1
ATOM 2837 N N . GLY A 1 356 ? 0.162 21.715 -21.925 1.00 51.62 356 GLY A N 1
ATOM 2838 C CA . GLY A 1 356 ? 1.033 20.917 -22.774 1.00 51.62 356 GLY A CA 1
ATOM 2839 C C . GLY A 1 356 ? 2.517 21.266 -22.674 1.00 51.62 356 GLY A C 1
ATOM 2840 O O . GLY A 1 356 ? 3.280 20.771 -23.506 1.00 51.62 356 GLY A O 1
ATOM 2841 N N . PHE A 1 357 ? 2.955 22.064 -21.692 1.00 65.31 357 PHE A N 1
ATOM 2842 C CA . PHE A 1 357 ? 4.373 22.179 -21.348 1.00 65.31 357 PHE A CA 1
ATOM 2843 C C . PHE A 1 357 ? 4.904 20.832 -20.839 1.00 65.31 357 PHE A C 1
ATOM 2845 O O . PHE A 1 357 ? 4.312 20.204 -19.959 1.00 65.31 357 PHE A O 1
ATOM 2852 N N . ILE A 1 358 ? 6.023 20.381 -21.411 1.00 57.62 358 ILE A N 1
ATOM 2853 C CA . ILE A 1 358 ? 6.669 19.112 -21.064 1.00 57.62 358 ILE A CA 1
ATOM 2854 C C . ILE A 1 358 ? 8.115 19.409 -20.697 1.00 57.62 358 ILE A C 1
ATOM 2856 O O . ILE A 1 358 ? 8.859 19.979 -21.498 1.00 57.62 358 ILE A O 1
ATOM 2860 N N . ILE A 1 359 ? 8.519 18.974 -19.508 1.00 55.91 359 ILE A N 1
ATOM 2861 C CA . ILE A 1 359 ? 9.908 19.018 -19.062 1.00 55.91 359 ILE A CA 1
ATOM 2862 C C . ILE A 1 359 ? 10.316 17.641 -18.536 1.00 55.91 359 ILE A C 1
ATOM 2864 O O . ILE A 1 359 ? 9.597 16.997 -17.768 1.00 55.91 359 ILE A O 1
ATOM 2868 N N . TRP A 1 360 ? 11.465 17.177 -19.013 1.00 49.59 360 TRP A N 1
ATOM 2869 C CA . TRP A 1 360 ? 12.084 15.903 -18.665 1.00 49.59 360 TRP A CA 1
ATOM 2870 C C . TRP A 1 360 ? 13.519 16.170 -18.205 1.00 49.59 360 TRP A C 1
ATOM 2872 O O . TRP A 1 360 ? 14.086 17.190 -18.595 1.00 49.59 360 TRP A O 1
ATOM 2882 N N . ASP A 1 361 ? 14.082 15.245 -17.417 1.00 57.84 361 ASP A N 1
ATOM 2883 C CA . ASP A 1 361 ? 15.290 15.391 -16.575 1.00 57.84 361 ASP A CA 1
ATOM 2884 C C . ASP A 1 361 ? 14.959 15.820 -15.136 1.00 57.84 361 ASP A C 1
ATOM 2886 O O . ASP A 1 361 ? 14.311 16.840 -14.901 1.00 57.84 361 ASP A O 1
ATOM 2890 N N . SER A 1 362 ? 15.384 15.015 -14.157 1.00 60.47 362 SER A N 1
ATOM 2891 C CA . SER A 1 362 ? 15.036 15.208 -12.745 1.00 60.47 362 SER A CA 1
ATOM 2892 C C . SER A 1 362 ? 15.520 16.549 -12.196 1.00 60.47 362 SER A C 1
ATOM 2894 O O . SER A 1 362 ? 14.786 17.183 -11.443 1.00 60.47 362 SER A O 1
ATOM 2896 N N . HIS A 1 363 ? 16.696 17.035 -12.610 1.00 65.19 363 HIS A N 1
ATOM 2897 C CA . HIS A 1 363 ? 17.224 18.326 -12.145 1.00 65.19 363 HIS A CA 1
ATOM 2898 C C . HIS A 1 363 ? 16.487 19.490 -12.790 1.00 65.19 363 HIS A C 1
ATOM 2900 O O . HIS A 1 363 ? 16.198 20.486 -12.127 1.00 65.19 363 HIS A O 1
ATOM 2906 N N . ALA A 1 364 ? 16.141 19.360 -14.072 1.00 61.16 364 ALA A N 1
ATOM 2907 C CA . ALA A 1 364 ? 15.342 20.353 -14.779 1.00 61.16 364 ALA A CA 1
ATOM 2908 C C . ALA A 1 364 ? 13.921 20.455 -14.194 1.00 61.16 364 ALA A C 1
ATOM 2910 O O . ALA A 1 364 ? 13.399 21.557 -14.020 1.00 61.16 364 ALA A O 1
ATOM 2911 N N . ILE A 1 365 ? 13.324 19.319 -13.821 1.00 62.25 365 ILE A N 1
ATOM 2912 C CA . ILE A 1 365 ? 12.022 19.248 -13.146 1.00 62.25 365 ILE A CA 1
ATOM 2913 C C . ILE A 1 365 ? 12.085 19.865 -11.755 1.00 62.25 365 ILE A C 1
ATOM 2915 O O . ILE A 1 365 ? 11.228 20.680 -11.430 1.00 62.25 365 ILE A O 1
ATOM 2919 N N . GLU A 1 366 ? 13.092 19.537 -10.946 1.00 62.41 366 GLU A N 1
ATOM 2920 C CA . GLU A 1 366 ? 13.285 20.143 -9.623 1.00 62.41 366 GLU A CA 1
ATOM 2921 C C . GLU A 1 366 ? 13.456 21.662 -9.723 1.00 62.41 366 GLU A C 1
ATOM 2923 O O . GLU A 1 366 ? 12.775 22.415 -9.025 1.00 62.41 366 GLU A O 1
ATOM 2928 N N . ALA A 1 367 ? 14.305 22.127 -10.641 1.00 71.88 367 ALA A N 1
ATOM 2929 C CA . ALA A 1 367 ? 14.513 23.543 -10.914 1.00 71.88 367 ALA A CA 1
ATOM 2930 C C . ALA A 1 367 ? 13.210 24.249 -11.323 1.00 71.88 367 ALA A C 1
ATOM 2932 O O . ALA A 1 367 ? 12.926 25.353 -10.845 1.00 71.88 367 ALA A O 1
ATOM 2933 N N . TYR A 1 368 ? 12.411 23.620 -12.186 1.00 75.31 368 TYR A N 1
ATOM 2934 C CA . TYR A 1 368 ? 11.127 24.137 -12.652 1.00 75.31 368 TYR A CA 1
ATOM 2935 C C . TYR A 1 368 ? 10.081 24.180 -11.533 1.00 75.31 368 TYR A C 1
ATOM 2937 O O . TYR A 1 368 ? 9.502 25.235 -11.273 1.00 75.31 368 TYR A O 1
ATOM 2945 N N . LEU A 1 369 ? 9.897 23.068 -10.820 1.00 65.19 369 LEU A N 1
ATOM 2946 C CA . LEU A 1 369 ? 8.962 22.935 -9.706 1.00 65.19 369 LEU A CA 1
ATOM 2947 C C . LEU A 1 369 ? 9.267 23.928 -8.587 1.00 65.19 369 LEU A C 1
ATOM 2949 O O . LEU A 1 369 ? 8.364 24.615 -8.119 1.00 65.19 369 LEU A O 1
ATOM 2953 N N . VAL A 1 370 ? 10.534 24.059 -8.189 1.00 72.62 370 VAL A N 1
ATOM 2954 C CA . VAL A 1 370 ? 10.945 25.034 -7.172 1.00 72.62 370 VAL A CA 1
ATOM 2955 C C . VAL A 1 370 ? 10.723 26.456 -7.673 1.00 72.62 370 VAL A C 1
ATOM 2957 O O . VAL A 1 370 ? 10.171 27.278 -6.948 1.00 72.62 370 VAL A O 1
ATOM 2960 N N . SER A 1 371 ? 11.077 26.756 -8.924 1.00 78.75 371 SER A N 1
ATOM 2961 C CA . SER A 1 371 ? 10.854 28.095 -9.487 1.00 78.75 371 SER A CA 1
ATOM 2962 C C . SER A 1 371 ? 9.370 28.464 -9.573 1.00 78.75 371 SER A C 1
ATOM 2964 O O . SER A 1 371 ? 9.036 29.644 -9.470 1.00 78.75 371 SER A O 1
ATOM 2966 N N . LYS A 1 372 ? 8.490 27.475 -9.765 1.00 77.50 372 LYS A N 1
ATOM 2967 C CA . LYS A 1 372 ? 7.046 27.670 -9.916 1.00 77.50 372 LYS A CA 1
ATOM 2968 C C . LYS A 1 372 ? 6.292 27.686 -8.583 1.00 77.50 372 LYS A C 1
ATOM 2970 O O . LYS A 1 372 ? 5.394 28.506 -8.414 1.00 77.50 372 LYS A O 1
ATOM 2975 N N . TYR A 1 373 ? 6.640 26.797 -7.654 1.00 67.31 373 TYR A N 1
ATOM 2976 C CA . TYR A 1 373 ? 5.836 26.516 -6.460 1.00 67.31 373 TYR A CA 1
ATOM 2977 C C . TYR A 1 373 ? 6.520 26.858 -5.130 1.00 67.31 373 TYR A C 1
ATOM 2979 O O . TYR A 1 373 ? 5.827 26.961 -4.114 1.00 67.31 373 TYR A O 1
ATOM 2987 N N . ALA A 1 374 ? 7.845 27.048 -5.083 1.00 65.56 374 ALA A N 1
ATOM 2988 C CA . ALA A 1 374 ? 8.512 27.347 -3.818 1.00 65.56 374 ALA A CA 1
ATOM 2989 C C . ALA A 1 374 ? 8.147 28.749 -3.310 1.00 65.56 374 ALA A C 1
ATOM 2991 O O . ALA A 1 374 ? 8.130 29.733 -4.049 1.00 65.56 374 ALA A O 1
ATOM 2992 N N . LYS A 1 375 ? 7.896 28.852 -2.001 1.00 74.31 375 LYS A N 1
ATOM 2993 C CA . LYS A 1 375 ? 7.506 30.112 -1.339 1.00 74.31 375 LYS A CA 1
ATOM 2994 C C . LYS A 1 375 ? 8.623 31.165 -1.330 1.00 74.31 375 LYS A C 1
ATOM 2996 O O . LYS A 1 375 ? 8.354 32.339 -1.091 1.00 74.31 375 LYS A O 1
ATOM 3001 N N . ASN A 1 376 ? 9.873 30.748 -1.525 1.00 81.38 376 ASN A N 1
ATOM 3002 C CA . ASN A 1 376 ? 11.059 31.600 -1.561 1.00 81.38 376 ASN A CA 1
ATOM 3003 C C . ASN A 1 376 ? 12.120 31.000 -2.503 1.00 81.38 376 ASN A C 1
ATOM 3005 O O . ASN A 1 376 ? 11.966 29.881 -2.985 1.00 81.38 376 ASN A O 1
ATOM 3009 N N . ASP A 1 377 ? 13.209 31.731 -2.753 1.00 81.31 377 ASP A N 1
ATOM 3010 C CA . ASP A 1 377 ? 14.285 31.297 -3.650 1.00 81.31 377 ASP A CA 1
ATOM 3011 C C . ASP A 1 377 ? 15.421 30.540 -2.938 1.00 81.31 377 ASP A C 1
ATOM 3013 O O . ASP A 1 377 ? 16.467 30.318 -3.534 1.00 81.31 377 ASP A O 1
ATOM 3017 N N . SER A 1 378 ? 15.249 30.107 -1.683 1.00 80.81 378 SER A N 1
ATOM 3018 C CA . SER A 1 378 ? 16.334 29.453 -0.928 1.00 80.81 378 SER A CA 1
ATOM 3019 C C . SER A 1 378 ? 16.818 28.152 -1.578 1.00 80.81 378 SER A C 1
ATOM 3021 O O . SER A 1 378 ? 18.024 27.929 -1.669 1.00 80.81 378 SER A O 1
ATOM 3023 N N . LEU A 1 379 ? 15.885 27.345 -2.096 1.00 77.06 379 LEU A N 1
ATOM 3024 C CA . LEU A 1 379 ? 16.171 26.065 -2.742 1.00 77.06 379 LEU A CA 1
ATOM 3025 C C . LEU A 1 379 ? 16.819 26.224 -4.122 1.00 77.06 379 LEU A C 1
ATOM 3027 O O . LEU A 1 379 ? 17.616 25.377 -4.530 1.00 77.06 379 LEU A O 1
ATOM 3031 N N . TYR A 1 380 ? 16.494 27.314 -4.825 1.00 85.94 380 TYR A N 1
ATOM 3032 C CA . TYR A 1 380 ? 17.064 27.634 -6.129 1.00 85.94 380 TYR A CA 1
ATOM 3033 C C . TYR A 1 380 ? 17.256 29.156 -6.297 1.00 85.94 380 TYR A C 1
ATOM 3035 O O . TYR A 1 380 ? 16.410 29.833 -6.892 1.00 85.94 380 TYR A O 1
ATOM 3043 N N . PRO A 1 381 ? 18.371 29.709 -5.770 1.00 83.94 381 PRO A N 1
ATOM 3044 C CA . PRO A 1 381 ? 18.568 31.153 -5.618 1.00 83.94 381 PRO A CA 1
ATOM 3045 C C . PRO A 1 381 ? 18.527 31.928 -6.927 1.00 83.94 381 PRO A C 1
ATOM 3047 O O . PRO A 1 381 ? 19.001 31.445 -7.958 1.00 83.94 381 PRO A O 1
ATOM 3050 N N . LYS A 1 382 ? 18.015 33.164 -6.877 1.00 84.56 382 LYS A N 1
ATOM 3051 C CA . LYS A 1 382 ? 18.115 34.118 -7.997 1.00 84.56 382 LYS A CA 1
ATOM 3052 C C . LYS A 1 382 ? 19.457 34.851 -8.027 1.00 84.56 382 LYS A C 1
ATOM 3054 O O . LYS A 1 382 ? 19.851 35.354 -9.077 1.00 84.56 382 LYS A O 1
ATOM 3059 N N . ASP A 1 383 ? 20.167 34.904 -6.895 1.00 89.38 383 ASP A N 1
ATOM 3060 C CA . ASP A 1 383 ? 21.539 35.420 -6.846 1.00 89.38 383 ASP A CA 1
ATOM 3061 C C . ASP A 1 383 ? 22.447 34.593 -7.762 1.00 89.38 383 ASP A C 1
ATOM 3063 O O . ASP A 1 383 ? 22.609 33.389 -7.570 1.00 89.38 383 ASP A O 1
ATOM 3067 N N . LEU A 1 384 ? 23.067 35.255 -8.738 1.00 78.25 384 LEU A N 1
ATOM 3068 C CA . LEU A 1 384 ? 23.799 34.587 -9.814 1.00 78.25 384 LEU A CA 1
ATOM 3069 C C . LEU A 1 384 ? 24.977 33.747 -9.310 1.00 78.25 384 LEU A C 1
ATOM 3071 O O . LEU A 1 384 ? 25.271 32.700 -9.882 1.00 78.25 384 LEU A O 1
ATOM 3075 N N . LYS A 1 385 ? 25.651 34.173 -8.235 1.00 81.12 385 LYS A N 1
ATOM 3076 C CA . LYS A 1 385 ? 26.807 33.444 -7.697 1.00 81.12 385 LYS A CA 1
ATOM 3077 C C . LYS A 1 385 ? 26.367 32.195 -6.943 1.00 81.12 385 LYS A C 1
ATOM 3079 O O . LYS A 1 385 ? 26.959 31.136 -7.135 1.00 81.12 385 LYS A O 1
ATOM 3084 N N . LYS A 1 386 ? 25.320 32.294 -6.122 1.00 82.38 386 LYS A N 1
ATOM 3085 C CA . LYS A 1 386 ? 24.736 31.135 -5.432 1.00 82.38 386 LYS A CA 1
ATOM 3086 C C . LYS A 1 386 ? 24.095 30.163 -6.418 1.00 82.38 386 LYS A C 1
ATOM 3088 O O . LYS A 1 386 ? 24.321 28.966 -6.302 1.00 82.38 386 LYS A O 1
ATOM 3093 N N . ARG A 1 387 ? 23.375 30.675 -7.417 1.00 83.69 387 ARG A N 1
ATOM 3094 C CA . ARG A 1 387 ? 22.776 29.896 -8.507 1.00 83.69 387 ARG A CA 1
ATOM 3095 C C . ARG A 1 387 ? 23.818 29.076 -9.261 1.00 83.69 387 ARG A C 1
ATOM 3097 O O . ARG A 1 387 ? 23.672 27.866 -9.358 1.00 83.69 387 ARG A O 1
ATOM 3104 N N . ALA A 1 388 ? 24.918 29.711 -9.671 1.00 66.94 388 ALA A N 1
ATOM 3105 C CA . ALA A 1 388 ? 26.015 29.027 -10.350 1.00 66.94 388 ALA A CA 1
ATOM 3106 C C . ALA A 1 388 ? 26.652 27.918 -9.494 1.00 66.94 388 ALA A C 1
ATOM 3108 O O . ALA A 1 388 ? 27.068 26.893 -10.029 1.00 66.94 388 ALA A O 1
ATOM 3109 N N . LEU A 1 389 ? 26.716 28.094 -8.168 1.00 78.81 389 LEU A N 1
ATOM 3110 C CA . LEU A 1 389 ? 27.177 27.041 -7.263 1.00 78.81 389 LEU A CA 1
ATOM 3111 C C . LEU A 1 389 ? 26.179 25.881 -7.175 1.00 78.81 389 LEU A C 1
ATOM 3113 O O . LEU A 1 389 ? 26.621 24.738 -7.215 1.00 78.81 389 LEU A O 1
ATOM 3117 N N . VAL A 1 390 ? 24.868 26.142 -7.106 1.00 80.62 390 VAL A N 1
ATOM 3118 C CA . VAL A 1 390 ? 23.837 25.084 -7.156 1.00 80.62 390 VAL A CA 1
ATOM 3119 C C . VAL A 1 390 ? 23.945 24.292 -8.457 1.00 80.62 390 VAL A C 1
ATOM 3121 O O . VAL A 1 390 ? 24.089 23.071 -8.419 1.00 80.62 390 VAL A O 1
ATOM 3124 N N . ASP A 1 391 ? 23.967 24.982 -9.598 1.00 75.94 391 ASP A N 1
ATOM 3125 C CA . ASP A 1 391 ? 24.035 24.345 -10.915 1.00 75.94 391 ASP A CA 1
ATOM 3126 C C . ASP A 1 391 ? 25.332 23.527 -11.065 1.00 75.94 391 ASP A C 1
ATOM 3128 O O . ASP A 1 391 ? 25.314 22.390 -11.535 1.00 75.94 391 ASP A O 1
ATOM 3132 N N . GLN A 1 392 ? 26.469 24.036 -10.569 1.00 82.00 392 GLN A N 1
ATOM 3133 C CA . GLN A 1 392 ? 27.733 23.291 -10.557 1.00 82.00 392 GLN A CA 1
ATOM 3134 C C . GLN A 1 392 ? 27.627 21.969 -9.778 1.00 82.00 392 GLN A C 1
ATOM 3136 O O . GLN A 1 392 ? 28.248 20.978 -10.166 1.00 82.00 392 GLN A O 1
ATOM 3141 N N . ARG A 1 393 ? 26.880 21.935 -8.669 1.00 84.31 393 ARG A N 1
ATOM 3142 C CA . ARG A 1 393 ? 26.721 20.732 -7.835 1.00 84.31 393 ARG A CA 1
ATOM 3143 C C . ARG A 1 393 ? 25.749 19.728 -8.458 1.00 84.31 393 ARG A C 1
ATOM 3145 O O . ARG A 1 393 ? 26.047 18.539 -8.425 1.00 84.31 393 ARG A O 1
ATOM 3152 N N . LEU A 1 394 ? 24.676 20.191 -9.101 1.00 73.44 394 LEU A N 1
ATOM 3153 C CA . LEU A 1 394 ? 23.781 19.341 -9.902 1.00 73.44 394 LEU A CA 1
ATOM 3154 C C . LEU A 1 394 ? 24.522 18.691 -11.081 1.00 73.44 394 LEU A C 1
ATOM 3156 O O . LEU A 1 394 ? 24.420 17.485 -11.316 1.00 73.44 394 LEU A O 1
ATOM 3160 N N . HIS A 1 395 ? 25.358 19.463 -11.781 1.00 73.00 395 HIS A N 1
ATOM 3161 C CA . HIS A 1 395 ? 26.213 18.929 -12.841 1.00 73.00 395 HIS A CA 1
ATOM 3162 C C . HIS A 1 395 ? 27.251 17.939 -12.311 1.00 73.00 395 HIS A C 1
ATOM 3164 O O . HIS A 1 395 ? 27.542 16.939 -12.965 1.00 73.00 395 HIS A O 1
ATOM 3170 N N . PHE A 1 396 ? 27.813 18.188 -11.128 1.00 76.12 396 PHE A N 1
ATOM 3171 C CA . PHE A 1 396 ? 28.719 17.241 -10.485 1.00 76.12 396 PHE A CA 1
ATOM 3172 C C . PHE A 1 396 ? 28.021 15.919 -10.136 1.00 76.12 396 PHE A C 1
ATOM 3174 O O . PHE A 1 396 ? 28.623 14.860 -10.314 1.00 76.12 396 PHE A O 1
ATOM 3181 N N . ASP A 1 397 ? 26.765 15.966 -9.686 1.00 73.12 397 ASP A N 1
ATOM 3182 C CA . ASP A 1 397 ? 25.982 14.766 -9.389 1.00 73.12 397 ASP A CA 1
ATOM 3183 C C . ASP A 1 397 ? 25.725 13.928 -10.645 1.00 73.12 397 ASP A C 1
ATOM 3185 O O . ASP A 1 397 ? 26.142 12.773 -10.729 1.00 73.12 397 ASP A O 1
ATOM 3189 N N . SER A 1 398 ? 25.135 14.548 -11.670 1.00 64.00 398 SER A N 1
ATOM 3190 C CA . SER A 1 398 ? 24.779 13.887 -12.936 1.00 64.00 398 SER A CA 1
ATOM 3191 C C . SER A 1 398 ? 25.987 13.363 -13.718 1.00 64.00 398 SER A C 1
ATOM 3193 O O . SER A 1 398 ? 25.867 12.402 -14.479 1.00 64.00 398 SER A O 1
ATOM 3195 N N . SER A 1 399 ? 27.169 13.951 -13.520 1.00 68.38 399 SER A N 1
ATOM 3196 C CA . SER A 1 399 ? 28.405 13.492 -14.151 1.00 68.38 399 SER A CA 1
ATOM 3197 C C . SER A 1 399 ? 29.230 12.610 -13.216 1.00 68.38 399 SER A C 1
ATOM 3199 O O . SER A 1 399 ? 29.221 11.384 -13.329 1.00 68.38 399 SER A O 1
ATOM 3201 N N . VAL A 1 400 ? 29.976 13.214 -12.299 1.00 69.81 400 VAL A N 1
ATOM 3202 C CA . VAL A 1 400 ? 31.034 12.566 -11.524 1.00 69.81 400 VAL A CA 1
ATOM 3203 C C . VAL A 1 400 ? 30.464 11.584 -10.503 1.00 69.81 400 VAL A C 1
ATOM 3205 O O . VAL A 1 400 ? 30.963 10.457 -10.410 1.00 69.81 400 VAL A O 1
ATOM 3208 N N . ALA A 1 401 ? 29.424 11.972 -9.760 1.00 70.12 401 ALA A N 1
ATOM 3209 C CA . ALA A 1 401 ? 28.868 11.133 -8.702 1.00 70.12 401 ALA A CA 1
ATOM 3210 C C . ALA A 1 401 ? 28.111 9.929 -9.280 1.00 70.12 401 ALA A C 1
ATOM 3212 O O . ALA A 1 401 ? 28.451 8.780 -8.981 1.00 70.12 401 ALA A O 1
ATOM 3213 N N . PHE A 1 402 ? 27.167 10.183 -10.189 1.00 69.25 402 PHE A N 1
ATOM 3214 C CA . PHE A 1 402 ? 26.365 9.150 -10.834 1.00 69.25 402 PHE A CA 1
ATOM 3215 C C . PHE A 1 402 ? 27.224 8.177 -11.645 1.00 69.25 402 PHE A C 1
ATOM 3217 O O . PHE A 1 402 ? 27.062 6.967 -11.518 1.00 69.25 402 PHE A O 1
ATOM 3224 N N . THR A 1 403 ? 28.205 8.662 -12.417 1.00 69.88 403 THR A N 1
ATOM 3225 C CA . THR A 1 403 ? 29.094 7.774 -13.190 1.00 69.88 403 THR A CA 1
ATOM 3226 C C . THR A 1 403 ? 29.942 6.887 -12.278 1.00 69.88 403 THR A C 1
ATOM 3228 O O . THR A 1 403 ? 30.165 5.713 -12.585 1.00 69.88 403 THR A O 1
ATOM 3231 N N . SER A 1 404 ? 30.419 7.421 -11.150 1.00 72.12 404 SER A N 1
ATOM 3232 C CA . SER A 1 404 ? 31.177 6.634 -10.170 1.00 72.12 404 SER A CA 1
ATOM 3233 C C . SER A 1 404 ? 30.302 5.543 -9.557 1.00 72.12 404 SER A C 1
ATOM 3235 O O . SER A 1 404 ? 30.693 4.376 -9.549 1.00 72.12 404 SER A O 1
ATOM 3237 N N . MET A 1 405 ? 29.085 5.897 -9.139 1.00 76.25 405 MET A N 1
ATOM 3238 C CA . MET A 1 405 ? 28.095 4.953 -8.624 1.00 76.25 405 MET A CA 1
ATOM 3239 C C . MET A 1 405 ? 27.730 3.882 -9.663 1.00 76.25 405 MET A C 1
ATOM 3241 O O . MET A 1 405 ? 27.778 2.692 -9.361 1.00 76.25 405 MET A O 1
ATOM 3245 N N . ALA A 1 406 ? 27.443 4.274 -10.903 1.00 67.12 406 ALA A N 1
ATOM 3246 C CA . ALA A 1 406 ? 27.067 3.362 -11.979 1.00 67.12 406 ALA A CA 1
ATOM 3247 C C . ALA A 1 406 ? 28.176 2.346 -12.300 1.00 67.12 406 ALA A C 1
ATOM 3249 O O . ALA A 1 406 ? 27.886 1.179 -12.558 1.00 67.12 406 ALA A O 1
ATOM 3250 N N . ARG A 1 407 ? 29.455 2.743 -12.239 1.00 73.31 407 ARG A N 1
ATOM 3251 C CA . ARG A 1 407 ? 30.591 1.819 -12.432 1.00 73.31 407 ARG A CA 1
ATOM 3252 C C . ARG A 1 407 ? 30.697 0.775 -11.323 1.00 73.31 407 ARG A C 1
ATOM 3254 O O . ARG A 1 407 ? 31.003 -0.379 -11.625 1.00 73.31 407 ARG A O 1
ATOM 3261 N N . ILE A 1 408 ? 30.429 1.183 -10.083 1.00 72.31 408 ILE A N 1
ATOM 3262 C CA . ILE A 1 408 ? 30.451 0.330 -8.887 1.00 72.31 408 ILE A CA 1
ATOM 3263 C C . ILE A 1 408 ? 29.278 -0.653 -8.904 1.00 72.31 408 ILE A C 1
ATOM 3265 O O . ILE A 1 408 ? 29.477 -1.855 -8.745 1.00 72.31 408 ILE A O 1
ATOM 3269 N N . ILE A 1 409 ? 28.068 -0.160 -9.178 1.00 67.50 409 ILE A N 1
ATOM 3270 C CA . ILE A 1 409 ? 26.873 -0.991 -9.388 1.00 67.50 409 ILE A CA 1
ATOM 3271 C C . ILE A 1 409 ? 27.118 -1.966 -10.545 1.00 67.50 409 ILE A C 1
ATOM 3273 O O . ILE A 1 409 ? 26.828 -3.155 -10.433 1.00 67.50 409 ILE A O 1
ATOM 3277 N N . GLY A 1 410 ? 27.721 -1.490 -11.636 1.00 62.50 410 GLY A N 1
ATOM 3278 C CA . GLY A 1 410 ? 28.039 -2.301 -12.804 1.00 62.50 410 GLY A CA 1
ATOM 3279 C C . GLY A 1 410 ? 28.951 -3.493 -12.503 1.00 62.50 410 GLY A C 1
ATOM 3280 O O . GLY A 1 410 ? 28.780 -4.542 -13.114 1.00 62.50 410 GLY A O 1
ATOM 3281 N N . ASP A 1 411 ? 29.877 -3.403 -11.545 1.00 64.12 411 ASP A N 1
ATOM 3282 C CA . ASP A 1 411 ? 30.702 -4.560 -11.171 1.00 64.12 411 ASP A CA 1
ATOM 3283 C C . ASP A 1 411 ? 29.879 -5.712 -10.594 1.00 64.12 411 ASP A C 1
ATOM 3285 O O . ASP A 1 411 ? 30.110 -6.862 -10.963 1.00 64.12 411 ASP A O 1
ATOM 3289 N N . ILE A 1 412 ? 28.915 -5.404 -9.728 1.00 60.91 412 ILE A N 1
ATOM 3290 C CA . ILE A 1 412 ? 28.092 -6.407 -9.049 1.00 60.91 412 ILE A CA 1
ATOM 3291 C C . ILE A 1 412 ? 26.988 -6.902 -9.985 1.00 60.91 412 ILE A C 1
ATOM 3293 O O . ILE A 1 412 ? 26.841 -8.101 -10.199 1.00 60.91 412 ILE A O 1
ATOM 3297 N N . PHE A 1 413 ? 26.232 -5.975 -10.573 1.00 55.47 413 PHE A N 1
ATOM 3298 C CA . PHE A 1 413 ? 24.976 -6.292 -11.250 1.00 55.47 413 PHE A CA 1
ATOM 3299 C C . PHE A 1 413 ? 25.120 -6.516 -12.756 1.00 55.47 413 PHE A C 1
ATOM 3301 O O . PHE A 1 413 ? 24.334 -7.259 -13.326 1.00 55.47 413 PHE A O 1
ATOM 3308 N N . GLN A 1 414 ? 26.111 -5.903 -13.414 1.00 46.12 414 GLN A N 1
ATOM 3309 C CA . GLN A 1 414 ? 26.297 -6.046 -14.869 1.00 46.12 414 GLN A CA 1
ATOM 3310 C C . GLN A 1 414 ? 27.442 -6.997 -15.224 1.00 46.12 414 GLN A C 1
ATOM 3312 O O . GLN A 1 414 ? 27.399 -7.662 -16.254 1.00 46.12 414 GLN A O 1
ATOM 3317 N N . ARG A 1 415 ? 28.485 -7.060 -14.389 1.00 64.44 415 ARG A N 1
ATOM 3318 C CA . ARG A 1 415 ? 29.682 -7.887 -14.617 1.00 64.44 415 ARG A CA 1
ATOM 3319 C C . ARG A 1 415 ? 29.732 -9.130 -13.728 1.00 64.44 415 ARG A C 1
ATOM 3321 O O . ARG A 1 415 ? 30.673 -9.908 -13.857 1.00 64.44 415 ARG A O 1
ATOM 3328 N N . GLY A 1 416 ? 28.756 -9.306 -12.831 1.00 59.41 416 GLY A N 1
ATOM 3329 C CA . GLY A 1 416 ? 28.625 -10.487 -11.973 1.00 59.41 416 GLY A CA 1
ATOM 3330 C C . GLY A 1 416 ? 29.815 -10.722 -11.041 1.00 59.41 416 GLY A C 1
ATOM 3331 O O . GLY A 1 416 ? 30.100 -11.864 -10.680 1.00 59.41 416 GLY A O 1
ATOM 3332 N N . LYS A 1 417 ? 30.568 -9.674 -10.685 1.00 68.88 417 LYS A N 1
ATOM 3333 C CA . LYS A 1 417 ? 31.709 -9.810 -9.781 1.00 68.88 417 LYS A CA 1
ATOM 3334 C C . LYS A 1 417 ? 31.205 -10.000 -8.351 1.00 68.88 417 LYS A C 1
ATOM 3336 O O . LYS A 1 417 ? 30.382 -9.238 -7.856 1.00 68.88 417 LYS A O 1
ATOM 3341 N N . ASN A 1 418 ? 31.809 -10.949 -7.638 1.00 72.88 418 ASN A N 1
ATOM 3342 C CA . ASN A 1 418 ? 31.530 -11.187 -6.215 1.00 72.88 418 ASN A CA 1
ATOM 3343 C C . ASN A 1 418 ? 32.066 -10.075 -5.290 1.00 72.88 418 ASN A C 1
ATOM 3345 O O . ASN A 1 418 ? 31.802 -10.092 -4.089 1.00 72.88 418 ASN A O 1
ATOM 3349 N N . LYS A 1 419 ? 32.872 -9.148 -5.826 1.00 75.44 419 LYS A N 1
ATOM 3350 C CA . LYS A 1 419 ? 33.430 -7.979 -5.136 1.00 75.44 419 LYS A CA 1
ATOM 3351 C C . LYS A 1 419 ? 33.560 -6.813 -6.119 1.00 75.44 419 LYS A C 1
ATOM 3353 O O . LYS A 1 419 ? 33.817 -7.033 -7.302 1.00 75.44 419 LYS A O 1
ATOM 3358 N N . ILE A 1 420 ? 33.408 -5.591 -5.613 1.00 78.31 420 ILE A N 1
ATOM 3359 C CA . ILE A 1 420 ? 33.626 -4.353 -6.377 1.00 78.31 420 ILE A CA 1
ATOM 3360 C C . ILE A 1 420 ? 35.114 -4.255 -6.741 1.00 78.31 420 ILE A C 1
ATOM 3362 O O . ILE A 1 420 ? 35.970 -4.606 -5.928 1.00 78.31 420 ILE A O 1
ATOM 3366 N N . ASP A 1 421 ? 35.424 -3.788 -7.952 1.00 85.44 421 ASP A N 1
ATOM 3367 C CA . ASP A 1 421 ? 36.801 -3.542 -8.383 1.00 85.44 421 ASP A CA 1
ATOM 3368 C C . ASP A 1 421 ? 37.500 -2.563 -7.430 1.00 85.44 421 ASP A C 1
ATOM 3370 O O . ASP A 1 421 ? 36.904 -1.569 -7.002 1.00 85.44 421 ASP A O 1
ATOM 3374 N N . GLU A 1 422 ? 38.763 -2.811 -7.092 1.00 84.50 422 GLU A N 1
ATOM 3375 C CA . GLU A 1 422 ? 39.499 -1.943 -6.167 1.00 84.50 422 GLU A CA 1
ATOM 3376 C C . GLU A 1 422 ? 39.620 -0.514 -6.708 1.00 84.50 422 GLU A C 1
ATOM 3378 O O . GLU A 1 422 ? 39.442 0.439 -5.948 1.00 84.50 422 GLU A O 1
ATOM 3383 N N . ASN A 1 423 ? 39.781 -0.345 -8.025 1.00 80.31 423 ASN A N 1
ATOM 3384 C CA . ASN A 1 423 ? 39.852 0.978 -8.648 1.00 80.31 423 ASN A CA 1
ATOM 3385 C C . ASN A 1 423 ? 38.508 1.714 -8.577 1.00 80.31 423 ASN A C 1
ATOM 3387 O O . ASN A 1 423 ? 38.460 2.923 -8.349 1.00 80.31 423 ASN A O 1
ATOM 3391 N N . HIS A 1 424 ? 37.394 0.995 -8.748 1.00 84.31 424 HIS A N 1
ATOM 3392 C CA . HIS A 1 424 ? 36.058 1.575 -8.597 1.00 84.31 424 HIS A CA 1
ATOM 3393 C C . HIS A 1 424 ? 35.745 1.875 -7.128 1.00 84.31 424 HIS A C 1
ATOM 3395 O O . HIS A 1 424 ? 35.143 2.904 -6.825 1.00 84.31 424 HIS A O 1
ATOM 3401 N N . THR A 1 425 ? 36.230 1.037 -6.211 1.00 82.19 425 THR A N 1
ATOM 3402 C CA . THR A 1 425 ? 36.143 1.277 -4.769 1.00 82.19 425 THR A CA 1
ATOM 3403 C C . THR A 1 425 ? 36.897 2.547 -4.379 1.00 82.19 425 THR A C 1
ATOM 3405 O O . THR A 1 425 ? 36.382 3.384 -3.637 1.00 82.19 425 THR A O 1
ATOM 3408 N N . GLU A 1 426 ? 38.106 2.733 -4.907 1.00 82.06 426 GLU A N 1
ATOM 3409 C CA . GLU A 1 426 ? 38.897 3.943 -4.699 1.00 82.06 426 GLU A CA 1
ATOM 3410 C C . GLU A 1 426 ? 38.232 5.175 -5.327 1.00 82.06 426 GLU A C 1
ATOM 3412 O O . GLU A 1 426 ? 38.191 6.233 -4.701 1.00 82.06 426 GLU A O 1
ATOM 3417 N N . SER A 1 427 ? 37.631 5.034 -6.512 1.00 78.69 427 SER A N 1
ATOM 3418 C CA . SER A 1 427 ? 36.841 6.095 -7.149 1.00 78.69 427 SER A CA 1
ATOM 3419 C C . SER A 1 427 ? 35.660 6.538 -6.277 1.00 78.69 427 SER A C 1
ATOM 3421 O O . SER A 1 427 ? 35.424 7.736 -6.132 1.00 78.69 427 SER A O 1
ATOM 3423 N N . GLY A 1 428 ? 34.942 5.596 -5.656 1.00 79.06 428 GLY A N 1
ATOM 3424 C CA . GLY A 1 428 ? 33.863 5.901 -4.710 1.00 79.06 428 GLY A CA 1
ATOM 3425 C C . GLY A 1 428 ? 34.361 6.607 -3.445 1.00 79.06 428 GLY A C 1
ATOM 3426 O O . GLY A 1 428 ? 33.743 7.559 -2.980 1.00 79.06 428 GLY A O 1
ATOM 3427 N N . LYS A 1 429 ? 35.530 6.219 -2.920 1.00 82.12 429 LYS A N 1
ATOM 3428 C CA . LYS A 1 429 ? 36.157 6.905 -1.774 1.00 82.12 429 LYS A CA 1
ATOM 3429 C C . LYS A 1 429 ? 36.613 8.327 -2.118 1.00 82.12 429 LYS A C 1
ATOM 3431 O O . LYS A 1 429 ? 36.410 9.237 -1.317 1.00 82.12 429 LYS A O 1
ATOM 3436 N N . LYS A 1 430 ? 37.177 8.535 -3.311 1.00 81.25 430 LYS A N 1
ATOM 3437 C CA . LYS A 1 430 ? 37.542 9.866 -3.828 1.00 81.25 430 LYS A CA 1
ATOM 3438 C C . LYS A 1 430 ? 36.320 10.768 -3.982 1.00 81.25 430 LYS A C 1
ATOM 3440 O O . LYS A 1 430 ? 36.404 11.957 -3.697 1.00 81.25 430 LYS A O 1
ATOM 3445 N N . LEU A 1 431 ? 35.168 10.216 -4.367 1.00 82.19 431 LEU A N 1
ATOM 3446 C CA . LEU A 1 431 ? 33.917 10.973 -4.406 1.00 82.19 431 LEU A CA 1
ATOM 3447 C C . LEU A 1 431 ? 33.536 11.522 -3.021 1.00 82.19 431 LEU A C 1
ATOM 3449 O O . LEU A 1 431 ? 33.183 12.693 -2.921 1.00 82.19 431 LEU A O 1
ATOM 3453 N N . TYR A 1 432 ? 33.676 10.736 -1.948 1.00 81.88 432 TYR A N 1
ATOM 3454 C CA . TYR A 1 432 ? 33.450 11.240 -0.586 1.00 81.88 432 TYR A CA 1
ATOM 3455 C C . TYR A 1 432 ? 34.432 12.352 -0.191 1.00 81.88 432 TYR A C 1
ATOM 3457 O O . TYR A 1 432 ? 34.029 13.306 0.467 1.00 81.88 432 TYR A O 1
ATOM 3465 N N . GLU A 1 433 ? 35.687 12.293 -0.646 1.00 82.00 433 GLU A N 1
ATOM 3466 C CA . GLU A 1 433 ? 36.661 13.379 -0.446 1.00 82.00 433 GLU A CA 1
ATOM 3467 C C . GLU A 1 433 ? 36.236 14.672 -1.156 1.00 82.00 433 GLU A C 1
ATOM 3469 O O . GLU A 1 433 ? 36.321 15.750 -0.569 1.00 82.00 433 GLU A O 1
ATOM 3474 N N . PHE A 1 434 ? 35.715 14.579 -2.384 1.00 80.50 434 PHE A N 1
ATOM 3475 C CA . PHE A 1 434 ? 35.169 15.738 -3.097 1.00 80.50 434 PHE A CA 1
ATOM 3476 C C . PHE A 1 434 ? 33.936 16.326 -2.408 1.00 80.50 434 PHE A C 1
ATOM 3478 O O . PHE A 1 434 ? 33.811 17.545 -2.314 1.00 80.50 434 PHE A O 1
ATOM 3485 N N . LEU A 1 435 ? 33.038 15.479 -1.908 1.00 81.69 435 LEU A N 1
ATOM 3486 C CA . LEU A 1 435 ? 31.837 15.928 -1.204 1.00 81.69 435 LEU A CA 1
ATOM 3487 C C . LEU A 1 435 ? 32.186 16.620 0.120 1.00 81.69 435 LEU A C 1
ATOM 3489 O O . LEU A 1 435 ? 31.637 17.681 0.414 1.00 81.69 435 LEU A O 1
ATOM 3493 N N . GLU A 1 436 ? 33.149 16.086 0.875 1.00 79.56 436 GLU A N 1
ATOM 3494 C CA . GLU A 1 436 ? 33.680 16.734 2.082 1.00 79.56 436 GLU A CA 1
ATOM 3495 C C . GLU A 1 436 ? 34.333 18.088 1.746 1.00 79.56 436 GLU A C 1
ATOM 3497 O O . GLU A 1 436 ? 34.132 19.083 2.449 1.00 79.56 436 GLU A O 1
ATOM 3502 N N . ALA A 1 437 ? 35.064 18.162 0.629 1.00 81.75 437 ALA A N 1
ATOM 3503 C CA . ALA A 1 437 ? 35.648 19.409 0.149 1.00 81.75 437 ALA A CA 1
ATOM 3504 C C . ALA A 1 437 ? 34.582 20.435 -0.265 1.00 81.75 437 ALA A C 1
ATOM 3506 O O . ALA A 1 437 ? 34.763 21.624 -0.014 1.00 81.75 437 ALA A O 1
ATOM 3507 N N . PHE A 1 438 ? 33.462 20.009 -0.857 1.00 82.00 438 PHE A N 1
ATOM 3508 C CA . PHE A 1 438 ? 32.354 20.914 -1.166 1.00 82.00 438 PHE A CA 1
ATOM 3509 C C . PHE A 1 438 ? 31.620 21.407 0.073 1.00 82.00 438 PHE A C 1
ATOM 3511 O O . PHE A 1 438 ? 31.223 22.571 0.101 1.00 82.00 438 PHE A O 1
ATOM 3518 N N . LEU A 1 439 ? 31.483 20.564 1.100 1.00 80.69 439 LEU A N 1
ATOM 3519 C CA . LEU A 1 439 ? 30.986 21.009 2.395 1.00 80.69 439 LEU A CA 1
ATOM 3520 C C . LEU A 1 439 ? 31.909 22.091 2.966 1.00 80.69 439 LEU A C 1
ATOM 3522 O O . LEU A 1 439 ? 31.415 23.067 3.509 1.00 80.69 439 LEU A O 1
ATOM 3526 N N . ASN A 1 440 ? 33.238 21.965 2.838 1.00 79.50 440 ASN A N 1
ATOM 3527 C CA . ASN A 1 440 ? 34.227 22.953 3.312 1.00 79.50 440 ASN A CA 1
ATOM 3528 C C . ASN A 1 440 ? 33.922 23.488 4.728 1.00 79.50 440 ASN A C 1
ATOM 3530 O O . ASN A 1 440 ? 34.026 24.673 5.049 1.00 79.50 440 ASN A O 1
ATOM 3534 N N . GLY A 1 441 ? 33.442 22.591 5.581 1.00 70.12 441 GLY A N 1
ATOM 3535 C CA . GLY A 1 441 ? 33.045 22.895 6.937 1.00 70.12 441 GLY A CA 1
ATOM 3536 C C . GLY A 1 441 ? 31.696 23.575 7.166 1.00 70.12 441 GLY A C 1
ATOM 3537 O O . GLY A 1 441 ? 31.397 23.846 8.331 1.00 70.12 441 GLY A O 1
ATOM 3538 N N . LYS A 1 442 ? 30.911 23.781 6.112 1.00 77.00 442 LYS A N 1
ATOM 3539 C CA . LYS A 1 442 ? 29.505 24.190 6.105 1.00 77.00 442 LYS A CA 1
ATOM 3540 C C . LYS A 1 442 ? 28.560 23.003 6.306 1.00 77.00 442 LYS A C 1
ATOM 3542 O O . LYS A 1 442 ? 28.985 21.848 6.293 1.00 77.00 442 LYS A O 1
ATOM 3547 N N . GLU A 1 443 ? 27.288 23.311 6.552 1.00 74.50 443 GLU A N 1
ATOM 3548 C CA . GLU A 1 443 ? 26.243 22.308 6.792 1.00 74.50 443 GLU A CA 1
ATOM 3549 C C . GLU A 1 443 ? 25.706 21.692 5.489 1.00 74.50 443 GLU A C 1
ATOM 3551 O O . GLU A 1 443 ? 25.407 20.497 5.464 1.00 74.50 443 GLU A O 1
ATOM 3556 N N . TRP A 1 444 ? 25.661 22.481 4.408 1.00 82.56 444 TRP A N 1
ATOM 3557 C CA . TRP A 1 444 ? 25.135 22.106 3.091 1.00 82.56 444 TRP A CA 1
ATOM 3558 C C . TRP A 1 444 ? 26.170 22.321 1.987 1.00 82.56 444 TRP A C 1
ATOM 3560 O O . TRP A 1 444 ? 27.112 23.104 2.132 1.00 82.56 444 TRP A O 1
ATOM 3570 N N . ILE A 1 445 ? 25.995 21.645 0.852 1.00 80.69 445 ILE A N 1
ATOM 3571 C CA . ILE A 1 445 ? 27.007 21.557 -0.210 1.00 80.69 445 ILE A CA 1
ATOM 3572 C C . ILE A 1 445 ? 27.185 22.851 -1.022 1.00 80.69 445 ILE A C 1
ATOM 3574 O O . ILE A 1 445 ? 28.149 23.006 -1.782 1.00 80.69 445 ILE A O 1
ATOM 3578 N N . VAL A 1 446 ? 26.252 23.788 -0.839 1.00 82.69 446 VAL A N 1
ATOM 3579 C CA . VAL A 1 446 ? 26.268 25.140 -1.414 1.00 82.69 446 VAL A CA 1
ATOM 3580 C C . VAL A 1 446 ? 26.408 26.225 -0.328 1.00 82.69 446 VAL A C 1
ATOM 3582 O O . VAL A 1 446 ? 26.588 27.400 -0.650 1.00 82.69 446 VAL A O 1
ATOM 3585 N N . GLY A 1 447 ? 26.411 25.866 0.963 1.00 81.00 447 GLY A N 1
ATOM 3586 C CA . GLY A 1 447 ? 26.638 26.813 2.058 1.00 81.00 447 GLY A CA 1
ATOM 3587 C C . GLY A 1 447 ? 25.835 26.522 3.325 1.00 81.00 447 GLY A C 1
ATOM 3588 O O . GLY A 1 447 ? 25.833 25.410 3.842 1.00 81.00 447 GLY A O 1
ATOM 3589 N N . ASP A 1 448 ? 25.199 27.561 3.870 1.00 78.25 448 ASP A N 1
ATOM 3590 C CA . ASP A 1 448 ? 24.503 27.509 5.166 1.00 78.25 448 ASP A CA 1
ATOM 3591 C C . ASP A 1 448 ? 23.001 27.179 5.038 1.00 78.25 448 ASP A C 1
ATOM 3593 O O . ASP A 1 448 ? 22.305 27.048 6.040 1.00 78.25 448 ASP A O 1
ATOM 3597 N N . SER A 1 449 ? 22.496 27.008 3.813 1.00 77.56 449 SER A N 1
ATOM 3598 C CA . SER A 1 449 ? 21.108 26.629 3.529 1.00 77.56 449 SER A CA 1
ATOM 3599 C C . SER A 1 449 ? 21.036 25.509 2.498 1.00 77.56 449 SER A C 1
ATOM 3601 O O . SER A 1 449 ? 21.860 25.452 1.585 1.00 77.56 449 SER A O 1
ATOM 3603 N N . VAL A 1 450 ? 20.009 24.672 2.628 1.00 81.75 450 VAL A N 1
ATOM 3604 C CA . VAL A 1 450 ? 19.655 23.636 1.657 1.00 81.75 450 VAL A CA 1
ATOM 3605 C C . VAL A 1 450 ? 19.372 24.212 0.278 1.00 81.75 450 VAL A C 1
ATOM 3607 O O . VAL A 1 450 ? 18.725 25.250 0.148 1.00 81.75 450 VAL A O 1
ATOM 3610 N N . THR A 1 451 ? 19.785 23.475 -0.748 1.00 83.75 451 THR A N 1
ATOM 3611 C CA . THR A 1 451 ? 19.433 23.721 -2.145 1.00 83.75 451 THR A CA 1
ATOM 3612 C C . THR A 1 451 ? 18.982 22.435 -2.839 1.00 83.75 451 THR A C 1
ATOM 3614 O O . THR A 1 451 ? 19.171 21.338 -2.314 1.00 83.75 451 THR A O 1
ATOM 3617 N N . ILE A 1 452 ? 18.426 22.541 -4.049 1.00 76.50 452 ILE A N 1
ATOM 3618 C CA . ILE A 1 452 ? 18.093 21.363 -4.875 1.00 76.50 452 ILE A CA 1
ATOM 3619 C C . ILE A 1 452 ? 19.308 20.453 -5.137 1.00 76.50 452 ILE A C 1
ATOM 3621 O O . ILE A 1 452 ? 19.171 19.236 -5.212 1.00 76.50 452 ILE A O 1
ATOM 3625 N N . ALA A 1 453 ? 20.525 21.007 -5.145 1.00 77.00 453 ALA A N 1
ATOM 3626 C CA . ALA A 1 453 ? 21.745 20.213 -5.265 1.00 77.00 453 ALA A CA 1
ATOM 3627 C C . ALA A 1 453 ? 21.976 19.260 -4.081 1.00 77.00 453 ALA A C 1
ATOM 3629 O O . ALA A 1 453 ? 22.531 18.177 -4.267 1.00 77.00 453 ALA A O 1
ATOM 3630 N N . ASP A 1 454 ? 21.557 19.643 -2.872 1.00 80.88 454 ASP A N 1
ATOM 3631 C CA . ASP A 1 454 ? 21.677 18.797 -1.684 1.00 80.88 454 ASP A CA 1
ATOM 3632 C C . ASP A 1 454 ? 20.721 17.597 -1.756 1.00 80.88 454 ASP A C 1
ATOM 3634 O O . ASP A 1 454 ? 21.118 16.483 -1.413 1.00 80.88 454 ASP A O 1
ATOM 3638 N N . TYR A 1 455 ? 19.492 17.807 -2.244 1.00 69.69 455 TYR A N 1
ATOM 3639 C CA . TYR A 1 455 ? 18.502 16.743 -2.450 1.00 69.69 455 TYR A CA 1
ATOM 3640 C C . TYR A 1 455 ? 18.938 15.757 -3.528 1.00 69.69 455 TYR A C 1
ATOM 3642 O O . TYR A 1 455 ? 18.915 14.545 -3.309 1.00 69.69 455 TYR A O 1
ATOM 3650 N N . SER A 1 456 ? 19.406 16.286 -4.654 1.00 70.94 456 SER A N 1
ATOM 3651 C CA . SER A 1 456 ? 19.925 15.497 -5.762 1.00 70.94 456 SER A CA 1
ATOM 3652 C C . SER A 1 456 ? 21.038 14.550 -5.305 1.00 70.94 456 SER A C 1
ATOM 3654 O O . SER A 1 456 ? 20.902 13.325 -5.369 1.00 70.94 456 SER A O 1
ATOM 3656 N N . LEU A 1 457 ? 22.100 15.112 -4.718 1.00 70.88 457 LEU A N 1
ATOM 3657 C CA . LEU A 1 457 ? 23.265 14.346 -4.278 1.00 70.88 457 LEU A CA 1
ATOM 3658 C C . LEU A 1 457 ? 22.943 13.368 -3.150 1.00 70.88 457 LEU A C 1
ATOM 3660 O O . LEU A 1 457 ? 23.588 12.326 -3.049 1.00 70.88 457 LEU A O 1
ATOM 3664 N N . TYR A 1 458 ? 21.954 13.667 -2.305 1.00 71.25 458 TYR A N 1
ATOM 3665 C CA . TYR A 1 458 ? 21.547 12.771 -1.226 1.00 71.25 458 TYR A CA 1
ATOM 3666 C C . TYR A 1 458 ? 21.130 11.389 -1.747 1.00 71.25 458 TYR A C 1
ATOM 3668 O O . TYR A 1 458 ? 21.526 10.373 -1.168 1.00 71.25 458 TYR A O 1
ATOM 3676 N N . SER A 1 459 ? 20.395 11.334 -2.861 1.00 62.72 459 SER A N 1
ATOM 3677 C CA . SER A 1 459 ? 19.936 10.077 -3.465 1.00 62.72 459 SER A CA 1
ATOM 3678 C C . SER A 1 459 ? 21.103 9.213 -3.976 1.00 62.72 459 SER A C 1
ATOM 3680 O O . SER A 1 459 ? 21.210 8.026 -3.636 1.00 62.72 459 SER A O 1
ATOM 3682 N N . THR A 1 460 ? 22.041 9.828 -4.702 1.00 64.56 460 THR A N 1
ATOM 3683 C CA . THR A 1 460 ? 23.255 9.194 -5.232 1.00 64.56 460 THR A CA 1
ATOM 3684 C C . THR A 1 460 ? 24.180 8.729 -4.107 1.00 64.56 460 THR A C 1
ATOM 3686 O O . THR A 1 460 ? 24.666 7.597 -4.119 1.00 64.56 460 THR A O 1
ATOM 3689 N N . ILE A 1 461 ? 24.396 9.566 -3.086 1.00 70.06 461 ILE A N 1
ATOM 3690 C CA . ILE A 1 461 ? 25.257 9.250 -1.936 1.00 70.06 461 ILE A CA 1
ATOM 3691 C C . ILE A 1 461 ? 24.671 8.105 -1.113 1.00 70.06 461 ILE A C 1
ATOM 3693 O O . ILE A 1 461 ? 25.406 7.199 -0.729 1.00 70.06 461 ILE A O 1
ATOM 3697 N N . THR A 1 462 ? 23.361 8.110 -0.858 1.00 63.34 462 THR A N 1
ATOM 3698 C CA . THR A 1 462 ? 22.698 7.049 -0.083 1.00 63.34 462 THR A CA 1
ATOM 3699 C C . THR A 1 462 ? 22.830 5.703 -0.786 1.00 63.34 462 THR A C 1
ATOM 3701 O O . THR A 1 462 ? 23.209 4.713 -0.160 1.00 63.34 462 THR A O 1
ATOM 3704 N N . SER A 1 463 ? 22.610 5.682 -2.100 1.00 65.69 463 SER A N 1
ATOM 3705 C CA . SER A 1 463 ? 22.765 4.485 -2.930 1.00 65.69 463 SER A CA 1
ATOM 3706 C C . SER A 1 463 ? 24.211 3.980 -2.949 1.00 65.69 463 SER A C 1
ATOM 3708 O O . SER A 1 463 ? 24.463 2.782 -2.813 1.00 65.69 463 SER A O 1
ATOM 3710 N N . LEU A 1 464 ? 25.184 4.889 -3.046 1.00 67.94 464 LEU A N 1
ATOM 3711 C CA . LEU A 1 464 ? 26.601 4.543 -2.999 1.00 67.94 464 LEU A CA 1
ATOM 3712 C C . LEU A 1 464 ? 27.042 4.035 -1.619 1.00 67.94 464 LEU A C 1
ATOM 3714 O O . LEU A 1 464 ? 27.822 3.089 -1.544 1.00 67.94 464 LEU A O 1
ATOM 3718 N N . ASN A 1 465 ? 26.526 4.616 -0.536 1.00 71.38 465 ASN A N 1
ATOM 3719 C CA . ASN A 1 465 ? 26.880 4.271 0.842 1.00 71.38 465 ASN A CA 1
ATOM 3720 C C . ASN A 1 465 ? 26.479 2.836 1.218 1.00 71.38 465 ASN A C 1
ATOM 3722 O O . ASN A 1 465 ? 27.142 2.207 2.040 1.00 71.38 465 ASN A O 1
ATOM 3726 N N . VAL A 1 466 ? 25.441 2.285 0.581 1.00 66.88 466 VAL A N 1
ATOM 3727 C CA . VAL A 1 466 ? 25.075 0.863 0.712 1.00 66.88 466 VAL A CA 1
ATOM 3728 C C . VAL A 1 466 ? 26.194 -0.053 0.201 1.00 66.88 466 VAL A C 1
ATOM 3730 O O . VAL A 1 466 ? 26.415 -1.129 0.754 1.00 66.88 466 VAL A O 1
ATOM 3733 N N . LEU A 1 467 ? 26.907 0.369 -0.844 1.00 70.19 467 LEU A N 1
ATOM 3734 C CA . LEU A 1 467 ? 27.912 -0.439 -1.541 1.00 70.19 467 LEU A CA 1
ATOM 3735 C C . LEU A 1 467 ? 29.333 -0.165 -1.037 1.00 70.19 467 LEU A C 1
ATOM 3737 O O . LEU A 1 467 ? 30.142 -1.083 -0.918 1.00 70.19 467 LEU A O 1
ATOM 3741 N N . ILE A 1 468 ? 29.634 1.095 -0.727 1.00 76.94 468 ILE A N 1
ATOM 3742 C CA . ILE A 1 468 ? 30.896 1.550 -0.145 1.00 76.94 468 ILE A CA 1
ATOM 3743 C C . ILE A 1 468 ? 30.556 2.428 1.059 1.00 76.94 468 ILE A C 1
ATOM 3745 O O . ILE A 1 468 ? 30.341 3.633 0.891 1.00 76.94 468 ILE A O 1
ATOM 3749 N N . PRO A 1 469 ? 30.522 1.847 2.269 1.00 76.69 469 PRO A N 1
ATOM 3750 C CA . PRO A 1 469 ? 30.192 2.589 3.474 1.00 76.69 469 PRO A CA 1
ATOM 3751 C C . PRO A 1 469 ? 31.141 3.764 3.711 1.00 76.69 469 PRO A C 1
ATOM 3753 O O . PRO A 1 469 ? 32.365 3.636 3.597 1.00 76.69 469 PRO A O 1
ATOM 3756 N N . ILE A 1 470 ? 30.570 4.910 4.068 1.00 71.75 470 ILE A N 1
ATOM 3757 C CA . ILE A 1 470 ? 31.306 6.113 4.446 1.00 71.75 470 ILE A CA 1
ATOM 3758 C C . ILE A 1 470 ? 32.024 5.859 5.772 1.00 71.75 470 ILE A C 1
ATOM 3760 O O . ILE A 1 470 ? 31.410 5.523 6.786 1.00 71.75 470 ILE A O 1
ATOM 3764 N N . ASP A 1 471 ? 33.338 6.078 5.782 1.00 75.00 471 ASP A N 1
ATOM 3765 C CA . ASP A 1 471 ? 34.120 6.065 7.014 1.00 75.00 471 ASP A CA 1
ATOM 3766 C C . ASP A 1 471 ? 33.855 7.349 7.813 1.00 75.00 471 ASP A C 1
ATOM 3768 O O . ASP A 1 471 ? 34.454 8.399 7.570 1.00 75.00 471 ASP A O 1
ATOM 3772 N N . ALA A 1 472 ? 32.958 7.253 8.793 1.00 64.00 472 ALA A N 1
ATOM 3773 C CA . ALA A 1 472 ? 32.574 8.365 9.657 1.00 64.00 472 ALA A CA 1
ATOM 3774 C C . ALA A 1 472 ? 33.739 8.948 10.485 1.00 64.00 472 ALA A C 1
ATOM 3776 O O . ALA A 1 472 ? 33.634 10.075 10.966 1.00 64.00 472 ALA A O 1
ATOM 3777 N N . LYS A 1 473 ? 34.850 8.215 10.661 1.00 63.03 473 LYS A N 1
ATOM 3778 C CA . LYS A 1 473 ? 36.052 8.735 11.335 1.00 63.03 473 LYS A CA 1
ATOM 3779 C C . LYS A 1 473 ? 36.915 9.566 10.389 1.00 63.03 473 LYS A C 1
ATOM 3781 O O . LYS A 1 473 ? 37.544 10.521 10.836 1.00 63.03 473 LYS A O 1
ATOM 3786 N N . LYS A 1 474 ? 36.942 9.211 9.100 1.00 62.88 474 LYS A N 1
ATOM 3787 C CA . LYS A 1 474 ? 37.694 9.928 8.059 1.00 62.88 474 LYS A CA 1
ATOM 3788 C C . LYS A 1 474 ? 36.930 11.142 7.514 1.00 62.88 474 LYS A C 1
ATOM 3790 O O . LYS A 1 474 ? 37.559 12.139 7.176 1.00 62.88 474 LYS A O 1
ATOM 3795 N N . TYR A 1 475 ? 35.597 11.076 7.489 1.00 64.75 475 TYR A N 1
ATOM 3796 C CA . TYR A 1 475 ? 34.702 12.132 6.995 1.00 64.75 475 TYR A CA 1
ATOM 3797 C C . TYR A 1 475 ? 33.737 12.581 8.112 1.00 64.75 475 TYR A C 1
ATOM 3799 O O . TYR A 1 475 ? 32.561 12.203 8.128 1.00 64.75 475 TYR A O 1
ATOM 3807 N N . PRO A 1 476 ? 34.237 13.331 9.114 1.00 51.50 476 PRO A N 1
ATOM 3808 C CA . PRO A 1 476 ? 33.516 13.609 10.357 1.00 51.50 476 PRO A CA 1
ATOM 3809 C C . PRO A 1 476 ? 32.338 14.577 10.185 1.00 51.50 476 PRO A C 1
ATOM 3811 O O . PRO A 1 476 ? 31.443 14.608 11.036 1.00 51.50 476 PRO A O 1
ATOM 3814 N N . LYS A 1 477 ? 32.281 15.359 9.096 1.00 54.31 477 LYS A N 1
ATOM 3815 C CA . LYS A 1 477 ? 31.140 16.234 8.796 1.00 54.31 477 LYS A CA 1
ATOM 3816 C C . LYS A 1 477 ? 30.084 15.476 7.995 1.00 54.31 477 LYS A C 1
ATOM 3818 O O . LYS A 1 477 ? 29.807 15.762 6.843 1.00 54.31 477 LYS A O 1
ATOM 3823 N N . LYS A 1 478 ? 29.484 14.497 8.681 1.00 52.16 478 LYS A N 1
ATOM 3824 C CA . LYS A 1 478 ? 28.233 13.781 8.369 1.00 52.16 478 LYS A CA 1
ATOM 3825 C C . LYS A 1 478 ? 27.802 13.829 6.892 1.00 52.16 478 LYS A C 1
ATOM 3827 O O . LYS A 1 478 ? 26.821 14.481 6.537 1.00 52.16 478 LYS A O 1
ATOM 3832 N N . LEU A 1 479 ? 28.476 13.021 6.076 1.00 47.44 479 LEU A N 1
ATOM 3833 C CA . LEU A 1 479 ? 27.892 12.430 4.865 1.00 47.44 479 LEU A CA 1
ATOM 3834 C C . LEU A 1 479 ? 26.941 11.253 5.207 1.00 47.44 479 LEU A C 1
ATOM 3836 O O . LEU A 1 479 ? 26.323 10.678 4.319 1.00 47.44 479 LEU A O 1
ATOM 3840 N N . GLY A 1 480 ? 26.812 10.901 6.496 1.00 39.12 480 GLY A N 1
ATOM 3841 C CA . GLY A 1 480 ? 25.906 9.870 7.013 1.00 39.12 480 GLY A CA 1
ATOM 3842 C C . GLY A 1 480 ? 24.590 10.421 7.600 1.00 39.12 480 GLY A C 1
ATOM 3843 O O . GLY A 1 480 ? 24.526 11.593 7.986 1.00 39.12 480 GLY A O 1
ATOM 3844 N N . PRO A 1 481 ? 23.548 9.576 7.716 1.00 34.94 481 PRO A N 1
ATOM 3845 C CA . PRO A 1 481 ? 22.167 9.959 8.034 1.00 34.94 481 PRO A CA 1
ATOM 3846 C C . PRO A 1 481 ? 21.923 10.249 9.530 1.00 34.94 481 PRO A C 1
ATOM 3848 O O . PRO A 1 481 ? 20.948 9.780 10.107 1.00 34.94 481 PRO A O 1
ATOM 3851 N N . ASP A 1 482 ? 22.786 11.031 10.188 1.00 36.41 482 ASP A N 1
ATOM 3852 C CA . ASP A 1 482 ? 22.682 11.265 11.633 1.00 36.41 482 ASP A CA 1
ATOM 3853 C C . ASP A 1 482 ? 22.154 12.663 12.018 1.00 36.41 482 ASP A C 1
ATOM 3855 O O . ASP A 1 482 ? 22.872 13.669 12.038 1.00 36.41 482 ASP A O 1
ATOM 3859 N N . GLN A 1 483 ? 20.887 12.671 12.436 1.00 35.16 483 GLN A N 1
ATOM 3860 C CA . GLN A 1 483 ? 20.200 13.519 13.429 1.00 35.16 483 GLN A CA 1
ATOM 3861 C C . GLN A 1 483 ? 20.177 15.059 13.331 1.00 35.16 483 GLN A C 1
ATOM 3863 O O . GLN A 1 483 ? 19.358 15.655 14.030 1.00 35.16 483 GLN A O 1
ATOM 3868 N N . LYS A 1 484 ? 20.984 15.734 12.501 1.00 33.91 484 LYS A N 1
ATOM 3869 C CA . LYS A 1 484 ? 20.927 17.213 12.381 1.00 33.91 484 LYS A CA 1
ATOM 3870 C C . LYS A 1 484 ? 20.275 17.743 11.103 1.00 33.91 484 LYS A C 1
ATOM 3872 O O . LYS A 1 484 ? 19.766 18.853 11.122 1.00 33.91 484 LYS A O 1
ATOM 3877 N N . ARG A 1 485 ? 20.141 16.925 10.055 1.00 39.06 485 ARG A N 1
ATOM 3878 C CA . ARG A 1 485 ? 19.445 17.286 8.803 1.00 39.06 485 ARG A CA 1
ATOM 3879 C C . ARG A 1 485 ? 17.914 17.141 8.901 1.00 39.06 485 ARG A C 1
ATOM 3881 O O . ARG A 1 485 ? 17.272 16.686 7.967 1.00 39.06 485 ARG A O 1
ATOM 3888 N N . LYS A 1 486 ? 17.324 17.519 10.044 1.00 33.22 486 LYS A N 1
ATOM 3889 C CA . LYS A 1 486 ? 15.862 17.553 10.275 1.00 33.22 486 LYS A CA 1
ATOM 3890 C C . LYS A 1 486 ? 15.146 18.671 9.494 1.00 33.22 486 LYS A C 1
ATOM 3892 O O . LYS A 1 486 ? 13.939 18.818 9.627 1.00 33.22 486 LYS A O 1
ATOM 3897 N N . SER A 1 487 ? 15.881 19.473 8.726 1.00 29.67 487 SER A N 1
ATOM 3898 C CA . SER A 1 487 ? 15.386 20.665 8.030 1.00 29.67 487 SER A CA 1
ATOM 3899 C C . SER A 1 487 ? 15.364 20.549 6.503 1.00 29.67 487 SER A C 1
ATOM 3901 O O . SER A 1 487 ? 15.026 21.524 5.841 1.00 29.67 487 SER A O 1
ATOM 3903 N N . LEU A 1 488 ? 15.679 19.380 5.933 1.00 27.61 488 LEU A N 1
ATOM 3904 C CA . LEU A 1 488 ? 15.461 19.105 4.509 1.00 27.61 488 LEU A CA 1
ATOM 3905 C C . LEU A 1 488 ? 14.030 18.626 4.269 1.00 27.61 488 LEU A C 1
ATOM 3907 O O . LEU A 1 488 ? 13.800 17.464 3.949 1.00 27.61 488 LEU A O 1
ATOM 3911 N N . ASN A 1 489 ? 13.078 19.525 4.490 1.00 25.03 489 ASN A N 1
ATOM 3912 C CA . ASN A 1 489 ? 11.727 19.390 3.970 1.00 25.03 489 ASN A CA 1
ATOM 3913 C C . ASN A 1 489 ? 11.619 20.421 2.826 1.00 25.03 489 ASN A C 1
ATOM 3915 O O . ASN A 1 489 ? 11.897 21.595 3.101 1.00 25.03 489 ASN A O 1
ATOM 3919 N N . PRO A 1 490 ? 11.358 20.025 1.565 1.00 28.78 490 PRO A N 1
ATOM 3920 C CA . PRO A 1 490 ? 11.121 20.980 0.482 1.00 28.78 490 PRO A CA 1
ATOM 3921 C C . PRO A 1 490 ? 9.927 21.903 0.762 1.00 28.78 490 PRO A C 1
ATOM 3923 O O . PRO A 1 490 ? 8.988 21.478 1.476 1.00 28.78 490 PRO A O 1
#

Sequence (490 aa):
MAPTLYLIEPSPPVRGVLITAKAIGVTFTEKTVDLSKGEHLTSEYLKINPQHTVPTLVEEDGFIIWDSHAIEAYLVSKYAKNDSLYPKDLKKRALVDQRLHFDSSVAFTPMIRIVGDILQRGKNKID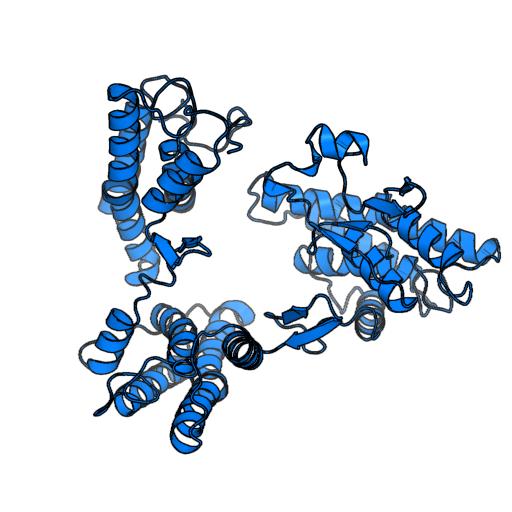ENDKESGEKVYEFLEAFLNGKEWIAGDSVTIADYSLYSTITTFNVLVPIDAKKYPKVTAWLKKVGARPEAEINPQHTVPTLVEEDGFIIWDSHAIEAYLVSKYAKNDSLYPKDLKKRALVDQRLHFDSCVAFTSMARIIGDIFQRGKNKIDENHTESGEKVYEFLEAFLNGKEWIAGDSVTIADYSLYSTITSLNVLVPIDAKKYPKLTAWLKKINPQHTVTTLVEEDGFIIWDSHAIEAYLVSKYAKNDSLYPKDLKKRALVDQRLHFDSSVAFTSMARIIGDIFQRGKNKIDENHTESGKKLYEFLEAFLNGKEWIVGDSVTIADYSLYSTITSLNVLIPIDAKKYPKKLGPDQKRKSLNP

Organism: Asbolus verrucosus (NCBI:txid1661398)